Protein 2OQM (pdb70)

InterPro domains:
  IPR018531 Protein of unknown function DUF1993 [PF09351] (2-163)
  IPR018531 Protein of unknown function DUF1993 [PTHR36922] (2-170)
  IPR034660 DinB/YfiT-like putative metalloenzymes [G3DSA:1.20.120.450] (1-164)
  IPR034660 DinB/YfiT-like putative metalloenzymes [SSF109854] (2-169)

Structure (mmCIF, N/CA/C/O backbone):
data_2OQM
#
_entry.id   2OQM
#
_cell.length_a   62.437
_cell.length_b   71.722
_cell.length_c   93.489
_cell.angle_alpha   90.000
_cell.angle_beta   107.350
_cell.angle_gamma   90.000
#
_symmetry.space_group_name_H-M   'P 1 21 1'
#
loop_
_entity.id
_entity.type
_entity.pdbx_description
1 polymer 'Hypothetical protein'
2 non-polymer 1,2-ETHANEDIOL
3 non-polymer 'FORMIC ACID'
4 non-polymer 'CHLORIDE ION'
5 water water
#
loop_
_atom_site.group_PDB
_atom_site.id
_atom_site.type_symbol
_atom_site.label_atom_id
_atom_site.label_alt_id
_atom_site.label_comp_id
_atom_site.label_asym_id
_atom_site.label_entity_id
_atom_site.label_seq_id
_atom_site.pdbx_PDB_ins_code
_atom_site.Cartn_x
_atom_site.Cartn_y
_atom_site.Cartn_z
_atom_site.occupancy
_atom_site.B_iso_or_equiv
_atom_site.auth_seq_id
_atom_site.auth_comp_id
_atom_site.auth_asym_id
_atom_site.auth_atom_id
_atom_site.pdbx_PDB_model_num
ATOM 1 N N . HIS A 1 11 ? 9.275 -1.549 0.782 1.00 40.01 -8 HIS A N 1
ATOM 2 C CA . HIS A 1 11 ? 10.432 -2.439 0.460 1.00 39.29 -8 HIS A CA 1
ATOM 3 C C . HIS A 1 11 ? 10.390 -3.678 1.381 1.00 36.56 -8 HIS A C 1
ATOM 4 O O . HIS A 1 11 ? 11.443 -4.125 1.891 1.00 42.08 -8 HIS A O 1
ATOM 5 N N . HIS A 1 12 ? 9.177 -4.211 1.591 1.00 30.79 -7 HIS A N 1
ATOM 6 C CA . HIS A 1 12 ? 8.943 -5.398 2.443 1.00 29.43 -7 HIS A CA 1
ATOM 7 C C . HIS A 1 12 ? 9.368 -5.118 3.870 1.00 29.37 -7 HIS A C 1
ATOM 8 O O . HIS A 1 12 ? 9.721 -6.020 4.591 1.00 29.13 -7 HIS A O 1
ATOM 15 N N . GLU A 1 13 ? 9.324 -3.868 4.289 1.00 33.62 -6 GLU A N 1
ATOM 16 C CA . GLU A 1 13 ? 9.918 -3.542 5.603 1.00 38.50 -6 GLU A CA 1
ATOM 17 C C . GLU A 1 13 ? 9.276 -4.340 6.760 1.00 35.42 -6 GLU A C 1
ATOM 18 O O . GLU A 1 13 ? 9.988 -4.746 7.671 1.00 32.35 -6 GLU A O 1
ATOM 24 N N . ASN A 1 14 ? 7.961 -4.585 6.700 1.00 32.92 -5 ASN A N 1
ATOM 25 C CA . ASN A 1 14 ? 7.306 -5.403 7.730 1.00 34.19 -5 ASN A CA 1
ATOM 26 C C . ASN A 1 14 ? 7.967 -6.789 7.888 1.00 33.82 -5 ASN A C 1
ATOM 27 O O . ASN A 1 14 ? 8.149 -7.276 8.991 1.00 30.41 -5 ASN A O 1
ATOM 29 N N . LEU A 1 15 ? 8.336 -7.416 6.782 1.00 30.43 -4 LEU A N 1
ATOM 30 C CA . LEU A 1 15 ? 8.946 -8.740 6.803 1.00 32.81 -4 LEU A CA 1
ATOM 31 C C . LEU A 1 15 ? 10.303 -8.684 7.500 1.00 29.50 -4 LEU A C 1
ATOM 32 O O . LEU A 1 15 ? 10.658 -9.554 8.311 1.00 27.02 -4 LEU A O 1
ATOM 37 N N . TYR A 1 16 ? 11.066 -7.639 7.201 1.00 31.33 -3 TYR A N 1
ATOM 38 C CA . TYR A 1 16 ? 12.395 -7.504 7.819 1.00 30.53 -3 TYR A CA 1
ATOM 39 C C . TYR A 1 16 ? 12.314 -7.138 9.287 1.00 29.32 -3 TYR A C 1
ATOM 40 O O . TYR A 1 16 ? 13.025 -7.716 10.104 1.00 30.08 -3 TYR A O 1
ATOM 49 N N . PHE A 1 17 ? 11.448 -6.188 9.636 1.00 29.82 -2 PHE A N 1
ATOM 50 C CA . PHE A 1 17 ? 11.363 -5.762 10.990 1.00 30.40 -2 PHE A CA 1
ATOM 51 C C . PHE A 1 17 ? 10.885 -6.912 11.827 1.00 28.88 -2 PHE A C 1
ATOM 52 O O . PHE A 1 17 ? 11.413 -7.154 12.906 1.00 26.96 -2 PHE A O 1
ATOM 60 N N . GLN A 1 18 ? 9.899 -7.647 11.336 1.00 27.72 -1 GLN A N 1
ATOM 61 C CA . GLN A 1 18 ? 9.353 -8.717 12.162 1.00 29.91 -1 GLN A CA 1
ATOM 62 C C . GLN A 1 18 ? 10.326 -9.861 12.352 1.00 28.80 -1 GLN A C 1
ATOM 63 O O . GLN A 1 18 ? 10.435 -10.402 13.426 1.00 25.47 -1 GLN A O 1
ATOM 69 N N . GLY A 1 19 ? 11.049 -10.233 11.311 1.00 28.81 0 GLY A N 1
ATOM 70 C CA . GLY A 1 19 ? 12.037 -11.298 11.413 1.00 28.79 0 GLY A CA 1
ATOM 71 C C . GLY A 1 19 ? 13.176 -10.966 12.373 1.00 28.17 0 GLY A C 1
ATOM 72 O O . GLY A 1 19 ? 13.522 -11.770 13.221 1.00 26.00 0 GLY A O 1
ATOM 81 N N . LEU A 1 21 ? 13.184 -8.676 14.854 1.00 26.53 2 LEU A N 1
ATOM 82 C CA . LEU A 1 21 ? 12.690 -8.535 16.236 1.00 25.38 2 LEU A CA 1
ATOM 83 C C . LEU A 1 21 ? 12.407 -9.893 16.850 1.00 26.40 2 LEU A C 1
ATOM 84 O O . LEU A 1 21 ? 12.707 -10.116 18.005 1.00 25.66 2 LEU A O 1
ATOM 89 N N . TYR A 1 22 ? 11.842 -10.813 16.064 1.00 25.83 3 TYR A N 1
ATOM 90 C CA . TYR A 1 22 ? 11.677 -12.225 16.453 1.00 25.91 3 TYR A CA 1
ATOM 91 C C . TYR A 1 22 ? 13.036 -12.908 16.811 1.00 23.12 3 TYR A C 1
ATOM 92 O O . TYR A 1 22 ? 13.178 -13.548 17.846 1.00 26.07 3 TYR A O 1
ATOM 101 N N . ASP A 1 23 ? 14.014 -12.762 15.946 1.00 25.86 4 ASP A N 1
ATOM 102 C CA . ASP A 1 23 ? 15.336 -13.332 16.149 1.00 24.60 4 ASP A CA 1
ATOM 103 C C . ASP A 1 23 ? 16.063 -12.736 17.343 1.00 24.61 4 ASP A C 1
ATOM 104 O O . ASP A 1 23 ? 16.751 -13.441 18.057 1.00 26.20 4 ASP A O 1
ATOM 109 N N . LEU A 1 24 ? 15.898 -11.440 17.583 1.00 26.42 5 LEU A N 1
ATOM 110 C CA . LEU A 1 24 ? 16.595 -10.774 18.684 1.00 24.93 5 LEU A CA 1
ATOM 111 C C . LEU A 1 24 ? 16.010 -11.174 20.035 1.00 26.75 5 LEU A C 1
ATOM 112 O O . LEU A 1 24 ? 16.696 -11.118 21.048 1.00 26.91 5 LEU A O 1
ATOM 117 N N . THR A 1 25 ? 14.720 -11.508 20.048 1.00 25.76 6 THR A N 1
ATOM 118 C CA . THR A 1 25 ? 13.998 -11.676 21.298 1.00 25.50 6 THR A CA 1
ATOM 119 C C . THR A 1 25 ? 13.653 -13.125 21.477 1.00 25.86 6 THR A C 1
ATOM 120 O O . THR A 1 25 ? 14.386 -13.849 22.162 1.00 28.49 6 THR A O 1
ATOM 124 N N . VAL A 1 26 ? 12.653 -13.619 20.774 1.00 26.03 7 VAL A N 1
ATOM 125 C CA . VAL A 1 26 ? 12.271 -15.029 20.953 1.00 25.85 7 VAL A CA 1
ATOM 126 C C . VAL A 1 26 ? 13.454 -15.983 20.814 1.00 26.68 7 VAL A C 1
ATOM 127 O O . VAL A 1 26 ? 13.696 -16.859 21.656 1.00 27.79 7 VAL A O 1
ATOM 131 N N . VAL A 1 27 ? 14.187 -15.845 19.723 1.00 25.43 8 VAL A N 1
ATOM 132 C CA . VAL A 1 27 ? 15.199 -16.833 19.406 1.00 25.40 8 VAL A CA 1
ATOM 133 C C . VAL A 1 27 ? 16.451 -16.629 20.306 1.00 22.33 8 VAL A C 1
ATOM 134 O O . VAL A 1 27 ? 16.863 -17.537 21.032 1.00 23.58 8 VAL A O 1
ATOM 138 N N . GLN A 1 28 ? 17.027 -15.448 20.295 1.00 23.93 9 GLN A N 1
ATOM 139 C CA . GLN A 1 28 ? 18.254 -15.212 21.065 1.00 23.99 9 GLN A CA 1
ATOM 140 C C . GLN A 1 28 ? 18.039 -15.203 22.552 1.00 24.45 9 GLN A C 1
ATOM 141 O O . GLN A 1 28 ? 18.878 -15.711 23.297 1.00 21.72 9 GLN A O 1
ATOM 147 N N . PHE A 1 29 ? 16.889 -14.715 23.024 1.00 23.11 10 PHE A N 1
ATOM 148 C CA . PHE A 1 29 ? 16.614 -14.787 24.446 1.00 23.00 10 PHE A CA 1
ATOM 149 C C . PHE A 1 29 ? 16.413 -16.217 24.927 1.00 23.96 10 PHE A C 1
ATOM 150 O O . PHE A 1 29 ? 16.779 -16.538 26.077 1.00 22.07 10 PHE A O 1
ATOM 158 N N . SER A 1 30 ? 15.779 -17.061 24.104 1.00 26.09 11 SER A N 1
ATOM 159 C CA . SER A 1 30 ? 15.681 -18.498 24.423 1.00 23.38 11 SER A CA 1
ATOM 160 C C . SER A 1 30 ? 17.065 -19.169 24.519 1.00 23.45 11 SER A C 1
ATOM 161 O O . SER A 1 30 ? 17.313 -19.963 25.387 1.00 24.14 11 SER A O 1
ATOM 164 N N . LYS A 1 31 ? 17.936 -18.881 23.578 1.00 24.27 12 LYS A N 1
ATOM 165 C CA . LYS A 1 31 ? 19.309 -19.333 23.639 1.00 21.68 12 LYS A CA 1
ATOM 166 C C . LYS A 1 31 ? 20.007 -18.924 24.901 1.00 23.83 12 LYS A C 1
ATOM 167 O O . LYS A 1 31 ? 20.642 -19.726 25.549 1.00 24.06 12 LYS A O 1
ATOM 181 N N . LEU A 1 33 ? 18.701 -18.013 27.754 1.00 24.19 14 LEU A N 1
ATOM 182 C CA . LEU A 1 33 ? 18.092 -18.657 28.922 1.00 23.41 14 LEU A CA 1
ATOM 183 C C . LEU A 1 33 ? 18.551 -20.099 29.044 1.00 24.23 14 LEU A C 1
ATOM 184 O O . LEU A 1 33 ? 18.783 -20.576 30.169 1.00 25.37 14 LEU A O 1
ATOM 189 N N . LYS A 1 34 ? 18.651 -20.802 27.920 1.00 22.46 15 LYS A N 1
ATOM 190 C CA . LYS A 1 34 ? 19.252 -22.134 27.920 1.00 24.11 15 LYS A CA 1
ATOM 191 C C . LYS A 1 34 ? 20.698 -22.067 28.422 1.00 22.33 15 LYS A C 1
ATOM 192 O O . LYS A 1 34 ? 21.184 -22.928 29.166 1.00 22.62 15 LYS A O 1
ATOM 198 N N . ASN A 1 35 ? 21.403 -21.050 27.997 1.00 24.17 16 ASN A N 1
ATOM 199 C CA . ASN A 1 35 ? 22.773 -20.837 28.473 1.00 23.44 16 ASN A CA 1
ATOM 200 C C . ASN A 1 35 ? 22.816 -20.598 29.974 1.00 24.25 16 ASN A C 1
ATOM 201 O O . ASN A 1 35 ? 23.689 -21.129 30.688 1.00 25.08 16 ASN A O 1
ATOM 206 N N . LEU A 1 36 ? 21.835 -19.868 30.491 1.00 23.35 17 LEU A N 1
ATOM 207 C CA . LEU A 1 36 ? 21.747 -19.636 31.922 1.00 24.41 17 LEU A CA 1
ATOM 208 C C . LEU A 1 36 ? 21.550 -20.977 32.668 1.00 26.36 17 LEU A C 1
ATOM 209 O O . LEU A 1 36 ? 22.103 -21.212 33.765 1.00 23.94 17 LEU A O 1
ATOM 214 N N . ASN A 1 37 ? 20.773 -21.863 32.067 1.00 26.07 18 ASN A N 1
ATOM 215 C CA A ASN A 1 37 ? 20.615 -23.224 32.610 0.70 28.28 18 ASN A CA 1
ATOM 216 C CA B ASN A 1 37 ? 20.598 -23.189 32.638 0.30 28.26 18 ASN A CA 1
ATOM 217 C C . ASN A 1 37 ? 21.916 -23.973 32.695 1.00 29.50 18 ASN A C 1
ATOM 218 O O . ASN A 1 37 ? 22.194 -24.661 33.707 1.00 28.19 18 ASN A O 1
ATOM 227 N N . ALA A 1 38 ? 22.718 -23.865 31.628 1.00 29.98 19 ALA A N 1
ATOM 228 C CA . ALA A 1 38 ? 24.062 -24.492 31.543 1.00 32.82 19 ALA A CA 1
ATOM 229 C C . ALA A 1 38 ? 25.048 -23.939 32.575 1.00 32.21 19 ALA A C 1
ATOM 230 O O . ALA A 1 38 ? 25.899 -24.657 33.114 1.00 31.87 19 ALA A O 1
ATOM 232 N N . ILE A 1 39 ? 24.967 -22.634 32.789 1.00 29.62 20 ILE A N 1
ATOM 233 C CA . ILE A 1 39 ? 25.684 -21.959 33.872 1.00 29.23 20 ILE A CA 1
ATOM 234 C C . ILE A 1 39 ? 25.369 -22.587 35.250 1.00 29.67 20 ILE A C 1
ATOM 235 O O . ILE A 1 39 ? 26.272 -22.788 36.065 1.00 28.61 20 ILE A O 1
ATOM 240 N N . PHE A 1 40 ? 24.101 -22.943 35.485 1.00 27.93 21 PHE A N 1
ATOM 241 C CA . PHE A 1 40 ? 23.697 -23.531 36.750 1.00 26.05 21 PHE A CA 1
ATOM 242 C C . PHE A 1 40 ? 24.117 -24.956 36.894 1.00 27.98 21 PHE A C 1
ATOM 243 O O . PHE A 1 40 ? 24.299 -25.455 38.028 1.00 28.32 21 PHE A O 1
ATOM 251 N N . ASP A 1 41 ? 24.293 -25.644 35.769 1.00 27.00 22 ASP A N 1
ATOM 252 C CA . ASP A 1 41 ? 24.912 -26.956 35.822 1.00 27.43 22 ASP A CA 1
ATOM 253 C C . ASP A 1 41 ? 26.332 -26.858 36.380 1.00 25.63 22 ASP A C 1
ATOM 254 O O . ASP A 1 41 ? 26.748 -27.698 37.166 1.00 24.95 22 ASP A O 1
ATOM 259 N N . LYS A 1 42 ? 27.098 -25.852 35.978 1.00 28.29 23 LYS A N 1
ATOM 260 C CA . LYS A 1 42 ? 28.420 -25.650 36.581 1.00 26.77 23 LYS A CA 1
ATOM 261 C C . LYS A 1 42 ? 28.334 -25.293 38.052 1.00 27.35 23 LYS A C 1
ATOM 262 O O . LYS A 1 42 ? 29.157 -25.767 38.823 1.00 29.62 23 LYS A O 1
ATOM 268 N N . ALA A 1 43 ? 27.355 -24.466 38.439 1.00 26.65 24 ALA A N 1
ATOM 269 C CA . ALA A 1 43 ? 27.152 -24.125 39.866 1.00 25.33 24 ALA A CA 1
ATOM 270 C C . ALA A 1 43 ? 26.860 -25.381 40.711 1.00 25.28 24 ALA A C 1
ATOM 271 O O . ALA A 1 43 ? 27.407 -25.547 41.779 1.00 24.23 24 ALA A O 1
ATOM 273 N N . GLU A 1 44 ? 26.035 -26.293 40.209 1.00 27.39 25 GLU A N 1
ATOM 274 C CA . GLU A 1 44 ? 25.846 -27.575 40.906 1.00 26.50 25 GLU A CA 1
ATOM 275 C C . GLU A 1 44 ? 27.113 -28.395 41.006 1.00 27.28 25 GLU A C 1
ATOM 276 O O . GLU A 1 44 ? 27.388 -29.020 42.058 1.00 29.31 25 GLU A O 1
ATOM 282 N N . ALA A 1 45 ? 27.881 -28.456 39.918 1.00 28.92 26 ALA A N 1
ATOM 283 C CA . ALA A 1 45 ? 29.170 -29.178 39.965 1.00 29.52 26 ALA A CA 1
ATOM 284 C C . ALA A 1 45 ? 30.075 -28.578 41.033 1.00 27.44 26 ALA A C 1
ATOM 285 O O . ALA A 1 45 ? 30.580 -29.295 41.878 1.00 28.11 26 ALA A O 1
ATOM 287 N N . PHE A 1 46 ? 30.216 -27.262 41.051 1.00 26.49 27 PHE A N 1
ATOM 288 C CA . PHE A 1 46 ? 31.009 -26.570 42.060 1.00 24.88 27 PHE A CA 1
ATOM 289 C C . PHE A 1 46 ? 30.586 -26.875 43.499 1.00 27.60 27 PHE A C 1
ATOM 290 O O . PHE A 1 46 ? 31.404 -27.086 44.381 1.00 28.53 27 PHE A O 1
ATOM 298 N N . ALA A 1 47 ? 29.288 -26.819 43.716 1.00 27.14 28 ALA A N 1
ATOM 299 C CA . ALA A 1 47 ? 28.694 -26.992 45.031 1.00 25.87 28 ALA A CA 1
ATOM 300 C C . ALA A 1 47 ? 28.954 -28.401 45.515 1.00 27.78 28 ALA A C 1
ATOM 301 O O . ALA A 1 47 ? 29.250 -28.613 46.688 1.00 27.33 28 ALA A O 1
ATOM 303 N N . GLU A 1 48 ? 28.847 -29.367 44.612 1.00 27.95 29 GLU A N 1
ATOM 304 C CA . GLU A 1 48 ? 29.117 -30.742 44.978 1.00 32.06 29 GLU A CA 1
ATOM 305 C C . GLU A 1 48 ? 30.593 -30.931 45.291 1.00 31.00 29 GLU A C 1
ATOM 306 O O . GLU A 1 48 ? 30.964 -31.455 46.329 1.00 31.12 29 GLU A O 1
ATOM 312 N N . LEU A 1 49 ? 31.438 -30.471 44.387 1.00 31.36 30 LEU A N 1
ATOM 313 C CA . LEU A 1 49 ? 32.883 -30.602 44.515 1.00 34.59 30 LEU A CA 1
ATOM 314 C C . LEU A 1 49 ? 33.461 -29.891 45.721 1.00 33.99 30 LEU A C 1
ATOM 315 O O . LEU A 1 49 ? 34.328 -30.425 46.399 1.00 34.89 30 LEU A O 1
ATOM 320 N N . LYS A 1 50 ? 32.994 -28.682 45.981 1.00 31.27 31 LYS A N 1
ATOM 321 C CA . LYS A 1 50 ? 33.477 -27.890 47.110 1.00 32.95 31 LYS A CA 1
ATOM 322 C C . LYS A 1 50 ? 32.650 -28.087 48.386 1.00 30.97 31 LYS A C 1
ATOM 323 O O . LYS A 1 50 ? 32.929 -27.506 49.414 1.00 34.24 31 LYS A O 1
ATOM 329 N N . LYS A 1 51 ? 31.651 -28.950 48.317 1.00 31.12 32 LYS A N 1
ATOM 330 C CA A LYS A 1 51 ? 30.733 -29.182 49.414 0.50 30.88 32 LYS A CA 1
ATOM 331 C CA B LYS A 1 51 ? 30.727 -29.175 49.424 0.50 30.18 32 LYS A CA 1
ATOM 332 C C . LYS A 1 51 ? 30.215 -27.845 49.949 1.00 30.97 32 LYS A C 1
ATOM 333 O O . LYS A 1 51 ? 30.239 -27.590 51.156 1.00 33.58 32 LYS A O 1
ATOM 344 N N . VAL A 1 52 ? 29.775 -26.995 49.012 1.00 31.36 33 VAL A N 1
ATOM 345 C CA . VAL A 1 52 ? 29.138 -25.697 49.280 1.00 31.95 33 VAL A CA 1
ATOM 346 C C . VAL A 1 52 ? 27.637 -25.940 49.147 1.00 33.35 33 VAL A C 1
ATOM 347 O O . VAL A 1 52 ? 27.182 -26.674 48.277 1.00 30.18 33 VAL A O 1
ATOM 351 N N . ASP A 1 53 ? 26.872 -25.333 50.027 1.00 32.03 34 ASP A N 1
ATOM 352 C CA . ASP A 1 53 ? 25.437 -25.437 50.022 1.00 29.93 34 ASP A CA 1
ATOM 353 C C . ASP A 1 53 ? 24.896 -24.539 48.900 1.00 26.32 34 ASP A C 1
ATOM 354 O O . ASP A 1 53 ? 25.248 -23.367 48.816 1.00 24.38 34 ASP A O 1
ATOM 367 N N . ASP A 1 55 ? 22.081 -23.154 48.521 1.00 26.57 36 ASP A N 1
ATOM 368 C CA A ASP A 1 55 ? 21.355 -22.043 49.141 0.50 27.63 36 ASP A CA 1
ATOM 369 C CA B ASP A 1 55 ? 21.354 -22.019 49.077 0.50 27.48 36 ASP A CA 1
ATOM 370 C C . ASP A 1 55 ? 22.230 -20.798 49.309 1.00 26.73 36 ASP A C 1
ATOM 371 O O . ASP A 1 55 ? 21.759 -19.644 49.150 1.00 27.18 36 ASP A O 1
ATOM 380 N N . VAL A 1 56 ? 23.491 -21.030 49.654 1.00 24.55 37 VAL A N 1
ATOM 381 C CA . VAL A 1 56 ? 24.458 -19.963 49.890 1.00 24.43 37 VAL A CA 1
ATOM 382 C C . VAL A 1 56 ? 24.681 -19.201 48.580 1.00 25.22 37 VAL A C 1
ATOM 383 O O . VAL A 1 56 ? 24.569 -18.000 48.558 1.00 24.78 37 VAL A O 1
ATOM 387 N N . LEU A 1 57 ? 24.884 -19.938 47.477 1.00 20.77 38 LEU A N 1
ATOM 388 C CA . LEU A 1 57 ? 25.021 -19.352 46.145 1.00 24.28 38 LEU A CA 1
ATOM 389 C C . LEU A 1 57 ? 23.771 -18.604 45.699 1.00 24.82 38 LEU A C 1
ATOM 390 O O . LEU A 1 57 ? 23.859 -17.470 45.206 1.00 21.55 38 LEU A O 1
ATOM 395 N N . LEU A 1 58 ? 22.614 -19.234 45.848 1.00 23.60 39 LEU A N 1
ATOM 396 C CA . LEU A 1 58 ? 21.344 -18.619 45.446 1.00 21.69 39 LEU A CA 1
ATOM 397 C C . LEU A 1 58 ? 21.050 -17.334 46.187 1.00 23.87 39 LEU A C 1
ATOM 398 O O . LEU A 1 58 ? 20.388 -16.477 45.640 1.00 23.78 39 LEU A O 1
ATOM 403 N N . ASN A 1 59 ? 21.515 -17.194 47.425 1.00 21.36 40 ASN A N 1
ATOM 404 C CA . ASN A 1 59 ? 21.284 -15.959 48.168 1.00 23.29 40 ASN A CA 1
ATOM 405 C C . ASN A 1 59 ? 22.432 -14.967 48.119 1.00 23.47 40 ASN A C 1
ATOM 406 O O . ASN A 1 59 ? 22.379 -13.984 48.821 1.00 23.60 40 ASN A O 1
ATOM 411 N N . SER A 1 60 ? 23.453 -15.246 47.311 1.00 23.86 41 SER A N 1
ATOM 412 C CA A SER A 1 60 ? 24.617 -14.385 47.211 0.70 21.98 41 SER A CA 1
ATOM 413 C CA B SER A 1 60 ? 24.605 -14.374 47.216 0.30 22.51 41 SER A CA 1
ATOM 414 C C . SER A 1 60 ? 24.293 -13.240 46.264 1.00 22.70 41 SER A C 1
ATOM 415 O O . SER A 1 60 ? 23.310 -13.280 45.552 1.00 20.11 41 SER A O 1
ATOM 420 N N . ARG A 1 61 ? 25.109 -12.208 46.352 1.00 22.35 42 ARG A N 1
ATOM 421 C CA . ARG A 1 61 ? 24.942 -10.958 45.633 1.00 22.60 42 ARG A CA 1
ATOM 422 C C . ARG A 1 61 ? 26.276 -10.215 45.538 1.00 22.59 42 ARG A C 1
ATOM 423 O O . ARG A 1 61 ? 27.201 -10.515 46.285 1.00 22.51 42 ARG A O 1
ATOM 431 N N . LEU A 1 62 ? 26.347 -9.254 44.626 1.00 23.62 43 LEU A N 1
ATOM 432 C CA . LEU A 1 62 ? 27.591 -8.462 44.396 1.00 22.42 43 LEU A CA 1
ATOM 433 C C . LEU A 1 62 ? 27.680 -7.203 45.251 1.00 24.18 43 LEU A C 1
ATOM 434 O O . LEU A 1 62 ? 28.737 -6.641 45.395 1.00 21.66 43 LEU A O 1
ATOM 439 N N . ALA A 1 63 ? 26.563 -6.794 45.839 1.00 22.52 44 ALA A N 1
ATOM 440 C CA . ALA A 1 63 ? 26.513 -5.623 46.718 1.00 24.22 44 ALA A CA 1
ATOM 441 C C . ALA A 1 63 ? 25.342 -5.758 47.625 1.00 21.24 44 ALA A C 1
ATOM 442 O O . ALA A 1 63 ? 24.309 -6.351 47.244 1.00 21.40 44 ALA A O 1
ATOM 444 N N . ALA A 1 64 ? 25.457 -5.184 48.805 1.00 22.85 45 ALA A N 1
ATOM 445 C CA . ALA A 1 64 ? 24.440 -5.386 49.843 1.00 21.12 45 ALA A CA 1
ATOM 446 C C . ALA A 1 64 ? 23.027 -4.895 49.461 1.00 23.07 45 ALA A C 1
ATOM 447 O O . ALA A 1 64 ? 22.022 -5.462 49.891 1.00 24.26 45 ALA A O 1
ATOM 449 N N . ASP A 1 65 ? 22.970 -3.849 48.635 1.00 24.08 46 ASP A N 1
ATOM 450 C CA . ASP A 1 65 ? 21.703 -3.298 48.132 1.00 24.35 46 ASP A CA 1
ATOM 451 C C . ASP A 1 65 ? 21.405 -3.685 46.692 1.00 26.98 46 ASP A C 1
ATOM 452 O O . ASP A 1 65 ? 20.646 -2.981 46.030 1.00 26.63 46 ASP A O 1
ATOM 457 N N . GLN A 1 66 ? 22.041 -4.762 46.185 1.00 24.92 47 GLN A N 1
ATOM 458 C CA . GLN A 1 66 ? 21.728 -5.322 44.869 1.00 22.94 47 GLN A CA 1
ATOM 459 C C . GLN A 1 66 ? 21.014 -6.670 45.018 1.00 24.59 47 GLN A C 1
ATOM 460 O O . GLN A 1 66 ? 21.283 -7.426 45.948 1.00 24.53 47 GLN A O 1
ATOM 466 N N . PHE A 1 67 ? 20.048 -6.929 44.139 1.00 24.18 48 PHE A N 1
ATOM 467 C CA . PHE A 1 67 ? 19.271 -8.204 44.137 1.00 24.73 48 PHE A CA 1
ATOM 468 C C . PHE A 1 67 ? 20.181 -9.415 44.081 1.00 24.60 48 PHE A C 1
ATOM 469 O O . PHE A 1 67 ? 21.176 -9.398 43.408 1.00 23.34 48 PHE A O 1
ATOM 477 N N . ASN A 1 68 ? 19.817 -10.467 44.807 1.00 23.31 49 ASN A N 1
ATOM 478 C CA . ASN A 1 68 ? 20.609 -11.666 44.866 1.00 22.79 49 ASN A CA 1
ATOM 479 C C . ASN A 1 68 ? 20.411 -12.575 43.628 1.00 22.20 49 ASN A C 1
ATOM 480 O O . ASN A 1 68 ? 19.734 -12.196 42.670 1.00 24.42 49 ASN A O 1
ATOM 485 N N . LEU A 1 69 ? 21.072 -13.722 43.616 1.00 23.74 50 LEU A N 1
ATOM 486 C CA . LEU A 1 69 ? 21.125 -14.549 42.422 1.00 23.56 50 LEU A CA 1
ATOM 487 C C . LEU A 1 69 ? 19.733 -15.036 42.001 1.00 24.52 50 LEU A C 1
ATOM 488 O O . LEU A 1 69 ? 19.406 -15.014 40.838 1.00 23.03 50 LEU A O 1
ATOM 493 N N . ILE A 1 70 ? 18.924 -15.461 42.969 1.00 21.77 51 ILE A N 1
ATOM 494 C CA . ILE A 1 70 ? 17.553 -15.909 42.697 1.00 22.80 51 ILE A CA 1
ATOM 495 C C . ILE A 1 70 ? 16.817 -14.787 41.938 1.00 24.49 51 ILE A C 1
ATOM 496 O O . ILE A 1 70 ? 16.175 -15.004 40.907 1.00 23.69 51 ILE A O 1
ATOM 501 N N . ARG A 1 71 ? 16.981 -13.566 42.420 1.00 25.08 52 ARG A N 1
ATOM 502 C CA . ARG A 1 71 ? 16.298 -12.429 41.830 1.00 23.18 52 ARG A CA 1
ATOM 503 C C . ARG A 1 71 ? 16.783 -12.078 40.450 1.00 23.33 52 ARG A C 1
ATOM 504 O O . ARG A 1 71 ? 16.008 -11.776 39.560 1.00 23.56 52 ARG A O 1
ATOM 512 N N . GLN A 1 72 ? 18.085 -12.149 40.227 1.00 24.21 53 GLN A N 1
ATOM 513 C CA . GLN A 1 72 ? 18.622 -11.917 38.910 1.00 25.16 53 GLN A CA 1
ATOM 514 C C . GLN A 1 72 ? 17.996 -12.870 37.900 1.00 26.41 53 GLN A C 1
ATOM 515 O O . GLN A 1 72 ? 17.726 -12.446 36.770 1.00 26.54 53 GLN A O 1
ATOM 521 N N . VAL A 1 73 ? 17.850 -14.146 38.267 1.00 24.60 54 VAL A N 1
ATOM 522 C CA . VAL A 1 73 ? 17.303 -15.167 37.356 1.00 24.22 54 VAL A CA 1
ATOM 523 C C . VAL A 1 73 ? 15.848 -14.827 37.077 1.00 24.47 54 VAL A C 1
ATOM 524 O O . VAL A 1 73 ? 15.415 -14.844 35.917 1.00 26.07 54 VAL A O 1
ATOM 528 N N . GLN A 1 74 ? 15.114 -14.481 38.119 1.00 24.80 55 GLN A N 1
ATOM 529 C CA . GLN A 1 74 ? 13.719 -14.135 37.973 1.00 25.33 55 GLN A CA 1
ATOM 530 C C . GLN A 1 74 ? 13.543 -12.922 37.046 1.00 23.03 55 GLN A C 1
ATOM 531 O O . GLN A 1 74 ? 12.664 -12.917 36.165 1.00 25.13 55 GLN A O 1
ATOM 537 N N . ILE A 1 75 ? 14.398 -11.923 37.215 1.00 25.77 56 ILE A N 1
ATOM 538 C CA . ILE A 1 75 ? 14.321 -10.702 36.406 1.00 24.84 56 ILE A CA 1
ATOM 539 C C . ILE A 1 75 ? 14.748 -10.976 34.980 1.00 27.61 56 ILE A C 1
ATOM 540 O O . ILE A 1 75 ? 14.121 -10.482 34.071 1.00 26.83 56 ILE A O 1
ATOM 545 N N . ALA A 1 76 ? 15.775 -11.795 34.779 1.00 21.75 57 ALA A N 1
ATOM 546 C CA . ALA A 1 76 ? 16.123 -12.229 33.423 1.00 26.16 57 ALA A CA 1
ATOM 547 C C . ALA A 1 76 ? 14.966 -12.917 32.754 1.00 23.29 57 ALA A C 1
ATOM 548 O O . ALA A 1 76 ? 14.636 -12.599 31.635 1.00 22.61 57 ALA A O 1
ATOM 550 N N . CYS A 1 77 ? 14.298 -13.831 33.437 1.00 24.43 58 CYS A N 1
ATOM 551 C CA . CYS A 1 77 ? 13.195 -14.535 32.830 1.00 24.69 58 CYS A CA 1
ATOM 552 C C . CYS A 1 77 ? 12.044 -13.576 32.473 1.00 26.79 58 CYS A C 1
ATOM 553 O O . CYS A 1 77 ? 11.453 -13.668 31.396 1.00 26.97 58 CYS A O 1
ATOM 556 N N . ASP A 1 78 ? 11.736 -12.675 33.386 1.00 25.67 59 ASP A N 1
ATOM 557 C CA . ASP A 1 78 ? 10.661 -11.696 33.194 1.00 26.52 59 ASP A CA 1
ATOM 558 C C . ASP A 1 78 ? 10.992 -10.738 32.074 1.00 24.11 59 ASP A C 1
ATOM 559 O O . ASP A 1 78 ? 10.146 -10.403 31.267 1.00 25.27 59 ASP A O 1
ATOM 564 N N . THR A 1 79 ? 12.259 -10.365 31.959 1.00 26.09 60 THR A N 1
ATOM 565 C CA . THR A 1 79 ? 12.634 -9.478 30.884 1.00 24.05 60 THR A CA 1
ATOM 566 C C . THR A 1 79 ? 12.283 -10.081 29.516 1.00 25.21 60 THR A C 1
ATOM 567 O O . THR A 1 79 ? 11.748 -9.383 28.633 1.00 23.51 60 THR A O 1
ATOM 571 N N . ALA A 1 80 ? 12.666 -11.346 29.324 1.00 25.69 61 ALA A N 1
ATOM 572 C CA . ALA A 1 80 ? 12.367 -12.102 28.108 1.00 22.70 61 ALA A CA 1
ATOM 573 C C . ALA A 1 80 ? 10.868 -12.258 27.913 1.00 26.59 61 ALA A C 1
ATOM 574 O O . ALA A 1 80 ? 10.338 -11.929 26.845 1.00 27.55 61 ALA A O 1
ATOM 576 N N . LYS A 1 81 ? 10.191 -12.743 28.947 1.00 26.05 62 LYS A N 1
ATOM 577 C CA . LYS A 1 81 ? 8.757 -13.069 28.850 1.00 27.38 62 LYS A CA 1
ATOM 578 C C . LYS A 1 81 ? 7.920 -11.808 28.586 1.00 26.77 62 LYS A C 1
ATOM 579 O O . LYS A 1 81 ? 7.161 -11.746 27.621 1.00 27.01 62 LYS A O 1
ATOM 585 N N . VAL A 1 82 ? 8.072 -10.808 29.456 1.00 25.27 63 VAL A N 1
ATOM 586 C CA . VAL A 1 82 ? 7.291 -9.572 29.363 1.00 27.10 63 VAL A CA 1
ATOM 587 C C . VAL A 1 82 ? 7.710 -8.749 28.157 1.00 27.99 63 VAL A C 1
ATOM 588 O O . VAL A 1 82 ? 6.880 -8.064 27.529 1.00 30.50 63 VAL A O 1
ATOM 592 N N . GLY A 1 83 ? 8.991 -8.773 27.847 1.00 24.67 64 GLY A N 1
ATOM 593 C CA . GLY A 1 83 ? 9.517 -8.073 26.657 1.00 23.65 64 GLY A CA 1
ATOM 594 C C . GLY A 1 83 ? 8.792 -8.566 25.395 1.00 27.94 64 GLY A C 1
ATOM 595 O O . GLY A 1 83 ? 8.250 -7.782 24.617 1.00 29.95 64 GLY A O 1
ATOM 596 N N . VAL A 1 84 ? 8.746 -9.871 25.220 1.00 25.91 65 VAL A N 1
ATOM 597 C CA . VAL A 1 84 ? 8.056 -10.474 24.072 1.00 23.26 65 VAL A CA 1
ATOM 598 C C . VAL A 1 84 ? 6.546 -10.194 24.104 1.00 25.84 65 VAL A C 1
ATOM 599 O O . VAL A 1 84 ? 5.975 -9.795 23.099 1.00 25.11 65 VAL A O 1
ATOM 603 N N . ALA A 1 85 ? 5.922 -10.382 25.265 1.00 25.03 66 ALA A N 1
ATOM 604 C CA . ALA A 1 85 ? 4.499 -10.086 25.442 1.00 26.39 66 ALA A CA 1
ATOM 605 C C . ALA A 1 85 ? 4.177 -8.651 25.004 1.00 27.24 66 ALA A C 1
ATOM 606 O O . ALA A 1 85 ? 3.231 -8.418 24.280 1.00 27.89 66 ALA A O 1
ATOM 608 N N . ARG A 1 86 ? 4.990 -7.713 25.452 1.00 26.99 67 ARG A N 1
ATOM 609 C CA . ARG A 1 86 ? 4.835 -6.308 25.111 1.00 27.03 67 ARG A CA 1
ATOM 610 C C . ARG A 1 86 ? 5.004 -5.998 23.637 1.00 28.92 67 ARG A C 1
ATOM 611 O O . ARG A 1 86 ? 4.195 -5.257 23.050 1.00 28.74 67 ARG A O 1
ATOM 619 N N . LEU A 1 87 ? 6.040 -6.550 23.022 1.00 27.18 68 LEU A N 1
ATOM 620 C CA . LEU A 1 87 ? 6.290 -6.295 21.631 1.00 29.68 68 LEU A CA 1
ATOM 621 C C . LEU A 1 87 ? 5.186 -6.825 20.747 1.00 28.02 68 LEU A C 1
ATOM 622 O O . LEU A 1 87 ? 4.924 -6.263 19.674 1.00 28.94 68 LEU A O 1
ATOM 627 N N . THR A 1 88 ? 4.576 -7.929 21.180 1.00 28.45 69 THR A N 1
ATOM 628 C CA . THR A 1 88 ? 3.541 -8.606 20.393 1.00 28.22 69 THR A CA 1
ATOM 629 C C . THR A 1 88 ? 2.137 -8.191 20.782 1.00 28.56 69 THR A C 1
ATOM 630 O O . THR A 1 88 ? 1.180 -8.758 20.291 1.00 30.69 69 THR A O 1
ATOM 634 N N . GLY A 1 89 ? 2.017 -7.196 21.648 1.00 31.60 70 GLY A N 1
ATOM 635 C CA . GLY A 1 89 ? 0.710 -6.760 22.152 1.00 32.23 70 GLY A CA 1
ATOM 636 C C . GLY A 1 89 ? -0.078 -7.814 22.898 1.00 33.18 70 GLY A C 1
ATOM 637 O O . GLY A 1 89 ? -1.309 -7.778 22.920 1.00 33.85 70 GLY A O 1
ATOM 638 N N . GLN A 1 90 ? 0.607 -8.759 23.524 1.00 31.61 71 GLN A N 1
ATOM 639 C CA . GLN A 1 90 ? -0.058 -9.819 24.269 1.00 31.67 71 GLN A CA 1
ATOM 640 C C . GLN A 1 90 ? 0.200 -9.809 25.761 1.00 33.27 71 GLN A C 1
ATOM 641 O O . GLN A 1 90 ? 0.114 -10.856 26.399 1.00 36.31 71 GLN A O 1
ATOM 647 N N . LEU A 1 91 ? 0.463 -8.647 26.350 1.00 36.06 72 LEU A N 1
ATOM 648 C CA . LEU A 1 91 ? 0.793 -8.618 27.771 1.00 39.59 72 LEU A CA 1
ATOM 649 C C . LEU A 1 91 ? -0.351 -9.213 28.619 1.00 43.00 72 LEU A C 1
ATOM 650 O O . LEU A 1 91 ? -0.116 -9.928 29.603 1.00 42.31 72 LEU A O 1
ATOM 655 N N . GLU A 1 92 ? -1.595 -8.965 28.226 1.00 44.21 73 GLU A N 1
ATOM 656 C CA . GLU A 1 92 ? -2.727 -9.495 28.997 1.00 47.92 73 GLU A CA 1
ATOM 657 C C . GLU A 1 92 ? -2.847 -11.035 28.980 1.00 49.03 73 GLU A C 1
ATOM 658 O O . GLU A 1 92 ? -3.385 -11.623 29.934 1.00 50.73 73 GLU A O 1
ATOM 662 N N . THR A 1 93 ? -2.310 -11.676 27.941 1.00 48.17 74 THR A N 1
ATOM 663 C CA . THR A 1 93 ? -2.254 -13.145 27.859 1.00 46.85 74 THR A CA 1
ATOM 664 C C . THR A 1 93 ? -0.994 -13.787 28.511 1.00 48.37 74 THR A C 1
ATOM 665 O O . THR A 1 93 ? -0.891 -15.028 28.554 1.00 48.92 74 THR A O 1
ATOM 667 N N . ALA A 1 94 ? -0.027 -12.972 28.973 1.00 46.03 75 ALA A N 1
ATOM 668 C CA . ALA A 1 94 ? 1.241 -13.486 29.516 1.00 45.40 75 ALA A CA 1
ATOM 669 C C . ALA A 1 94 ? 1.067 -14.269 30.835 1.00 47.41 75 ALA A C 1
ATOM 670 O O . ALA A 1 94 ? 0.344 -13.799 31.738 1.00 46.57 75 ALA A O 1
ATOM 672 N N . PRO A 1 95 ? 1.757 -15.433 30.969 1.00 48.60 76 PRO A N 1
ATOM 673 C CA . PRO A 1 95 ? 1.781 -16.161 32.255 1.00 49.28 76 PRO A CA 1
ATOM 674 C C . PRO A 1 95 ? 2.350 -15.349 33.434 1.00 49.78 76 PRO A C 1
ATOM 675 O O . PRO A 1 95 ? 3.364 -14.642 33.292 1.00 50.16 76 PRO A O 1
ATOM 679 N N . LYS A 1 96 ? 1.704 -15.478 34.597 1.00 50.66 77 LYS A N 1
ATOM 680 C CA . LYS A 1 96 ? 2.090 -14.718 35.799 1.00 53.32 77 LYS A CA 1
ATOM 681 C C . LYS A 1 96 ? 2.917 -15.567 36.771 1.00 53.10 77 LYS A C 1
ATOM 682 O O . LYS A 1 96 ? 2.613 -16.740 36.991 1.00 53.82 77 LYS A O 1
ATOM 688 N N . HIS A 1 97 ? 3.947 -14.956 37.354 1.00 54.66 78 HIS A N 1
ATOM 689 C CA . HIS A 1 97 ? 4.815 -15.618 38.333 1.00 54.06 78 HIS A CA 1
ATOM 690 C C . HIS A 1 97 ? 4.861 -14.750 39.596 1.00 54.76 78 HIS A C 1
ATOM 691 O O . HIS A 1 97 ? 5.134 -13.552 39.514 1.00 56.49 78 HIS A O 1
ATOM 698 N N . ASP A 1 98 ? 4.584 -15.347 40.755 1.00 55.25 79 ASP A N 1
ATOM 699 C CA . ASP A 1 98 ? 4.649 -14.630 42.044 1.00 54.81 79 ASP A CA 1
ATOM 700 C C . ASP A 1 98 ? 6.068 -14.460 42.649 1.00 53.14 79 ASP A C 1
ATOM 701 O O . ASP A 1 98 ? 6.205 -13.881 43.732 1.00 55.15 79 ASP A O 1
ATOM 706 N N . ASP A 1 99 ? 7.100 -14.974 41.982 1.00 46.89 80 ASP A N 1
ATOM 707 C CA . ASP A 1 99 ? 8.483 -14.839 42.464 1.00 43.32 80 ASP A CA 1
ATOM 708 C C . ASP A 1 99 ? 8.748 -15.502 43.807 1.00 41.57 80 ASP A C 1
ATOM 709 O O . ASP A 1 99 ? 9.541 -15.027 44.610 1.00 39.88 80 ASP A O 1
ATOM 714 N N . SER A 1 100 ? 8.108 -16.637 44.018 1.00 41.74 81 SER A N 1
ATOM 715 C CA . SER A 1 100 ? 8.223 -17.362 45.279 1.00 41.86 81 SER A CA 1
ATOM 716 C C . SER A 1 100 ? 9.402 -18.340 45.340 1.00 39.37 81 SER A C 1
ATOM 717 O O . SER A 1 100 ? 9.586 -19.012 46.359 1.00 39.62 81 SER A O 1
ATOM 720 N N . GLU A 1 101 ? 10.168 -18.464 44.248 1.00 35.16 82 GLU A N 1
ATOM 721 C CA . GLU A 1 101 ? 11.188 -19.507 44.145 1.00 33.91 82 GLU A CA 1
ATOM 722 C C . GLU A 1 101 ? 12.288 -19.320 45.173 1.00 35.09 82 GLU A C 1
ATOM 723 O O . GLU A 1 101 ? 12.768 -18.202 45.390 1.00 36.16 82 GLU A O 1
ATOM 729 N N . THR A 1 102 ? 12.700 -20.411 45.795 1.00 33.97 83 THR A N 1
ATOM 730 C CA . THR A 1 102 ? 13.813 -20.376 46.734 1.00 35.96 83 THR A CA 1
ATOM 731 C C . THR A 1 102 ? 14.879 -21.415 46.426 1.00 35.61 83 THR A C 1
ATOM 732 O O . THR A 1 102 ? 15.955 -21.387 47.022 1.00 36.99 83 THR A O 1
ATOM 736 N N . THR A 1 103 ? 14.597 -22.328 45.497 1.00 32.47 84 THR A N 1
ATOM 737 C CA . THR A 1 103 ? 15.487 -23.430 45.228 1.00 28.68 84 THR A CA 1
ATOM 738 C C . THR A 1 103 ? 15.885 -23.473 43.774 1.00 28.52 84 THR A C 1
ATOM 739 O O . THR A 1 103 ? 15.243 -22.856 42.914 1.00 28.80 84 THR A O 1
ATOM 743 N N . LEU A 1 104 ? 16.986 -24.166 43.506 1.00 27.46 85 LEU A N 1
ATOM 744 C CA . LEU A 1 104 ? 17.465 -24.318 42.126 1.00 28.72 85 LEU A CA 1
ATOM 745 C C . LEU A 1 104 ? 16.387 -25.017 41.275 1.00 26.98 85 LEU A C 1
ATOM 746 O O . LEU A 1 104 ? 16.146 -24.617 40.152 1.00 24.85 85 LEU A O 1
ATOM 751 N N . ALA A 1 105 ? 15.684 -26.008 41.841 1.00 27.36 86 ALA A N 1
ATOM 752 C CA . ALA A 1 105 ? 14.683 -26.723 41.058 1.00 27.88 86 ALA A CA 1
ATOM 753 C C . ALA A 1 105 ? 13.613 -25.776 40.561 1.00 27.56 86 ALA A C 1
ATOM 754 O O . ALA A 1 105 ? 13.172 -25.817 39.401 1.00 27.32 86 ALA A O 1
ATOM 756 N N . GLU A 1 106 ? 13.203 -24.894 41.457 1.00 27.92 87 GLU A N 1
ATOM 757 C CA . GLU A 1 106 ? 12.147 -23.973 41.162 1.00 25.66 87 GLU A CA 1
ATOM 758 C C . GLU A 1 106 ? 12.564 -22.978 40.098 1.00 27.07 87 GLU A C 1
ATOM 759 O O . GLU A 1 106 ? 11.770 -22.559 39.290 1.00 30.12 87 GLU A O 1
ATOM 765 N N . LEU A 1 107 ? 13.812 -22.542 40.153 1.00 27.60 88 LEU A N 1
ATOM 766 C CA . LEU A 1 107 ? 14.359 -21.645 39.151 1.00 25.78 88 LEU A CA 1
ATOM 767 C C . LEU A 1 107 ? 14.465 -22.330 37.822 1.00 26.27 88 LEU A C 1
ATOM 768 O O . LEU A 1 107 ? 14.138 -21.734 36.815 1.00 23.87 88 LEU A O 1
ATOM 773 N N . ARG A 1 108 ? 14.887 -23.601 37.802 1.00 26.35 89 ARG A N 1
ATOM 774 C CA . ARG A 1 108 ? 14.913 -24.347 36.534 1.00 27.86 89 ARG A CA 1
ATOM 775 C C . ARG A 1 108 ? 13.514 -24.459 35.933 1.00 27.37 89 ARG A C 1
ATOM 776 O O . ARG A 1 108 ? 13.356 -24.366 34.715 1.00 24.36 89 ARG A O 1
ATOM 784 N N . GLN A 1 109 ? 12.506 -24.615 36.786 1.00 27.02 90 GLN A N 1
ATOM 785 C CA . GLN A 1 109 ? 11.109 -24.609 36.313 1.00 29.44 90 GLN A CA 1
ATOM 786 C C . GLN A 1 109 ? 10.712 -23.258 35.712 1.00 27.66 90 GLN A C 1
ATOM 787 O O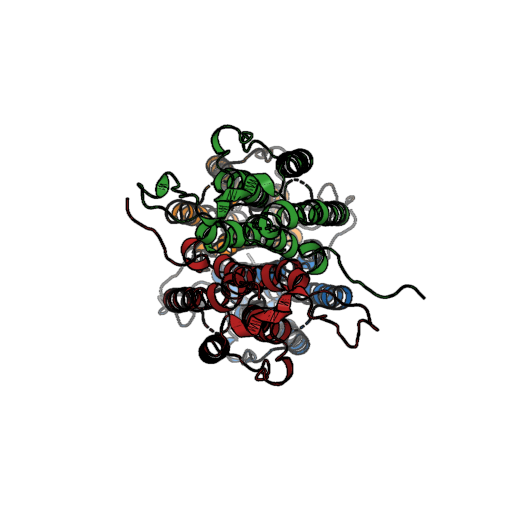 . GLN A 1 109 ? 10.072 -23.215 34.683 1.00 25.50 90 GLN A O 1
ATOM 793 N N . ARG A 1 110 ? 11.138 -22.173 36.341 1.00 28.07 91 ARG A N 1
ATOM 794 C CA . ARG A 1 110 ? 10.836 -20.808 35.861 1.00 27.14 91 ARG A CA 1
ATOM 795 C C . ARG A 1 110 ? 11.410 -20.596 34.464 1.00 27.05 91 ARG A C 1
ATOM 796 O O . ARG A 1 110 ? 10.704 -20.128 33.551 1.00 26.19 91 ARG A O 1
ATOM 804 N N . ILE A 1 111 ? 12.674 -20.991 34.286 1.00 27.12 92 ILE A N 1
ATOM 805 C CA . ILE A 1 111 ? 13.311 -20.916 32.961 1.00 25.32 92 ILE A CA 1
ATOM 806 C C . ILE A 1 111 ? 12.572 -21.747 31.955 1.00 24.07 92 ILE A C 1
ATOM 807 O O . ILE A 1 111 ? 12.283 -21.291 30.889 1.00 24.74 92 ILE A O 1
ATOM 812 N N . ALA A 1 112 ? 12.219 -22.982 32.330 1.00 23.17 93 ALA A N 1
ATOM 813 C CA . ALA A 1 112 ? 11.533 -23.881 31.427 1.00 24.33 93 ALA A CA 1
ATOM 814 C C . ALA A 1 112 ? 10.191 -23.295 30.948 1.00 25.38 93 ALA A C 1
ATOM 815 O O . ALA A 1 112 ? 9.818 -23.444 29.789 1.00 24.22 93 ALA A O 1
ATOM 817 N N . SER A 1 113 ? 9.466 -22.657 31.859 1.00 27.36 94 SER A N 1
ATOM 818 C CA A SER A 1 113 ? 8.162 -22.068 31.563 0.50 27.06 94 SER A CA 1
ATOM 819 C CA B SER A 1 113 ? 8.161 -22.105 31.533 0.50 26.78 94 SER A CA 1
ATOM 820 C C . SER A 1 113 ? 8.320 -20.921 30.564 1.00 26.59 94 SER A C 1
ATOM 821 O O . SER A 1 113 ? 7.560 -20.780 29.593 1.00 25.85 94 SER A O 1
ATOM 826 N N . VAL A 1 114 ? 9.297 -20.070 30.806 1.00 25.33 95 VAL A N 1
ATOM 827 C CA . VAL A 1 114 ? 9.521 -18.973 29.876 1.00 24.47 95 VAL A CA 1
ATOM 828 C C . VAL A 1 114 ? 9.923 -19.509 28.527 1.00 24.30 95 VAL A C 1
ATOM 829 O O . VAL A 1 114 ? 9.480 -19.009 27.513 1.00 23.64 95 VAL A O 1
ATOM 833 N N . LEU A 1 115 ? 10.747 -20.547 28.499 1.00 25.96 96 LEU A N 1
ATOM 834 C CA . LEU A 1 115 ? 11.143 -21.153 27.232 1.00 26.63 96 LEU A CA 1
ATOM 835 C C . LEU A 1 115 ? 9.961 -21.712 26.486 1.00 26.06 96 LEU A C 1
ATOM 836 O O . LEU A 1 115 ? 9.874 -21.532 25.289 1.00 24.54 96 LEU A O 1
ATOM 841 N N . THR A 1 116 ? 9.038 -22.389 27.181 1.00 25.87 97 THR A N 1
ATOM 842 C CA . THR A 1 116 ? 7.828 -22.900 26.563 1.00 26.54 97 THR A CA 1
ATOM 843 C C . THR A 1 116 ? 6.943 -21.779 26.034 1.00 27.67 97 THR A C 1
ATOM 844 O O . THR A 1 116 ? 6.416 -21.876 24.925 1.00 28.15 97 THR A O 1
ATOM 848 N N . TYR A 1 117 ? 6.791 -20.715 26.817 1.00 27.44 98 TYR A N 1
ATOM 849 C CA . TYR A 1 117 ? 6.043 -19.553 26.380 1.00 27.16 98 TYR A CA 1
ATOM 850 C C . TYR A 1 117 ? 6.621 -18.990 25.088 1.00 27.26 98 TYR A C 1
ATOM 851 O O . TYR A 1 117 ? 5.909 -18.796 24.114 1.00 24.38 98 TYR A O 1
ATOM 860 N N . LEU A 1 118 ? 7.931 -18.816 25.038 1.00 27.45 99 LEU A N 1
ATOM 861 C CA . LEU A 1 118 ? 8.553 -18.228 23.878 1.00 25.25 99 LEU A CA 1
ATOM 862 C C . LEU A 1 118 ? 8.405 -19.105 22.635 1.00 26.02 99 LEU A C 1
ATOM 863 O O . LEU A 1 118 ? 8.283 -18.598 21.533 1.00 25.82 99 LEU A O 1
ATOM 868 N N . GLU A 1 119 ? 8.425 -20.418 22.810 1.00 27.90 100 GLU A N 1
ATOM 869 C CA . GLU A 1 119 ? 8.188 -21.363 21.699 1.00 30.37 100 GLU A CA 1
ATOM 870 C C . GLU A 1 119 ? 6.872 -21.176 20.976 1.00 30.22 100 GLU A C 1
ATOM 871 O O . GLU A 1 119 ? 6.686 -21.636 19.824 1.00 32.00 100 GLU A O 1
ATOM 877 N N . GLY A 1 120 ? 5.920 -20.571 21.662 1.00 30.23 101 GLY A N 1
ATOM 878 C CA . GLY A 1 120 ? 4.583 -20.425 21.113 1.00 32.36 101 GLY A CA 1
ATOM 879 C C . GLY A 1 120 ? 4.449 -19.324 20.072 1.00 32.97 101 GLY A C 1
ATOM 880 O O . GLY A 1 120 ? 3.433 -19.243 19.414 1.00 31.12 101 GLY A O 1
ATOM 881 N N . PHE A 1 121 ? 5.470 -18.482 19.932 1.00 29.64 102 PHE A N 1
ATOM 882 C CA . PHE A 1 121 ? 5.430 -17.336 19.029 1.00 31.34 102 PHE A CA 1
ATOM 883 C C . PHE A 1 121 ? 6.038 -17.663 17.680 1.00 32.34 102 PHE A C 1
ATOM 884 O O . PHE A 1 121 ? 6.818 -18.614 17.588 1.00 33.07 102 PHE A O 1
ATOM 892 N N . SER A 1 122 ? 5.654 -16.885 16.656 1.00 32.79 103 SER A N 1
ATOM 893 C CA . SER A 1 122 ? 6.245 -16.904 15.312 1.00 32.58 103 SER A CA 1
ATOM 894 C C . SER A 1 122 ? 6.584 -15.502 14.811 1.00 31.01 103 SER A C 1
ATOM 895 O O . SER A 1 122 ? 6.165 -14.515 15.411 1.00 32.00 103 SER A O 1
ATOM 898 N N . GLU A 1 123 ? 7.282 -15.411 13.674 1.00 32.16 104 GLU A N 1
ATOM 899 C CA . GLU A 1 123 ? 7.641 -14.090 13.047 1.00 32.84 104 GLU A CA 1
ATOM 900 C C . GLU A 1 123 ? 6.414 -13.224 12.911 1.00 31.21 104 GLU A C 1
ATOM 901 O O . GLU A 1 123 ? 6.473 -12.030 13.155 1.00 30.55 104 GLU A O 1
ATOM 907 N N . ALA A 1 124 ? 5.309 -13.845 12.490 1.00 31.94 105 ALA A N 1
ATOM 908 C CA . ALA A 1 124 ? 4.048 -13.130 12.229 1.00 31.00 105 ALA A CA 1
ATOM 909 C C . ALA A 1 124 ? 3.503 -12.431 13.457 1.00 32.09 105 ALA A C 1
ATOM 910 O O . ALA A 1 124 ? 2.873 -11.387 13.331 1.00 27.18 105 ALA A O 1
ATOM 912 N N . ASP A 1 125 ? 3.762 -12.974 14.648 1.00 31.69 106 ASP A N 1
ATOM 913 C CA . ASP A 1 125 ? 3.378 -12.279 15.872 1.00 30.28 106 ASP A CA 1
ATOM 914 C C . ASP A 1 125 ? 4.035 -10.928 16.039 1.00 31.12 106 ASP A C 1
ATOM 915 O O . ASP A 1 125 ? 3.563 -10.127 16.833 1.00 29.20 106 ASP A O 1
ATOM 920 N N . PHE A 1 126 ? 5.139 -10.687 15.326 1.00 27.71 107 PHE A N 1
ATOM 921 C CA . PHE A 1 126 ? 5.866 -9.434 15.400 1.00 28.70 107 PHE A CA 1
ATOM 922 C C . PHE A 1 126 ? 5.573 -8.447 14.265 1.00 29.79 107 PHE A C 1
ATOM 923 O O . PHE A 1 126 ? 6.280 -7.454 14.088 1.00 27.84 107 PHE A O 1
ATOM 931 N N . ALA A 1 127 ? 4.492 -8.683 13.540 1.00 30.79 108 ALA A N 1
ATOM 932 C CA . ALA A 1 127 ? 4.190 -7.890 12.336 1.00 31.52 108 ALA A CA 1
ATOM 933 C C . ALA A 1 127 ? 4.191 -6.404 12.570 1.00 31.58 108 ALA A C 1
ATOM 934 O O . ALA A 1 127 ? 4.666 -5.650 11.723 1.00 33.10 108 ALA A O 1
ATOM 936 N N . ASN A 1 128 ? 3.647 -5.990 13.704 1.00 30.92 109 ASN A N 1
ATOM 937 C CA . ASN A 1 128 ? 3.606 -4.594 14.067 1.00 34.09 109 ASN A CA 1
ATOM 938 C C . ASN A 1 128 ? 4.439 -4.216 15.311 1.00 31.26 109 ASN A C 1
ATOM 939 O O . ASN A 1 128 ? 4.306 -3.117 15.836 1.00 31.00 109 ASN A O 1
ATOM 944 N N . ALA A 1 129 ? 5.315 -5.115 15.733 1.00 31.21 110 ALA A N 1
ATOM 945 C CA . ALA A 1 129 ? 6.190 -4.893 16.872 1.00 29.02 110 ALA A CA 1
ATOM 946 C C . ALA A 1 129 ? 7.048 -3.648 16.741 1.00 30.17 110 ALA A C 1
ATOM 947 O O . ALA A 1 129 ? 7.295 -2.982 17.734 1.00 31.19 110 ALA A O 1
ATOM 949 N N . ALA A 1 130 ? 7.540 -3.331 15.541 1.00 31.71 111 ALA A N 1
ATOM 950 C CA . ALA A 1 130 ? 8.495 -2.231 15.405 1.00 29.96 111 ALA A CA 1
ATOM 951 C C . ALA A 1 130 ? 7.838 -0.924 15.819 1.00 27.40 111 ALA A C 1
ATOM 952 O O . ALA A 1 130 ? 8.480 -0.058 16.388 1.00 27.19 111 ALA A O 1
ATOM 954 N N . THR A 1 131 ? 6.549 -0.795 15.526 1.00 29.91 112 THR A N 1
ATOM 955 C CA . THR A 1 131 ? 5.875 0.481 15.727 1.00 29.71 112 THR A CA 1
ATOM 956 C C . THR A 1 131 ? 4.911 0.515 16.914 1.00 31.73 112 THR A C 1
ATOM 957 O O . THR A 1 131 ? 4.405 1.575 17.261 1.00 33.49 112 THR A O 1
ATOM 961 N N . ILE A 1 132 ? 4.691 -0.611 17.557 1.00 31.13 113 ILE A N 1
ATOM 962 C CA . ILE A 1 132 ? 3.813 -0.648 18.709 1.00 26.98 113 ILE A CA 1
ATOM 963 C C . ILE A 1 132 ? 4.317 0.362 19.758 1.00 29.91 113 ILE A C 1
ATOM 964 O O . ILE A 1 132 ? 5.511 0.584 19.905 1.00 28.01 113 ILE A O 1
ATOM 969 N N . GLN A 1 133 ? 3.391 1.011 20.475 1.00 27.75 114 GLN A N 1
ATOM 970 C CA . GLN A 1 133 ? 3.751 1.974 21.525 1.00 29.01 114 GLN A CA 1
ATOM 971 C C . GLN A 1 133 ? 3.795 1.284 22.869 1.00 29.50 114 GLN A C 1
ATOM 972 O O . GLN A 1 133 ? 2.790 0.766 23.328 1.00 33.28 114 GLN A O 1
ATOM 978 N N . ILE A 1 134 ? 4.980 1.253 23.464 1.00 29.51 115 ILE A N 1
ATOM 979 C CA . ILE A 1 134 ? 5.192 0.599 24.755 1.00 29.74 115 ILE A CA 1
ATOM 980 C C . ILE A 1 134 ? 5.302 1.693 25.819 1.00 30.79 115 ILE A C 1
ATOM 981 O O . ILE A 1 134 ? 6.181 2.571 25.740 1.00 28.90 115 ILE A O 1
ATOM 986 N N . SER A 1 135 ? 4.452 1.612 26.824 1.00 33.47 116 SER A N 1
ATOM 987 C CA . SER A 1 135 ? 4.497 2.547 27.939 1.00 37.66 116 SER A CA 1
ATOM 988 C C . SER A 1 135 ? 4.333 1.767 29.226 1.00 39.54 116 SER A C 1
ATOM 989 O O . SER A 1 135 ? 3.275 1.230 29.482 1.00 40.64 116 SER A O 1
ATOM 992 N N . GLN A 1 136 ? 5.380 1.705 30.033 1.00 41.09 117 GLN A N 1
ATOM 993 C CA . GLN A 1 136 ? 5.306 1.016 31.328 1.00 44.71 117 GLN A CA 1
ATOM 994 C C . GLN A 1 136 ? 4.590 1.872 32.370 1.00 44.96 117 GLN A C 1
ATOM 995 O O . GLN A 1 136 ? 4.469 3.081 32.231 1.00 39.54 117 GLN A O 1
ATOM 1001 N N . PRO A 1 137 ? 4.096 1.237 33.435 1.00 49.93 118 PRO A N 1
ATOM 1002 C CA . PRO A 1 137 ? 3.276 1.979 34.428 1.00 49.79 118 PRO A CA 1
ATOM 1003 C C . PRO A 1 137 ? 3.949 3.190 35.069 1.00 48.23 118 PRO A C 1
ATOM 1004 O O . PRO A 1 137 ? 3.262 4.108 35.466 1.00 47.61 118 PRO A O 1
ATOM 1008 N N . ARG A 1 138 ? 5.271 3.197 35.158 1.00 46.52 119 ARG A N 1
ATOM 1009 C CA . ARG A 1 138 ? 5.977 4.310 35.785 1.00 45.99 119 ARG A CA 1
ATOM 1010 C C . ARG A 1 138 ? 6.480 5.391 34.818 1.00 43.06 119 ARG A C 1
ATOM 1011 O O . ARG A 1 138 ? 7.255 6.232 35.211 1.00 37.91 119 ARG A O 1
ATOM 1019 N N . TRP A 1 139 ? 6.053 5.357 33.563 1.00 39.89 120 TRP A N 1
ATOM 1020 C CA . TRP A 1 139 ? 6.523 6.306 32.555 1.00 38.99 120 TRP A CA 1
ATOM 1021 C C . TRP A 1 139 ? 5.582 7.463 32.291 1.00 38.81 120 TRP A C 1
ATOM 1022 O O . TRP A 1 139 ? 5.812 8.225 31.353 1.00 35.84 120 TRP A O 1
ATOM 1033 N N . GLN A 1 140 ? 4.526 7.589 33.106 1.00 37.21 121 GLN A N 1
ATOM 1034 C CA . GLN A 1 140 ? 3.579 8.677 33.012 1.00 37.89 121 GLN A CA 1
ATOM 1035 C C . GLN A 1 140 ? 3.018 8.879 31.601 1.00 36.35 121 GLN A C 1
ATOM 1036 O O . GLN A 1 140 ? 2.786 9.992 31.156 1.00 29.79 121 GLN A O 1
ATOM 1042 N N . GLY A 1 141 ? 2.744 7.776 30.916 1.00 37.91 122 GLY A N 1
ATOM 1043 C CA . GLY A 1 141 ? 2.109 7.809 29.603 1.00 35.58 122 GLY A CA 1
ATOM 1044 C C . GLY A 1 141 ? 3.097 7.966 28.471 1.00 34.64 122 GLY A C 1
ATOM 1045 O O . GLY A 1 141 ? 2.740 7.878 27.321 1.00 35.91 122 GLY A O 1
ATOM 1046 N N . LYS A 1 142 ? 4.355 8.173 28.779 1.00 31.84 123 LYS A N 1
ATOM 1047 C CA . LYS A 1 142 ? 5.330 8.323 27.720 1.00 32.64 123 LYS A CA 1
ATOM 1048 C C . LYS A 1 142 ? 5.615 6.938 27.126 1.00 31.87 123 LYS A C 1
ATOM 1049 O O . LYS A 1 142 ? 5.442 5.927 27.807 1.00 31.26 123 LYS A O 1
ATOM 1055 N N . TYR A 1 143 ? 6.016 6.895 25.863 1.00 30.97 124 TYR A N 1
ATOM 1056 C CA . TYR A 1 143 ? 6.223 5.612 25.183 1.00 28.02 124 TYR A CA 1
ATOM 1057 C C . TYR A 1 143 ? 7.525 5.556 24.428 1.00 27.49 124 TYR A C 1
ATOM 1058 O O . TYR A 1 143 ? 8.140 6.587 24.091 1.00 27.39 124 TYR A O 1
ATOM 1067 N N . LEU A 1 144 ? 7.930 4.313 24.145 1.00 26.00 125 LEU A N 1
ATOM 1068 C CA . LEU A 1 144 ? 8.978 3.999 23.163 1.00 26.80 125 LEU A CA 1
ATOM 1069 C C . LEU A 1 144 ? 8.312 3.142 22.101 1.00 26.00 125 LEU A C 1
ATOM 1070 O O . LEU A 1 144 ? 7.383 2.435 22.386 1.00 26.27 125 LEU A O 1
ATOM 1075 N N . THR A 1 145 ? 8.804 3.164 20.879 1.00 26.72 126 THR A N 1
ATOM 1076 C CA . THR A 1 145 ? 8.305 2.224 19.915 1.00 24.63 126 THR A CA 1
ATOM 1077 C C . THR A 1 145 ? 8.868 0.834 20.303 1.00 26.59 126 THR A C 1
ATOM 1078 O O . THR A 1 145 ? 9.837 0.730 21.069 1.00 24.78 126 THR A O 1
ATOM 1082 N N . GLY A 1 146 ? 8.278 -0.218 19.760 1.00 26.34 127 GLY A N 1
ATOM 1083 C CA . GLY A 1 146 ? 8.719 -1.538 20.092 1.00 25.40 127 GLY A CA 1
ATOM 1084 C C . GLY A 1 146 ? 10.163 -1.757 19.676 1.00 24.59 127 GLY A C 1
ATOM 1085 O O . GLY A 1 146 ? 10.911 -2.427 20.353 1.00 25.84 127 GLY A O 1
ATOM 1086 N N . TYR A 1 147 ? 10.550 -1.139 18.590 1.00 26.75 128 TYR A N 1
ATOM 1087 C CA . TYR A 1 147 ? 11.887 -1.264 18.035 1.00 26.72 128 TYR A CA 1
ATOM 1088 C C . TYR A 1 147 ? 12.897 -0.622 18.989 1.00 28.05 128 TYR A C 1
ATOM 1089 O O . TYR A 1 147 ? 13.896 -1.235 19.367 1.00 26.79 128 TYR A O 1
ATOM 1098 N N . GLU A 1 148 ? 12.600 0.597 19.407 1.00 27.03 129 GLU A N 1
ATOM 1099 C CA . GLU A 1 148 ? 13.380 1.285 20.455 1.00 27.19 129 GLU A CA 1
ATOM 1100 C C . GLU A 1 148 ? 13.433 0.507 21.773 1.00 25.07 129 GLU A C 1
ATOM 1101 O O . GLU A 1 148 ? 14.464 0.441 22.411 1.00 24.45 129 GLU A O 1
ATOM 1107 N N . PHE A 1 149 ? 12.292 -0.012 22.206 1.00 23.47 130 PHE A N 1
ATOM 1108 C CA . PHE A 1 149 ? 12.214 -0.760 23.439 1.00 23.13 130 PHE A CA 1
ATOM 1109 C C . PHE A 1 149 ? 13.101 -1.993 23.403 1.00 26.22 130 PHE A C 1
ATOM 1110 O O . PHE A 1 149 ? 13.850 -2.250 24.333 1.00 27.57 130 PHE A O 1
ATOM 1118 N N . ALA A 1 150 ? 13.059 -2.731 22.294 1.00 23.33 131 ALA A N 1
ATOM 1119 C CA . ALA A 1 150 ? 13.904 -3.912 22.117 1.00 22.32 131 ALA A CA 1
ATOM 1120 C C . ALA A 1 150 ? 15.370 -3.525 22.276 1.00 24.76 131 ALA A C 1
ATOM 1121 O O . ALA A 1 150 ? 16.110 -4.097 23.080 1.00 25.51 131 ALA A O 1
ATOM 1123 N N . ILE A 1 151 ? 15.766 -2.517 21.513 1.00 24.02 132 ILE A N 1
ATOM 1124 C CA . ILE A 1 151 ? 17.177 -2.188 21.357 1.00 25.57 132 ILE A CA 1
ATOM 1125 C C . ILE A 1 151 ? 17.768 -1.541 22.599 1.00 24.83 132 ILE A C 1
ATOM 1126 O O . ILE A 1 151 ? 18.899 -1.883 23.004 1.00 25.55 132 ILE A O 1
ATOM 1131 N N . GLU A 1 152 ? 16.998 -0.624 23.193 1.00 25.65 133 GLU A N 1
ATOM 1132 C CA . GLU A 1 152 ? 17.505 0.251 24.239 1.00 25.28 133 GLU A CA 1
ATOM 1133 C C . GLU A 1 152 ? 17.123 -0.193 25.629 1.00 24.62 133 GLU A C 1
ATOM 1134 O O . GLU A 1 152 ? 17.741 0.268 26.583 1.00 25.49 133 GLU A O 1
ATOM 1140 N N . HIS A 1 153 ? 16.116 -1.053 25.746 1.00 23.85 134 HIS A N 1
ATOM 1141 C CA . HIS A 1 153 ? 15.585 -1.420 27.046 1.00 25.24 134 HIS A CA 1
ATOM 1142 C C . HIS A 1 153 ? 15.663 -2.948 27.321 1.00 25.64 134 HIS A C 1
ATOM 1143 O O . HIS A 1 153 ? 16.513 -3.395 28.132 1.00 24.60 134 HIS A O 1
ATOM 1150 N N . ALA A 1 154 ? 14.849 -3.724 26.595 1.00 24.82 135 ALA A N 1
ATOM 1151 C CA . ALA A 1 154 ? 14.750 -5.158 26.784 1.00 26.38 135 ALA A CA 1
ATOM 1152 C C . ALA A 1 154 ? 16.071 -5.876 26.543 1.00 21.11 135 ALA A C 1
ATOM 1153 O O . ALA A 1 154 ? 16.495 -6.692 27.367 1.00 22.93 135 ALA A O 1
ATOM 1155 N N . ILE A 1 155 ? 16.749 -5.614 25.432 1.00 26.68 136 ILE A N 1
ATOM 1156 C CA . ILE A 1 155 ? 17.989 -6.330 25.183 1.00 24.09 136 ILE A CA 1
ATOM 1157 C C . ILE A 1 155 ? 19.075 -6.027 26.239 1.00 23.65 136 ILE A C 1
ATOM 1158 O O . ILE A 1 155 ? 19.661 -6.922 26.833 1.00 24.15 136 ILE A O 1
ATOM 1163 N N . PRO A 1 156 ? 19.377 -4.745 26.481 1.00 26.68 137 PRO A N 1
ATOM 1164 C CA . PRO A 1 156 ? 20.379 -4.468 27.550 1.00 23.73 137 PRO A CA 1
ATOM 1165 C C . PRO A 1 156 ? 20.051 -5.065 28.870 1.00 25.35 137 PRO A C 1
ATOM 1166 O O . PRO A 1 156 ? 20.944 -5.521 29.552 1.00 24.40 137 PRO A O 1
ATOM 1170 N N . ASN A 1 157 ? 18.773 -5.064 29.250 1.00 21.82 138 ASN A N 1
ATOM 1171 C CA . ASN A 1 157 ? 18.377 -5.585 30.527 1.00 23.85 138 ASN A CA 1
ATOM 1172 C C . ASN A 1 157 ? 18.544 -7.110 30.640 1.00 24.75 138 ASN A C 1
ATOM 1173 O O . ASN A 1 157 ? 18.963 -7.648 31.686 1.00 24.70 138 ASN A O 1
ATOM 1178 N N . LEU A 1 158 ? 18.189 -7.816 29.597 1.00 24.49 139 LEU A N 1
ATOM 1179 C CA . LEU A 1 158 ? 18.332 -9.267 29.596 1.00 24.91 139 LEU A CA 1
ATOM 1180 C C . LEU A 1 158 ? 19.796 -9.624 29.817 1.00 22.76 139 LEU A C 1
ATOM 1181 O O . LEU A 1 158 ? 20.117 -10.442 30.674 1.00 24.25 139 LEU A O 1
ATOM 1186 N N . TYR A 1 159 ? 20.696 -8.988 29.073 1.00 23.35 140 TYR A N 1
ATOM 1187 C CA . TYR A 1 159 ? 22.134 -9.289 29.223 1.00 23.00 140 TYR A CA 1
ATOM 1188 C C . TYR A 1 159 ? 22.714 -8.817 30.579 1.00 24.50 140 TYR A C 1
ATOM 1189 O O . TYR A 1 159 ? 23.617 -9.450 31.118 1.00 25.12 140 TYR A O 1
ATOM 1198 N N . PHE A 1 160 ? 22.242 -7.671 31.081 1.00 21.23 141 PHE A N 1
ATOM 1199 C CA . PHE A 1 160 ? 22.589 -7.198 32.409 1.00 24.21 141 PHE A CA 1
ATOM 1200 C C . PHE A 1 160 ? 22.315 -8.258 33.483 1.00 21.01 141 PHE A C 1
ATOM 1201 O O . PHE A 1 160 ? 23.189 -8.566 34.305 1.00 23.68 141 PHE A O 1
ATOM 1209 N N . HIS A 1 161 ? 21.098 -8.792 33.510 1.00 24.38 142 HIS A N 1
ATOM 1210 C CA . HIS A 1 161 ? 20.769 -9.688 34.578 1.00 23.48 142 HIS A CA 1
ATOM 1211 C C . HIS A 1 161 ? 21.378 -11.093 34.448 1.00 22.22 142 HIS A C 1
ATOM 1212 O O . HIS A 1 161 ? 21.777 -11.676 35.470 1.00 23.93 142 HIS A O 1
ATOM 1219 N N . ILE A 1 162 ? 21.511 -11.602 33.229 1.00 22.65 143 ILE A N 1
ATOM 1220 C CA . ILE A 1 162 ? 22.253 -12.832 33.005 1.00 23.13 143 ILE A CA 1
ATOM 1221 C C . ILE A 1 162 ? 23.758 -12.673 33.343 1.00 22.74 143 ILE A C 1
ATOM 1222 O O . ILE A 1 162 ? 24.357 -13.509 34.031 1.00 22.84 143 ILE A O 1
ATOM 1227 N N . THR A 1 163 ? 24.372 -11.583 32.918 1.00 21.11 144 THR A N 1
ATOM 1228 C CA . THR A 1 163 ? 25.755 -11.310 33.294 1.00 22.27 144 THR A CA 1
ATOM 1229 C C . THR A 1 163 ? 25.961 -11.152 34.802 1.00 23.89 144 THR A C 1
ATOM 1230 O O . THR A 1 163 ? 26.975 -11.570 35.316 1.00 23.34 144 THR A O 1
ATOM 1234 N N . THR A 1 164 ? 25.030 -10.519 35.491 1.00 22.32 145 THR A N 1
ATOM 1235 C CA . THR A 1 164 ? 25.152 -10.310 36.911 1.00 22.74 145 THR A CA 1
ATOM 1236 C C . THR A 1 164 ? 24.984 -11.644 37.611 1.00 22.86 145 THR A C 1
ATOM 1237 O O . THR A 1 164 ? 25.701 -11.908 38.545 1.00 22.76 145 THR A O 1
ATOM 1241 N N . ALA A 1 165 ? 24.078 -12.514 37.132 1.00 24.48 146 ALA A N 1
ATOM 1242 C CA . ALA A 1 165 ? 23.936 -13.874 37.678 1.00 22.19 146 ALA A CA 1
ATOM 1243 C C . ALA A 1 165 ? 25.258 -14.623 37.512 1.00 22.58 146 ALA A C 1
ATOM 1244 O O . ALA A 1 165 ? 25.743 -15.259 38.438 1.00 22.03 146 ALA A O 1
ATOM 1246 N N . TYR A 1 166 ? 25.826 -14.542 36.312 1.00 21.82 147 TYR A N 1
ATOM 1247 C CA . TYR A 1 166 ? 27.101 -15.133 36.042 1.00 20.46 147 TYR A CA 1
ATOM 1248 C C . TYR A 1 166 ? 28.183 -14.624 36.988 1.00 23.00 147 TYR A C 1
ATOM 1249 O O . TYR A 1 166 ? 28.942 -15.396 37.542 1.00 21.20 147 TYR A O 1
ATOM 1258 N N . GLY A 1 167 ? 28.256 -13.302 37.165 1.00 22.52 148 GLY A N 1
ATOM 1259 C CA . GLY A 1 167 ? 29.221 -12.673 38.055 1.00 19.50 148 GLY A CA 1
ATOM 1260 C C . GLY A 1 167 ? 29.133 -13.116 39.510 1.00 19.66 148 GLY A C 1
ATOM 1261 O O . GLY A 1 167 ? 30.130 -13.335 40.182 1.00 20.44 148 GLY A O 1
ATOM 1262 N N . ILE A 1 168 ? 27.905 -13.249 40.006 1.00 22.51 149 ILE A N 1
ATOM 1263 C CA . ILE A 1 168 ? 27.715 -13.752 41.352 1.00 19.34 149 ILE A CA 1
ATOM 1264 C C . ILE A 1 168 ? 28.363 -15.133 41.479 1.00 22.73 149 ILE A C 1
ATOM 1265 O O . ILE A 1 168 ? 29.068 -15.396 42.456 1.00 21.82 149 ILE A O 1
ATOM 1270 N N . LEU A 1 169 ? 28.109 -16.020 40.515 1.00 21.44 150 LEU A N 1
ATOM 1271 C CA . LEU A 1 169 ? 28.614 -17.387 40.597 1.00 20.93 150 LEU A CA 1
ATOM 1272 C C . LEU A 1 169 ? 30.116 -17.397 40.483 1.00 21.35 150 LEU A C 1
ATOM 1273 O O . LEU A 1 169 ? 30.817 -18.038 41.247 1.00 23.06 150 LEU A O 1
ATOM 1278 N N . ARG A 1 170 ? 30.607 -16.645 39.533 1.00 22.26 151 ARG A N 1
ATOM 1279 C CA A ARG A 1 170 ? 32.043 -16.537 39.301 0.50 21.21 151 ARG A CA 1
ATOM 1280 C CA B ARG A 1 170 ? 32.044 -16.522 39.288 0.50 20.63 151 ARG A CA 1
ATOM 1281 C C . ARG A 1 170 ? 32.785 -16.014 40.538 1.00 21.87 151 ARG A C 1
ATOM 1282 O O . ARG A 1 170 ? 33.817 -16.552 40.958 1.00 21.49 151 ARG A O 1
ATOM 1297 N N . HIS A 1 171 ? 32.227 -14.994 41.160 1.00 23.67 152 HIS A N 1
ATOM 1298 C CA . HIS A 1 171 ? 32.764 -14.391 42.373 1.00 21.86 152 HIS A CA 1
ATOM 1299 C C . HIS A 1 171 ? 32.869 -15.396 43.506 1.00 21.44 152 HIS A C 1
ATOM 1300 O O . HIS A 1 171 ? 33.782 -15.328 44.317 1.00 22.36 152 HIS A O 1
ATOM 1307 N N . ASN A 1 172 ? 31.909 -16.314 43.580 1.00 23.98 153 ASN A N 1
ATOM 1308 C CA . ASN A 1 172 ? 31.862 -17.343 44.608 1.00 24.79 153 ASN A CA 1
ATOM 1309 C C . ASN A 1 172 ? 32.768 -18.536 44.333 1.00 26.04 153 ASN A C 1
ATOM 1310 O O . ASN A 1 172 ? 32.952 -19.364 45.215 1.00 25.06 153 ASN A O 1
ATOM 1315 N N . GLY A 1 173 ? 33.330 -18.598 43.126 1.00 23.69 154 GLY A N 1
ATOM 1316 C CA . GLY A 1 173 ? 34.332 -19.596 42.740 1.00 24.56 154 GLY A CA 1
ATOM 1317 C C . GLY A 1 173 ? 33.932 -20.559 41.622 1.00 23.17 154 GLY A C 1
ATOM 1318 O O . GLY A 1 173 ? 34.735 -21.407 41.230 1.00 22.92 154 GLY A O 1
ATOM 1319 N N . VAL A 1 174 ? 32.695 -20.442 41.122 1.00 21.81 155 VAL A N 1
ATOM 1320 C CA . VAL A 1 174 ? 32.223 -21.304 40.069 1.00 21.15 155 VAL A CA 1
ATOM 1321 C C . VAL A 1 174 ? 33.009 -21.053 38.799 1.00 23.14 155 VAL A C 1
ATOM 1322 O O . VAL A 1 174 ? 33.095 -19.944 38.357 1.00 22.80 155 VAL A O 1
ATOM 1326 N N . GLU A 1 175 ? 33.544 -22.118 38.206 1.00 23.89 156 GLU A N 1
ATOM 1327 C CA . GLU A 1 175 ? 34.384 -22.011 37.007 1.00 29.80 156 GLU A CA 1
ATOM 1328 C C . GLU A 1 175 ? 33.503 -21.946 35.757 1.00 28.30 156 GLU A C 1
ATOM 1329 O O . GLU A 1 175 ? 33.456 -22.837 34.964 1.00 30.18 156 GLU A O 1
ATOM 1335 N N . VAL A 1 176 ? 32.751 -20.874 35.632 1.00 24.31 157 VAL A N 1
ATOM 1336 C CA . VAL A 1 176 ? 31.975 -20.651 34.430 1.00 25.11 157 VAL A CA 1
ATOM 1337 C C . VAL A 1 176 ? 32.867 -19.770 33.615 1.00 26.95 157 VAL A C 1
ATOM 1338 O O . VAL A 1 176 ? 33.653 -18.993 34.179 1.00 28.11 157 VAL A O 1
ATOM 1342 N N . GLY A 1 177 ? 32.750 -19.879 32.291 1.00 25.70 158 GLY A N 1
ATOM 1343 C CA . GLY A 1 177 ? 33.557 -19.086 31.374 1.00 23.45 158 GLY A CA 1
ATOM 1344 C C . GLY A 1 177 ? 32.697 -18.453 30.323 1.00 24.06 158 GLY A C 1
ATOM 1345 O O . GLY A 1 177 ? 31.492 -18.692 30.232 1.00 24.82 158 GLY A O 1
ATOM 1346 N N . LYS A 1 178 ? 33.311 -17.629 29.502 1.00 26.33 159 LYS A N 1
ATOM 1347 C CA . LYS A 1 178 ? 32.573 -16.940 28.430 1.00 25.19 159 LYS A CA 1
ATOM 1348 C C . LYS A 1 178 ? 31.820 -17.894 27.482 1.00 24.59 159 LYS A C 1
ATOM 1349 O O . LYS A 1 178 ? 30.730 -17.584 27.043 1.00 26.38 159 LYS A O 1
ATOM 1355 N N . LYS A 1 179 ? 32.385 -19.060 27.188 1.00 25.04 160 LYS A N 1
ATOM 1356 C CA . LYS A 1 179 ? 31.679 -20.033 26.335 1.00 27.44 160 LYS A CA 1
ATOM 1357 C C . LYS A 1 179 ? 30.345 -20.472 26.929 1.00 25.96 160 LYS A C 1
ATOM 1358 O O . LYS A 1 179 ? 29.427 -20.811 26.192 1.00 26.73 160 LYS A O 1
ATOM 1361 N N . ASP A 1 180 ? 30.253 -20.483 28.258 1.00 26.17 161 ASP A N 1
ATOM 1362 C CA . ASP A 1 180 ? 29.047 -20.907 28.957 1.00 23.60 161 ASP A CA 1
ATOM 1363 C C . ASP A 1 180 ? 27.975 -19.871 28.812 1.00 22.89 161 ASP A C 1
ATOM 1364 O O . ASP A 1 180 ? 26.797 -20.205 28.679 1.00 24.70 161 ASP A O 1
ATOM 1369 N N . TYR A 1 181 ? 28.388 -18.596 28.840 1.00 24.79 162 TYR A N 1
ATOM 1370 C CA . TYR A 1 181 ? 27.470 -17.459 28.626 1.00 23.21 162 TYR A CA 1
ATOM 1371 C C . TYR A 1 181 ? 26.984 -17.315 27.187 1.00 24.44 162 TYR A C 1
ATOM 1372 O O . TYR A 1 181 ? 25.831 -17.044 26.955 1.00 22.58 162 TYR A O 1
ATOM 1381 N N . LEU A 1 182 ? 27.874 -17.453 26.229 1.00 23.15 163 LEU A N 1
ATOM 1382 C CA . LEU A 1 182 ? 27.525 -17.273 24.798 1.00 23.44 163 LEU A CA 1
ATOM 1383 C C . LEU A 1 182 ? 26.798 -18.496 24.220 1.00 26.62 163 LE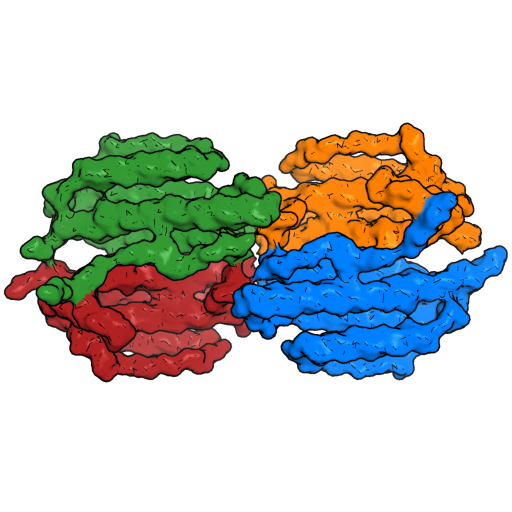U A C 1
ATOM 1384 O O . LEU A 1 182 ? 25.851 -18.379 23.474 1.00 22.34 163 LEU A O 1
ATOM 1389 N N . GLY A 1 183 ? 27.268 -19.677 24.595 1.00 25.83 164 GLY A N 1
ATOM 1390 C CA . GLY A 1 183 ? 26.728 -20.916 24.046 1.00 28.42 164 GLY A CA 1
ATOM 1391 C C . GLY A 1 183 ? 27.332 -21.241 22.716 1.00 27.21 164 GLY A C 1
ATOM 1392 O O . GLY A 1 183 ? 28.245 -20.556 22.250 1.00 30.82 164 GLY A O 1
ATOM 1393 N N . ALA A 1 184 ? 26.848 -22.310 22.099 1.00 31.25 165 ALA A N 1
ATOM 1394 C CA . ALA A 1 184 ? 27.368 -22.733 20.793 1.00 31.23 165 ALA A CA 1
ATOM 1395 C C . ALA A 1 184 ? 27.011 -21.711 19.704 1.00 29.61 165 ALA A C 1
ATOM 1396 O O . ALA A 1 184 ? 25.964 -21.035 19.760 1.00 30.90 165 ALA A O 1
ATOM 1406 N N . PRO A 1 186 ? 26.548 -21.028 15.480 1.00 30.47 167 PRO A N 1
ATOM 1407 C CA . PRO A 1 186 ? 26.149 -21.744 14.278 1.00 31.87 167 PRO A CA 1
ATOM 1408 C C . PRO A 1 186 ? 27.228 -21.699 13.158 1.00 31.80 167 PRO A C 1
ATOM 1409 O O . PRO A 1 186 ? 26.949 -21.290 12.019 1.00 32.36 167 PRO A O 1
ATOM 1413 N N . TYR A 1 187 ? 28.435 -22.138 13.496 1.00 30.16 168 TYR A N 1
ATOM 1414 C CA . TYR A 1 187 ? 29.561 -22.030 12.577 1.00 33.29 168 TYR A CA 1
ATOM 1415 C C . TYR A 1 187 ? 29.283 -22.867 11.330 1.00 36.33 168 TYR A C 1
ATOM 1416 O O . TYR A 1 187 ? 28.657 -23.950 11.409 1.00 36.35 168 TYR A O 1
ATOM 1425 N N . LYS A 1 188 ? 29.737 -22.355 10.186 1.00 38.72 169 LYS A N 1
ATOM 1426 C CA . LYS A 1 188 ? 29.642 -23.080 8.921 1.00 41.32 169 LYS A CA 1
ATOM 1427 C C . LYS A 1 188 ? 31.031 -23.292 8.370 1.00 44.85 169 LYS A C 1
ATOM 1428 O O . LYS A 1 188 ? 31.908 -22.429 8.493 1.00 43.06 169 LYS A O 1
ATOM 1434 N N . ALA A 1 189 ? 31.232 -24.474 7.791 1.00 50.90 170 ALA A N 1
ATOM 1435 C CA . ALA A 1 189 ? 32.448 -24.776 7.060 1.00 54.93 170 ALA A CA 1
ATOM 1436 C C . ALA A 1 189 ? 32.489 -23.914 5.800 1.00 58.02 170 ALA A C 1
ATOM 1437 O O . ALA A 1 189 ? 31.454 -23.689 5.157 1.00 59.27 170 ALA A O 1
ATOM 1439 N N . PRO A 1 190 ? 33.680 -23.422 5.447 1.00 61.72 171 PRO A N 1
ATOM 1440 C CA . PRO A 1 190 ? 33.858 -22.603 4.224 1.00 64.01 171 PRO A CA 1
ATOM 1441 C C . PRO A 1 190 ? 33.698 -23.398 2.917 1.00 64.03 171 PRO A C 1
ATOM 1442 O O . PRO A 1 190 ? 33.898 -24.619 2.915 1.00 63.54 171 PRO A O 1
ATOM 1446 N N . LEU B 1 15 ? 16.527 0.384 5.013 1.00 50.94 -4 LEU B N 1
ATOM 1447 C CA . LEU B 1 15 ? 16.502 -0.579 3.846 1.00 49.22 -4 LEU B CA 1
ATOM 1448 C C . LEU B 1 15 ? 17.022 -2.005 4.164 1.00 44.69 -4 LEU B C 1
ATOM 1449 O O . LEU B 1 15 ? 18.196 -2.181 4.496 1.00 41.05 -4 LEU B O 1
ATOM 1454 N N . TYR B 1 16 ? 16.139 -3.000 4.028 1.00 39.95 -3 TYR B N 1
ATOM 1455 C CA . TYR B 1 16 ? 16.427 -4.396 4.389 1.00 38.37 -3 TYR B CA 1
ATOM 1456 C C . TYR B 1 16 ? 16.975 -4.429 5.838 1.00 36.64 -3 TYR B C 1
ATOM 1457 O O . TYR B 1 16 ? 16.296 -3.950 6.728 1.00 30.73 -3 TYR B O 1
ATOM 1466 N N . PHE B 1 17 ? 18.163 -4.990 6.071 1.00 36.64 -2 PHE B N 1
ATOM 1467 C CA . PHE B 1 17 ? 18.735 -5.045 7.441 1.00 33.91 -2 PHE B CA 1
ATOM 1468 C C . PHE B 1 17 ? 19.837 -4.031 7.691 1.00 35.60 -2 PHE B C 1
ATOM 1469 O O . PHE B 1 17 ? 20.383 -3.999 8.782 1.00 35.70 -2 PHE B O 1
ATOM 1477 N N . GLN B 1 18 ? 20.244 -3.310 6.651 1.00 31.77 -1 GLN B N 1
ATOM 1478 C CA . GLN B 1 18 ? 21.245 -2.222 6.709 1.00 31.88 -1 GLN B CA 1
ATOM 1479 C C . GLN B 1 18 ? 21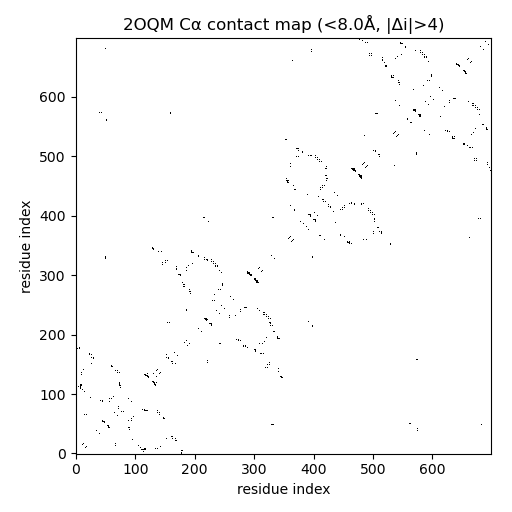.069 -1.267 7.905 1.00 29.00 -1 GLN B C 1
ATOM 1480 O O . GLN B 1 18 ? 21.994 -1.060 8.702 1.00 28.61 -1 GLN B O 1
ATOM 1486 N N . GLY B 1 19 ? 19.866 -0.687 8.031 1.00 27.32 0 GLY B N 1
ATOM 1487 C CA . GLY B 1 19 ? 19.630 0.294 9.052 1.00 28.95 0 GLY B CA 1
ATOM 1488 C C . GLY B 1 19 ? 19.577 -0.352 10.416 1.00 28.27 0 GLY B C 1
ATOM 1489 O O . GLY B 1 19 ? 20.093 0.187 11.389 1.00 29.90 0 GLY B O 1
ATOM 1498 N N . LEU B 1 21 ? 21.039 -3.198 11.399 1.00 26.37 2 LEU B N 1
ATOM 1499 C CA . LEU B 1 21 ? 22.353 -3.628 11.886 1.00 26.21 2 LEU B CA 1
ATOM 1500 C C . LEU B 1 21 ? 23.190 -2.443 12.367 1.00 27.46 2 LEU B C 1
ATOM 1501 O O . LEU B 1 21 ? 23.912 -2.522 13.362 1.00 27.98 2 LEU B O 1
ATOM 1506 N N . TYR B 1 22 ? 23.094 -1.336 11.651 1.00 28.32 3 TYR B N 1
ATOM 1507 C CA . TYR B 1 22 ? 23.698 -0.064 12.053 1.00 24.90 3 TYR B CA 1
ATOM 1508 C C . TYR B 1 22 ? 23.169 0.442 13.392 1.00 25.60 3 TYR B C 1
ATOM 1509 O O . TYR B 1 22 ? 23.928 0.811 14.267 1.00 26.81 3 TYR B O 1
ATOM 1518 N N . ASP B 1 23 ? 21.859 0.410 13.580 1.00 24.66 4 ASP B N 1
ATOM 1519 C CA . ASP B 1 23 ? 21.277 0.872 14.856 1.00 24.60 4 ASP B CA 1
ATOM 1520 C C . ASP B 1 23 ? 21.701 -0.027 16.035 1.00 25.29 4 ASP B C 1
ATOM 1521 O O . ASP B 1 23 ? 21.930 0.449 17.167 1.00 25.38 4 ASP B O 1
ATOM 1526 N N . LEU B 1 24 ? 21.765 -1.328 15.781 1.00 23.44 5 LEU B N 1
ATOM 1527 C CA . LEU B 1 24 ? 22.103 -2.305 16.817 1.00 25.97 5 LEU B CA 1
ATOM 1528 C C . LEU B 1 24 ? 23.547 -2.212 17.291 1.00 26.73 5 LEU B C 1
ATOM 1529 O O . LEU B 1 24 ? 23.865 -2.539 18.426 1.00 25.28 5 LEU B O 1
ATOM 1534 N N . THR B 1 25 ? 24.404 -1.747 16.408 1.00 25.21 6 THR B N 1
ATOM 1535 C CA . THR B 1 25 ? 25.859 -1.745 16.609 1.00 26.13 6 THR B CA 1
ATOM 1536 C C . THR B 1 25 ? 26.364 -0.327 16.742 1.00 27.41 6 THR B C 1
ATOM 1537 O O . THR B 1 25 ? 26.454 0.163 17.857 1.00 30.65 6 THR B O 1
ATOM 1541 N N . VAL B 1 26 ? 26.605 0.373 15.635 1.00 24.69 7 VAL B N 1
ATOM 1542 C CA . VAL B 1 26 ? 27.048 1.749 15.698 1.00 24.25 7 VAL B CA 1
ATOM 1543 C C . VAL B 1 26 ? 26.298 2.623 16.679 1.00 24.72 7 VAL B C 1
ATOM 1544 O O . VAL B 1 26 ? 26.937 3.247 17.560 1.00 26.54 7 VAL B O 1
ATOM 1548 N N . VAL B 1 27 ? 24.969 2.614 16.650 1.00 25.93 8 VAL B N 1
ATOM 1549 C CA . VAL B 1 27 ? 24.268 3.571 17.423 1.00 24.87 8 VAL B CA 1
ATOM 1550 C C . VAL B 1 27 ? 24.166 3.101 18.872 1.00 26.47 8 VAL B C 1
ATOM 1551 O O . VAL B 1 27 ? 24.555 3.816 19.795 1.00 24.74 8 VAL B O 1
ATOM 1555 N N . GLN B 1 28 ? 23.652 1.885 19.084 1.00 24.10 9 GLN B N 1
ATOM 1556 C CA . GLN B 1 28 ? 23.404 1.458 20.484 1.00 25.03 9 GLN B CA 1
ATOM 1557 C C . GLN B 1 28 ? 24.714 1.176 21.224 1.00 25.54 9 GLN B C 1
ATOM 1558 O O . GLN B 1 28 ? 24.804 1.434 22.410 1.00 24.15 9 GLN B O 1
ATOM 1564 N N . PHE B 1 29 ? 25.735 0.650 20.546 1.00 25.10 10 PHE B N 1
ATOM 1565 C CA . PHE B 1 29 ? 27.034 0.478 21.210 1.00 24.73 10 PHE B CA 1
ATOM 1566 C C . PHE B 1 29 ? 27.647 1.833 21.561 1.00 23.95 10 PHE B C 1
ATOM 1567 O O . PHE B 1 29 ? 28.272 1.963 22.579 1.00 24.54 10 PHE B O 1
ATOM 1575 N N . SER B 1 30 ? 27.504 2.828 20.683 1.00 23.24 11 SER B N 1
ATOM 1576 C CA . SER B 1 30 ? 27.918 4.182 21.028 1.00 23.91 11 SER B CA 1
ATOM 1577 C C . SER B 1 30 ? 27.246 4.696 22.274 1.00 24.73 11 SER B C 1
ATOM 1578 O O . SER B 1 30 ? 27.900 5.301 23.142 1.00 22.26 11 SER B O 1
ATOM 1581 N N . LYS B 1 31 ? 25.931 4.478 22.356 1.00 23.95 12 LYS B N 1
ATOM 1582 C CA . LYS B 1 31 ? 25.175 4.871 23.531 1.00 24.03 12 LYS B CA 1
ATOM 1583 C C . LYS B 1 31 ? 25.712 4.204 24.793 1.00 25.38 12 LYS B C 1
ATOM 1584 O O . LYS B 1 31 ? 25.950 4.868 25.834 1.00 26.96 12 LYS B O 1
ATOM 1598 N N . LEU B 1 33 ? 28.752 2.857 25.320 1.00 22.62 14 LEU B N 1
ATOM 1599 C CA . LEU B 1 33 ? 30.056 3.332 25.697 1.00 22.66 14 LEU B CA 1
ATOM 1600 C C . LEU B 1 33 ? 30.011 4.704 26.329 1.00 24.84 14 LEU B C 1
ATOM 1601 O O . LEU B 1 33 ? 30.828 5.011 27.225 1.00 23.18 14 LEU B O 1
ATOM 1606 N N . LYS B 1 34 ? 29.102 5.549 25.846 1.00 24.54 15 LYS B N 1
ATOM 1607 C CA . LYS B 1 34 ? 28.872 6.854 26.465 1.00 23.62 15 LYS B CA 1
ATOM 1608 C C . LYS B 1 34 ? 28.365 6.656 27.886 1.00 22.27 15 LYS B C 1
ATOM 1609 O O . LYS B 1 34 ? 28.779 7.374 28.834 1.00 23.29 15 LYS B O 1
ATOM 1615 N N . ASN B 1 35 ? 27.500 5.676 28.063 1.00 23.04 16 ASN B N 1
ATOM 1616 C CA . ASN B 1 35 ? 27.007 5.325 29.366 1.00 24.20 16 ASN B CA 1
ATOM 1617 C C . ASN B 1 35 ? 28.136 4.842 30.315 1.00 23.70 16 ASN B C 1
ATOM 1618 O O . ASN B 1 35 ? 28.139 5.196 31.508 1.00 26.00 16 ASN B O 1
ATOM 1623 N N . LEU B 1 36 ? 29.061 4.056 29.765 1.00 26.25 17 LEU B N 1
ATOM 1624 C CA . LEU B 1 36 ? 30.225 3.551 30.484 1.00 26.26 17 LEU B CA 1
ATOM 1625 C C . LEU B 1 36 ? 31.099 4.722 30.917 1.00 25.26 17 LEU B C 1
ATOM 1626 O O . LEU B 1 36 ? 31.603 4.756 32.039 1.00 25.07 17 LEU B O 1
ATOM 1631 N N . ASN B 1 37 ? 31.245 5.703 30.043 1.00 24.63 18 ASN B N 1
ATOM 1632 C CA A ASN B 1 37 ? 32.013 6.890 30.394 0.70 24.84 18 ASN B CA 1
ATOM 1633 C CA B ASN B 1 37 ? 32.009 6.910 30.387 0.30 25.06 18 ASN B CA 1
ATOM 1634 C C . ASN B 1 37 ? 31.346 7.637 31.557 1.00 25.37 18 ASN B C 1
ATOM 1635 O O . ASN B 1 37 ? 32.014 8.078 32.538 1.00 25.09 18 ASN B O 1
ATOM 1644 N N . ALA B 1 38 ? 30.029 7.763 31.497 1.00 26.71 19 ALA B N 1
ATOM 1645 C CA . ALA B 1 38 ? 29.296 8.434 32.550 1.00 27.03 19 ALA B CA 1
ATOM 1646 C C . ALA B 1 38 ? 29.416 7.690 33.875 1.00 29.73 19 ALA B C 1
ATOM 1647 O O . ALA B 1 38 ? 29.544 8.294 34.918 1.00 32.68 19 ALA B O 1
ATOM 1649 N N . ILE B 1 39 ? 29.349 6.376 33.834 1.00 28.18 20 ILE B N 1
ATOM 1650 C CA . ILE B 1 39 ? 29.560 5.544 35.011 1.00 26.84 20 ILE B CA 1
ATOM 1651 C C . ILE B 1 39 ? 30.900 5.888 35.693 1.00 26.79 20 ILE B C 1
ATOM 1652 O O . ILE B 1 39 ? 30.999 5.947 36.929 1.00 27.60 20 ILE B O 1
ATOM 1657 N N . PHE B 1 40 ? 31.949 6.081 34.898 1.00 26.85 21 PHE B N 1
ATOM 1658 C CA . PHE B 1 40 ? 33.218 6.494 35.498 1.00 28.07 21 PHE B CA 1
ATOM 1659 C C . PHE B 1 40 ? 33.200 7.864 36.164 1.00 26.80 21 PHE B C 1
ATOM 1660 O O . PHE B 1 40 ? 33.996 8.107 37.058 1.00 26.92 21 PHE B O 1
ATOM 1668 N N . ASP B 1 41 ? 32.296 8.747 35.743 1.00 25.11 22 ASP B N 1
ATOM 1669 C CA . ASP B 1 41 ? 32.140 10.030 36.442 1.00 25.97 22 ASP B CA 1
ATOM 1670 C C . ASP B 1 41 ? 31.727 9.733 37.876 1.00 27.11 22 ASP B C 1
ATOM 1671 O O . ASP B 1 41 ? 32.201 10.384 38.831 1.00 24.97 22 ASP B O 1
ATOM 1676 N N . LYS B 1 42 ? 30.829 8.765 38.040 1.00 25.08 23 LYS B N 1
ATOM 1677 C CA . LYS B 1 42 ? 30.416 8.335 39.383 1.00 28.00 23 LYS B CA 1
ATOM 1678 C C . LYS B 1 42 ? 31.530 7.661 40.166 1.00 27.09 23 LYS B C 1
ATOM 1679 O O . LYS B 1 42 ? 31.686 7.902 41.346 1.00 24.41 23 LYS B O 1
ATOM 1685 N N . ALA B 1 43 ? 32.333 6.832 39.503 1.00 24.82 24 ALA B N 1
ATOM 1686 C CA . ALA B 1 43 ? 33.500 6.268 40.138 1.00 25.81 24 ALA B CA 1
ATOM 1687 C C . ALA B 1 43 ? 34.446 7.377 40.646 1.00 24.80 24 ALA B C 1
ATOM 1688 O O . ALA B 1 43 ? 35.008 7.275 41.754 1.00 24.14 24 ALA B O 1
ATOM 1690 N N . GLU B 1 44 ? 34.639 8.428 39.855 1.00 26.00 25 GLU B N 1
ATOM 1691 C CA . GLU B 1 44 ? 35.443 9.574 40.311 1.00 27.24 25 GLU B CA 1
ATOM 1692 C C . GLU B 1 44 ? 34.850 10.258 41.535 1.00 26.17 25 GLU B C 1
ATOM 1693 O O . GLU B 1 44 ? 35.573 10.639 42.460 1.00 27.57 25 GLU B O 1
ATOM 1699 N N . ALA B 1 45 ? 33.535 10.419 41.560 1.00 27.09 26 ALA B N 1
ATOM 1700 C CA . ALA B 1 45 ? 32.877 11.050 42.717 1.00 28.24 26 ALA B CA 1
ATOM 1701 C C . ALA B 1 45 ? 33.157 10.226 43.946 1.00 28.36 26 ALA B C 1
ATOM 1702 O O . ALA B 1 45 ? 33.538 10.751 45.004 1.00 27.99 26 ALA B O 1
ATOM 1704 N N . PHE B 1 46 ? 32.994 8.922 43.780 1.00 26.30 27 PHE B N 1
ATOM 1705 C CA . PHE B 1 46 ? 33.173 7.986 44.861 1.00 27.02 27 PHE B CA 1
ATOM 1706 C C . PHE B 1 46 ? 34.588 8.065 45.402 1.00 27.45 27 PHE B C 1
ATOM 1707 O O . PHE B 1 46 ? 34.808 8.151 46.609 1.00 27.11 27 PHE B O 1
ATOM 1715 N N . ALA B 1 47 ? 35.550 8.048 44.492 1.00 26.44 28 ALA B N 1
ATOM 1716 C CA . ALA B 1 47 ? 36.961 8.064 44.851 1.00 26.66 28 ALA B CA 1
ATOM 1717 C C . ALA B 1 47 ? 37.304 9.283 45.696 1.00 27.93 28 ALA B C 1
ATOM 1718 O O . ALA B 1 47 ? 37.990 9.204 46.724 1.00 28.18 28 ALA B O 1
ATOM 1720 N N . GLU B 1 48 ? 36.783 10.427 45.292 1.00 31.91 29 GLU B N 1
ATOM 1721 C CA . GLU B 1 48 ? 37.028 11.650 46.053 1.00 32.73 29 GLU B CA 1
ATOM 1722 C C . GLU B 1 48 ? 36.313 11.618 47.407 1.00 31.71 29 GLU B C 1
ATOM 1723 O O . GLU B 1 48 ? 36.931 11.900 48.434 1.00 32.12 29 GLU B O 1
ATOM 1729 N N . LEU B 1 49 ? 35.020 11.309 47.417 1.00 30.81 30 LEU B N 1
ATOM 1730 C CA A LEU B 1 49 ? 34.232 11.280 48.657 0.70 32.52 30 LEU B CA 1
ATOM 1731 C CA B LEU B 1 49 ? 34.245 11.310 48.654 0.30 31.75 30 LEU B CA 1
ATOM 1732 C C . LEU B 1 49 ? 34.767 10.288 49.665 1.00 33.73 30 LEU B C 1
ATOM 1733 O O . LEU B 1 49 ? 34.894 10.598 50.852 1.00 32.79 30 LEU B O 1
ATOM 1738 N N . LYS B 1 50 ? 35.083 9.082 49.204 1.00 32.54 31 LYS B N 1
ATOM 1739 C CA . LYS B 1 50 ? 35.512 8.013 50.102 1.00 32.92 31 LYS B CA 1
ATOM 1740 C C . LYS B 1 50 ? 37.025 7.972 50.280 1.00 32.45 31 LYS B C 1
ATOM 1741 O O . LYS B 1 50 ? 37.554 7.134 51.021 1.00 32.84 31 LYS B O 1
ATOM 1747 N N . LYS B 1 51 ? 37.722 8.900 49.633 1.00 29.08 32 LYS B N 1
ATOM 1748 C CA . LYS B 1 51 ? 39.176 8.942 49.672 1.00 30.20 32 LYS B CA 1
ATOM 1749 C C . LYS B 1 51 ? 39.763 7.588 49.294 1.00 34.18 32 LYS B C 1
ATOM 1750 O O . LYS B 1 51 ? 40.566 7.013 50.026 1.00 34.88 32 LYS B O 1
ATOM 1753 N N . VAL B 1 52 ? 39.334 7.097 48.130 1.00 31.47 33 VAL B N 1
ATOM 1754 C CA . VAL B 1 52 ? 39.821 5.871 47.535 1.00 31.60 33 VAL B CA 1
ATOM 1755 C C . VAL B 1 52 ? 40.585 6.293 46.288 1.00 31.98 33 VAL B C 1
ATOM 1756 O O . VAL B 1 52 ? 40.165 7.170 45.519 1.00 29.99 33 VAL B O 1
ATOM 1760 N N . ASP B 1 53 ? 41.745 5.709 46.113 1.00 30.56 34 ASP B N 1
ATOM 1761 C CA . ASP B 1 53 ? 42.541 5.956 44.938 1.00 30.94 34 ASP B CA 1
ATOM 1762 C C . ASP B 1 53 ? 41.897 5.266 43.730 1.00 29.89 34 ASP B C 1
ATOM 1763 O O . ASP B 1 53 ? 41.573 4.077 43.800 1.00 30.17 34 ASP B O 1
ATOM 1776 N N . ASP B 1 55 ? 43.143 4.084 41.053 1.00 28.10 36 ASP B N 1
ATOM 1777 C CA . ASP B 1 55 ? 43.915 2.899 40.661 1.00 28.53 36 ASP B CA 1
ATOM 1778 C C . ASP B 1 55 ? 43.432 1.603 41.371 1.00 27.23 36 ASP B C 1
ATOM 1779 O O . ASP B 1 55 ? 43.489 0.506 40.811 1.00 26.18 36 ASP B O 1
ATOM 1784 N N . VAL B 1 56 ? 42.990 1.756 42.604 1.00 24.37 37 VAL B N 1
ATOM 1785 C CA . VAL B 1 56 ? 42.413 0.645 43.344 1.00 25.45 37 VAL B CA 1
ATOM 1786 C C . VAL B 1 56 ? 41.235 0.101 42.588 1.00 24.61 37 VAL B C 1
ATOM 1787 O O . VAL B 1 56 ? 41.144 -1.105 42.408 1.00 29.53 37 VAL B O 1
ATOM 1791 N N . LEU B 1 57 ? 40.317 0.969 42.166 1.00 24.51 38 LEU B N 1
ATOM 1792 C CA . LEU B 1 57 ? 39.103 0.547 41.440 1.00 22.03 38 LEU B CA 1
ATOM 1793 C C . LEU B 1 57 ? 39.434 -0.052 40.062 1.00 25.93 38 LEU B C 1
ATOM 1794 O O . LEU B 1 57 ? 38.933 -1.107 39.668 1.00 25.95 38 LEU B O 1
ATOM 1799 N N . LEU B 1 58 ? 40.326 0.598 39.344 1.00 24.02 39 LEU B N 1
ATOM 1800 C CA . LEU B 1 58 ? 40.729 0.123 38.013 1.00 24.00 39 LEU B CA 1
ATOM 1801 C C . LEU B 1 58 ? 41.331 -1.278 38.055 1.00 24.17 39 LEU B C 1
ATOM 1802 O O . LEU B 1 58 ? 41.198 -2.071 37.103 1.00 25.08 39 LEU B O 1
ATOM 1807 N N . ASN B 1 59 ? 42.024 -1.599 39.136 1.00 23.29 40 ASN B N 1
ATOM 1808 C CA . ASN B 1 59 ? 42.620 -2.932 39.284 1.00 21.22 40 ASN B CA 1
ATOM 1809 C C . ASN B 1 59 ? 41.736 -3.918 40.004 1.00 22.39 40 ASN B C 1
ATOM 1810 O O . ASN B 1 59 ? 42.166 -5.026 40.257 1.00 24.50 40 ASN B O 1
ATOM 1815 N N . SER B 1 60 ? 40.517 -3.509 40.342 1.00 23.25 41 SER B N 1
ATOM 1816 C CA . SER B 1 60 ? 39.573 -4.429 41.017 1.00 22.26 41 SER B CA 1
ATOM 1817 C C . SER B 1 60 ? 38.948 -5.418 40.031 1.00 21.74 41 SER B C 1
ATOM 1818 O O . SER B 1 60 ? 38.882 -5.185 38.807 1.00 22.64 41 SER B O 1
ATOM 1821 N N . ARG B 1 61 ? 38.455 -6.528 40.601 1.00 23.69 42 ARG B N 1
ATOM 1822 C CA . ARG B 1 61 ? 37.880 -7.590 39.833 1.00 22.10 42 ARG B CA 1
ATOM 1823 C C . ARG B 1 61 ? 36.839 -8.345 40.663 1.00 23.76 42 ARG B C 1
ATOM 1824 O O . ARG B 1 61 ? 36.729 -8.152 41.913 1.00 23.30 42 ARG B O 1
ATOM 1832 N N . LEU B 1 62 ? 36.079 -9.196 39.971 1.00 22.87 43 LEU B N 1
ATOM 1833 C CA . LEU B 1 62 ? 35.086 -10.029 40.665 1.00 22.18 43 LEU B CA 1
ATOM 1834 C C . LEU B 1 62 ? 35.571 -11.419 41.097 1.00 21.70 43 LEU B C 1
ATOM 1835 O O . LEU B 1 62 ? 34.895 -12.062 41.887 1.00 24.35 43 LEU B O 1
ATOM 1840 N N . ALA B 1 63 ? 36.714 -11.866 40.583 1.00 25.20 44 ALA B N 1
ATOM 1841 C CA . ALA B 1 63 ? 37.315 -13.156 40.918 1.00 24.30 44 ALA B CA 1
ATOM 1842 C C . ALA B 1 63 ? 38.802 -13.038 40.604 1.00 20.83 44 ALA B C 1
ATOM 1843 O O . ALA B 1 63 ? 39.194 -12.271 39.703 1.00 22.57 44 ALA B O 1
ATOM 1845 N N . ALA B 1 64 ? 39.644 -13.785 41.332 1.00 21.44 45 ALA B N 1
ATOM 1846 C CA . ALA B 1 64 ? 41.108 -13.701 41.183 1.00 23.96 45 ALA B CA 1
ATOM 1847 C C . ALA B 1 64 ? 41.507 -13.981 39.754 1.00 24.82 45 ALA B C 1
ATOM 1848 O O . ALA B 1 64 ? 42.446 -13.434 39.263 1.00 25.31 45 ALA B O 1
ATOM 1850 N N . ASP B 1 65 ? 40.792 -14.896 39.128 1.00 26.33 46 ASP B N 1
ATOM 1851 C CA . ASP B 1 65 ? 41.088 -15.311 37.779 1.00 22.78 46 ASP B CA 1
ATOM 1852 C C . ASP B 1 65 ? 40.164 -14.746 36.696 1.00 25.84 46 ASP B C 1
ATOM 1853 O O . ASP B 1 65 ? 40.107 -15.288 35.568 1.00 25.35 46 ASP B O 1
ATOM 1858 N N . GLN B 1 66 ? 39.435 -13.668 37.003 1.00 23.52 47 GLN B N 1
ATOM 1859 C CA . GLN B 1 66 ? 38.747 -12.906 35.969 1.00 21.65 47 GLN B CA 1
ATOM 1860 C C . GLN B 1 66 ? 39.450 -11.571 35.714 1.00 25.31 47 GLN B C 1
ATOM 1861 O O . GLN B 1 66 ? 40.009 -10.976 36.622 1.00 26.75 47 GLN B O 1
ATOM 1867 N N . PHE B 1 67 ? 39.405 -11.095 34.472 1.00 25.54 48 PHE B N 1
ATOM 1868 C CA . PHE B 1 67 ? 40.002 -9.792 34.091 1.00 25.24 48 PHE B CA 1
ATOM 1869 C C . PHE B 1 67 ? 39.426 -8.646 34.936 1.00 23.01 48 PHE B C 1
ATOM 1870 O O . PHE B 1 67 ? 38.227 -8.664 35.320 1.00 24.91 48 PHE B O 1
ATOM 1878 N N . ASN B 1 68 ? 40.315 -7.730 35.288 1.00 24.66 49 ASN B N 1
ATOM 1879 C CA . ASN B 1 68 ? 39.998 -6.545 36.078 1.00 24.97 49 ASN B CA 1
ATOM 1880 C C . ASN B 1 68 ? 39.285 -5.437 35.303 1.00 23.72 49 ASN B C 1
ATOM 1881 O O . ASN B 1 68 ? 38.901 -5.609 34.150 1.00 23.87 49 ASN B O 1
ATOM 1886 N N . LEU B 1 69 ? 38.999 -4.316 35.972 1.00 26.29 50 LEU B N 1
ATOM 1887 C CA . LEU B 1 69 ? 38.110 -3.295 35.398 1.00 25.03 50 LEU B CA 1
ATOM 1888 C C . LEU B 1 69 ? 38.693 -2.680 34.134 1.00 25.77 50 LEU B C 1
ATOM 1889 O O . LEU B 1 69 ? 38.036 -2.530 33.129 1.00 24.72 50 LEU B O 1
ATOM 1894 N N . ILE B 1 70 ? 39.972 -2.354 34.181 1.00 22.56 51 ILE B N 1
ATOM 1895 C CA . ILE B 1 70 ? 40.689 -1.832 33.024 1.00 25.09 51 ILE B CA 1
ATOM 1896 C C . ILE B 1 70 ? 40.429 -2.748 31.859 1.00 20.51 51 ILE B C 1
ATOM 1897 O O . ILE B 1 70 ? 39.975 -2.276 30.819 1.00 22.66 51 ILE B O 1
ATOM 1902 N N . ARG B 1 71 ? 40.639 -4.052 32.048 1.00 22.90 52 ARG B N 1
ATOM 1903 C CA . ARG B 1 71 ? 40.487 -4.998 30.955 1.00 24.12 52 ARG B CA 1
ATOM 1904 C C . ARG B 1 71 ? 39.043 -5.072 30.482 1.00 25.89 52 ARG B C 1
ATOM 1905 O O . ARG B 1 71 ? 38.763 -5.160 29.293 1.00 23.10 52 ARG B O 1
ATOM 1913 N N . GLN B 1 72 ? 38.090 -5.065 31.412 1.00 23.20 53 GLN B N 1
ATOM 1914 C CA . GLN B 1 72 ? 36.691 -5.095 30.966 1.00 23.29 53 GLN B CA 1
ATOM 1915 C C . GLN B 1 72 ? 36.378 -3.936 30.049 1.00 21.70 53 GLN B C 1
ATOM 1916 O O . GLN B 1 72 ? 35.707 -4.109 29.029 1.00 21.04 53 GLN B O 1
ATOM 1922 N N . VAL B 1 73 ? 36.855 -2.756 30.406 1.00 25.61 54 VAL B N 1
ATOM 1923 C CA . VAL B 1 73 ? 36.682 -1.580 29.553 1.00 24.88 54 VAL B CA 1
ATOM 1924 C C . VAL B 1 73 ? 37.379 -1.753 28.208 1.00 23.08 54 VAL B C 1
ATOM 1925 O O . VAL B 1 73 ? 36.772 -1.480 27.126 1.00 23.51 54 VAL B O 1
ATOM 1929 N N . GLN B 1 74 ? 38.650 -2.169 28.205 1.00 26.29 55 GLN B N 1
ATOM 1930 C CA . GLN B 1 74 ? 39.344 -2.433 26.959 1.00 24.50 55 GLN B CA 1
ATOM 1931 C C . GLN B 1 74 ? 38.598 -3.421 26.076 1.00 25.22 55 GLN B C 1
ATOM 1932 O O . GLN B 1 74 ? 38.405 -3.185 24.908 1.00 24.86 55 GLN B O 1
ATOM 1938 N N . ILE B 1 75 ? 38.103 -4.507 26.666 1.00 22.87 56 ILE B N 1
ATOM 1939 C CA . ILE B 1 75 ? 37.399 -5.512 25.883 1.00 24.62 56 ILE B CA 1
ATOM 1940 C C . ILE B 1 75 ? 36.047 -5.006 25.354 1.00 23.43 56 ILE B C 1
ATOM 1941 O O . ILE B 1 75 ? 35.682 -5.300 24.220 1.00 26.95 56 ILE B O 1
ATOM 1946 N N . ALA B 1 76 ? 35.332 -4.216 26.118 1.00 25.68 57 ALA B N 1
ATOM 1947 C CA . ALA B 1 76 ? 34.073 -3.662 25.645 1.00 26.76 57 ALA B CA 1
ATOM 1948 C C . ALA B 1 76 ? 34.301 -2.744 24.439 1.00 23.73 57 ALA B C 1
ATOM 1949 O O . ALA B 1 76 ? 33.577 -2.817 23.418 1.00 23.87 57 ALA B O 1
ATOM 1951 N N . CYS B 1 77 ? 35.342 -1.922 24.509 1.00 25.73 58 CYS B N 1
ATOM 1952 C CA . CYS B 1 77 ? 35.711 -1.085 23.369 1.00 25.18 58 CYS B CA 1
ATOM 1953 C C . CYS B 1 77 ? 36.097 -1.855 22.099 1.00 27.22 58 CYS B C 1
ATOM 1954 O O . CYS B 1 77 ? 35.697 -1.524 20.956 1.00 26.07 58 CYS B O 1
ATOM 1957 N N . ASP B 1 78 ? 36.974 -2.819 22.272 1.00 27.28 59 ASP B N 1
ATOM 1958 C CA . ASP B 1 78 ? 37.386 -3.658 21.162 1.00 25.01 59 ASP B CA 1
ATOM 1959 C C . ASP B 1 78 ? 36.184 -4.444 20.613 1.00 26.00 59 ASP B C 1
ATOM 1960 O O . ASP B 1 78 ? 36.104 -4.660 19.436 1.00 26.80 59 ASP B O 1
ATOM 1965 N N . THR B 1 79 ? 35.244 -4.855 21.463 1.00 24.79 60 THR B N 1
ATOM 1966 C CA . THR B 1 79 ? 34.095 -5.595 20.981 1.00 23.19 60 THR B CA 1
ATOM 1967 C C . THR B 1 79 ? 33.280 -4.698 20.004 1.00 22.62 60 THR B C 1
ATOM 1968 O O . THR B 1 79 ? 32.860 -5.137 18.930 1.00 23.32 60 THR B O 1
ATOM 1972 N N . ALA B 1 80 ? 33.115 -3.438 20.362 1.00 23.95 61 ALA B N 1
ATOM 1973 C CA . ALA B 1 80 ? 32.332 -2.531 19.555 1.00 24.08 61 ALA B CA 1
ATOM 1974 C C . ALA B 1 80 ? 33.092 -2.239 18.287 1.00 26.35 61 ALA B C 1
ATOM 1975 O O . ALA B 1 80 ? 32.564 -2.312 17.195 1.00 27.79 61 ALA B O 1
ATOM 1977 N N . LYS B 1 81 ? 34.350 -1.902 18.442 1.00 27.36 62 LYS B N 1
ATOM 1978 C CA . LYS B 1 81 ? 35.193 -1.515 17.325 1.00 25.95 62 LYS B CA 1
ATOM 1979 C C . LYS B 1 81 ? 35.353 -2.631 16.296 1.00 24.73 62 LYS B C 1
ATOM 1980 O O . LYS B 1 81 ? 35.109 -2.431 15.109 1.00 25.44 62 LYS B O 1
ATOM 1986 N N . VAL B 1 82 ? 35.798 -3.794 16.754 1.00 24.22 63 VAL B N 1
ATOM 1987 C CA . VAL B 1 82 ? 36.061 -4.891 15.861 1.00 24.86 63 VAL B CA 1
ATOM 1988 C C . VAL B 1 82 ? 34.748 -5.453 15.286 1.00 25.36 63 VAL B C 1
ATOM 1989 O O . VAL B 1 82 ? 34.702 -5.857 14.142 1.00 30.42 63 VAL B O 1
ATOM 1993 N N . GLY B 1 83 ? 33.695 -5.472 16.098 1.00 28.64 64 GLY B N 1
ATOM 1994 C CA . GLY B 1 83 ? 32.368 -5.895 15.640 1.00 27.78 64 GLY B CA 1
ATOM 1995 C C . GLY B 1 83 ? 31.921 -5.105 14.410 1.00 27.71 64 GLY B C 1
ATOM 1996 O O . GLY B 1 83 ? 31.492 -5.675 13.420 1.00 28.34 64 GLY B O 1
ATOM 1997 N N . VAL B 1 84 ? 32.076 -3.784 14.449 1.00 25.60 65 VAL B N 1
ATOM 1998 C CA . VAL B 1 84 ? 31.621 -2.975 13.345 1.00 24.46 65 VAL B CA 1
ATOM 1999 C C . VAL B 1 84 ? 32.572 -3.123 12.140 1.00 25.16 65 VAL B C 1
ATOM 2000 O O . VAL B 1 84 ? 32.145 -3.179 10.986 1.00 26.40 65 VAL B O 1
ATOM 2004 N N . ALA B 1 85 ? 33.853 -3.206 12.425 1.00 26.99 66 ALA B N 1
ATOM 2005 C CA . ALA B 1 85 ? 34.822 -3.429 11.370 1.00 25.38 66 ALA B CA 1
ATOM 2006 C C . ALA B 1 85 ? 34.501 -4.725 10.607 1.00 28.54 66 ALA B C 1
ATOM 2007 O O . ALA B 1 85 ? 34.512 -4.740 9.390 1.00 28.11 66 ALA B O 1
ATOM 2009 N N . ARG B 1 86 ? 34.262 -5.811 11.330 1.00 26.53 67 ARG B N 1
ATOM 2010 C CA . ARG B 1 86 ? 33.950 -7.074 10.672 1.00 29.13 67 ARG B CA 1
ATOM 2011 C C . ARG B 1 86 ? 32.641 -7.055 9.878 1.00 30.16 67 ARG B C 1
ATOM 2012 O O . ARG B 1 86 ? 32.622 -7.523 8.749 1.00 26.86 67 ARG B O 1
ATOM 2020 N N . LEU B 1 87 ? 31.573 -6.492 10.447 1.00 26.56 68 LEU B N 1
ATOM 2021 C CA . LEU B 1 87 ? 30.268 -6.436 9.800 1.00 29.24 68 LEU B CA 1
ATOM 2022 C C . LEU B 1 87 ? 30.274 -5.625 8.511 1.00 29.90 68 LEU B C 1
ATOM 2023 O O . LEU B 1 87 ? 29.558 -5.950 7.549 1.00 30.83 68 LEU B O 1
ATOM 2028 N N . THR B 1 88 ? 31.076 -4.571 8.486 1.00 26.46 69 THR B N 1
ATOM 2029 C CA . THR B 1 88 ? 31.166 -3.695 7.340 1.00 27.03 69 THR B CA 1
ATOM 2030 C C . THR B 1 88 ? 32.251 -4.127 6.349 1.00 27.72 69 THR B C 1
ATOM 2031 O O . THR B 1 88 ? 32.337 -3.555 5.280 1.00 30.50 69 THR B O 1
ATOM 2035 N N . GLY B 1 89 ? 33.071 -5.121 6.697 1.00 29.13 70 GLY B N 1
ATOM 2036 C CA . GLY B 1 89 ? 34.152 -5.561 5.823 1.00 31.74 70 GLY B CA 1
ATOM 2037 C C . GLY B 1 89 ? 35.284 -4.563 5.707 1.00 32.81 70 GLY B C 1
ATOM 2038 O O . GLY B 1 89 ? 36.055 -4.604 4.740 1.00 36.71 70 GLY B O 1
ATOM 2039 N N . GLN B 1 90 ? 35.425 -3.665 6.678 1.00 33.45 71 GLN B N 1
ATOM 2040 C CA . GLN B 1 90 ? 36.473 -2.654 6.606 1.00 32.32 71 GLN B CA 1
ATOM 2041 C C . GLN B 1 90 ? 37.547 -3.005 7.579 1.00 33.32 71 GLN B C 1
ATOM 2042 O O . GLN B 1 90 ? 37.605 -2.496 8.708 1.00 35.89 71 GLN B O 1
ATOM 2048 N N . LEU B 1 91 ? 38.381 -3.933 7.150 1.00 35.22 72 LEU B N 1
ATOM 2049 C CA . LEU B 1 91 ? 39.421 -4.507 8.012 1.00 37.45 72 LEU B CA 1
ATOM 2050 C C . LEU B 1 91 ? 40.819 -3.925 7.754 1.00 37.50 72 LEU B C 1
ATOM 2051 O O . LEU B 1 91 ? 41.767 -4.170 8.525 1.00 34.84 72 LEU B O 1
ATOM 2056 N N . GLU B 1 92 ? 40.951 -3.162 6.677 1.00 39.98 73 GLU B N 1
ATOM 2057 C CA . GLU B 1 92 ? 42.253 -2.639 6.287 1.00 42.76 73 GLU B CA 1
ATOM 2058 C C . GLU B 1 92 ? 42.788 -1.626 7.306 1.00 43.45 73 GLU B C 1
ATOM 2059 O O . GLU B 1 92 ? 43.978 -1.607 7.576 1.00 41.19 73 GLU B O 1
ATOM 2061 N N . THR B 1 93 ? 41.918 -0.798 7.882 1.00 41.84 74 THR B N 1
ATOM 2062 C CA . THR B 1 93 ? 42.368 0.226 8.818 1.00 42.27 74 THR B CA 1
ATOM 2063 C C . THR B 1 93 ? 41.349 0.432 9.898 1.00 41.45 74 THR B C 1
ATOM 2064 O O . THR B 1 93 ? 40.194 0.695 9.626 1.00 38.73 74 THR B O 1
ATOM 2068 N N . ALA B 1 94 ? 41.800 0.331 11.128 1.00 40.06 75 ALA B N 1
ATOM 2069 C CA . ALA B 1 94 ? 41.000 0.675 12.268 1.00 38.80 75 ALA B CA 1
ATOM 2070 C C . ALA B 1 94 ? 41.988 1.120 13.345 1.00 38.94 75 ALA B C 1
ATOM 2071 O O . ALA B 1 94 ? 43.181 0.816 13.277 1.00 31.91 75 ALA B O 1
ATOM 2073 N N . PRO B 1 95 ? 41.498 1.872 14.325 1.00 40.84 76 PRO B N 1
ATOM 2074 C CA . PRO B 1 95 ? 42.384 2.277 15.391 1.00 42.63 76 PRO B CA 1
ATOM 2075 C C . PRO B 1 95 ? 43.058 1.081 16.038 1.00 42.24 76 PRO B C 1
ATOM 2076 O O . PRO B 1 95 ? 42.420 0.056 16.241 1.00 37.89 76 PRO B O 1
ATOM 2080 N N . LYS B 1 96 ? 44.326 1.234 16.373 1.00 41.88 77 LYS B N 1
ATOM 2081 C CA . LYS B 1 96 ? 45.089 0.194 17.026 1.00 44.87 77 LYS B CA 1
ATOM 2082 C C . LYS B 1 96 ? 45.370 0.601 18.467 1.00 45.69 77 LYS B C 1
ATOM 2083 O O . LYS B 1 96 ? 46.003 1.623 18.719 1.00 39.70 77 LYS B O 1
ATOM 2089 N N . HIS B 1 97 ? 44.873 -0.203 19.397 1.00 48.99 78 HIS B N 1
ATOM 2090 C CA . HIS B 1 97 ? 45.116 0.012 20.820 1.00 50.68 78 HIS B CA 1
ATOM 2091 C C . HIS B 1 97 ? 45.996 -1.115 21.347 1.00 51.28 78 HIS B C 1
ATOM 2092 O O . HIS B 1 97 ? 45.911 -2.251 20.903 1.00 52.64 78 HIS B O 1
ATOM 2099 N N . ASP B 1 98 ? 46.860 -0.807 22.291 1.00 50.78 79 ASP B N 1
ATOM 2100 C CA . ASP B 1 98 ? 47.801 -1.823 22.756 1.00 50.46 79 ASP B CA 1
ATOM 2101 C C . ASP B 1 98 ? 47.579 -2.235 24.201 1.00 48.66 79 ASP B C 1
ATOM 2102 O O . ASP B 1 98 ? 48.393 -2.972 24.741 1.00 52.89 79 ASP B O 1
ATOM 2107 N N . ASP B 1 99 ? 46.523 -1.743 24.835 1.00 43.76 80 ASP B N 1
ATOM 2108 C CA . ASP B 1 99 ? 46.158 -2.172 26.185 1.00 42.75 80 ASP B CA 1
ATOM 2109 C C . ASP B 1 99 ? 47.173 -1.724 27.217 1.00 42.26 80 ASP B C 1
ATOM 2110 O O . ASP B 1 99 ? 47.309 -2.335 28.280 1.00 40.07 80 ASP B O 1
ATOM 2115 N N . SER B 1 100 ? 47.837 -0.615 26.904 1.00 41.56 81 SER B N 1
ATOM 2116 C CA . SER B 1 100 ? 48.849 -0.033 27.765 1.00 40.47 81 SER B CA 1
ATOM 2117 C C . SER B 1 100 ? 48.245 0.886 28.806 1.00 37.21 81 SER B C 1
ATOM 2118 O O . SER B 1 100 ? 48.911 1.263 29.734 1.00 42.10 81 SER B O 1
ATOM 2121 N N . GLU B 1 101 ? 46.984 1.247 28.650 1.00 35.51 82 GLU B N 1
ATOM 2122 C CA . GLU B 1 101 ? 46.279 2.114 29.603 1.00 35.44 82 GLU B CA 1
ATOM 2123 C C . GLU B 1 101 ? 46.348 1.625 31.045 1.00 35.59 82 GLU B C 1
ATOM 2124 O O . GLU B 1 101 ? 46.081 0.463 31.361 1.00 40.23 82 GLU B O 1
ATOM 2130 N N . THR B 1 102 ? 46.670 2.528 31.942 1.00 35.98 83 THR B N 1
ATOM 2131 C CA . THR B 1 102 ? 46.711 2.165 33.362 1.00 37.13 83 THR B CA 1
ATOM 2132 C C . THR B 1 102 ? 45.927 3.147 34.198 1.00 37.50 83 THR B C 1
ATOM 2133 O O . THR B 1 102 ? 45.743 2.905 35.417 1.00 39.90 83 THR B O 1
ATOM 2137 N N . THR B 1 103 ? 45.499 4.247 33.558 1.00 33.58 84 THR B N 1
ATOM 2138 C CA . THR B 1 103 ? 44.830 5.351 34.231 1.00 30.75 84 THR B CA 1
ATOM 2139 C C . THR B 1 103 ? 43.447 5.572 33.623 1.00 29.67 84 THR B C 1
ATOM 2140 O O . THR B 1 103 ? 43.152 5.164 32.482 1.00 29.32 84 THR B O 1
ATOM 2144 N N . LEU B 1 104 ? 42.617 6.262 34.388 1.00 28.96 85 LEU B N 1
ATOM 2145 C CA . LEU B 1 104 ? 41.286 6.609 33.944 1.00 29.71 85 LEU B CA 1
ATOM 2146 C C . LEU B 1 104 ? 41.355 7.549 32.724 1.00 28.50 85 LEU B C 1
ATOM 2147 O O . LEU B 1 104 ? 40.676 7.316 31.734 1.00 28.02 85 LEU B O 1
ATOM 2152 N N . ALA B 1 105 ? 42.234 8.552 32.757 1.00 26.69 86 ALA B N 1
ATOM 2153 C CA . ALA B 1 105 ? 42.458 9.399 31.584 1.00 28.53 86 ALA B CA 1
ATOM 2154 C C . ALA B 1 105 ? 42.684 8.594 30.315 1.00 29.22 86 ALA B C 1
ATOM 2155 O O . ALA B 1 105 ? 42.053 8.820 29.289 1.00 28.82 86 ALA B O 1
ATOM 2157 N N . GLU B 1 106 ? 43.573 7.617 30.390 1.00 29.91 87 GLU B N 1
ATOM 2158 C CA . GLU B 1 106 ? 43.838 6.754 29.251 1.00 28.65 87 GLU B CA 1
ATOM 2159 C C . GLU B 1 106 ? 42.616 5.948 28.764 1.00 27.40 87 GLU B C 1
ATOM 2160 O O . GLU B 1 106 ? 42.352 5.833 27.550 1.00 28.02 87 GLU B O 1
ATOM 2166 N N . LEU B 1 107 ? 41.875 5.391 29.701 1.00 29.81 88 LEU B N 1
ATOM 2167 C CA . LEU B 1 107 ? 40.709 4.599 29.353 1.00 28.06 88 LEU B CA 1
ATOM 2168 C C . LEU B 1 107 ? 39.618 5.461 28.734 1.00 26.50 88 LEU B C 1
ATOM 2169 O O . LEU B 1 107 ? 38.941 5.037 27.810 1.00 27.30 88 LEU B O 1
ATOM 2174 N N . ARG B 1 108 ? 39.450 6.672 29.234 1.00 25.85 89 ARG B N 1
ATOM 2175 C CA . ARG B 1 108 ? 38.577 7.614 28.575 1.00 26.88 89 ARG B CA 1
ATOM 2176 C C . ARG B 1 108 ? 39.048 7.940 27.173 1.00 25.37 89 ARG B C 1
ATOM 2177 O O . ARG B 1 108 ? 38.203 8.100 26.307 1.00 25.23 89 ARG B O 1
ATOM 2185 N N . GLN B 1 109 ? 40.361 8.013 26.923 1.00 27.76 90 GLN B N 1
ATOM 2186 C CA . GLN B 1 109 ? 40.840 8.268 25.553 1.00 28.48 90 GLN B CA 1
ATOM 2187 C C . GLN B 1 109 ? 40.463 7.089 24.665 1.00 28.55 90 GLN B C 1
ATOM 2188 O O . GLN B 1 109 ? 40.115 7.250 23.498 1.00 27.79 90 GLN B O 1
ATOM 2194 N N . ARG B 1 110 ? 40.628 5.894 25.200 1.00 27.85 91 ARG B N 1
ATOM 2195 C CA . ARG B 1 110 ? 40.216 4.711 24.485 1.00 28.43 91 ARG B CA 1
ATOM 2196 C C . ARG B 1 110 ? 38.708 4.675 24.167 1.00 24.25 91 ARG B C 1
ATOM 2197 O O . ARG B 1 110 ? 38.324 4.335 23.014 1.00 28.25 91 ARG B O 1
ATOM 2205 N N . ILE B 1 111 ? 37.864 5.015 25.127 1.00 26.96 92 ILE B N 1
ATOM 2206 C CA . ILE B 1 111 ? 36.414 5.085 24.838 1.00 24.92 92 ILE B CA 1
ATOM 2207 C C . ILE B 1 111 ? 36.169 6.127 23.735 1.00 26.17 92 ILE B C 1
ATOM 2208 O O . ILE B 1 111 ? 35.474 5.861 22.767 1.00 25.87 92 ILE B O 1
ATOM 2213 N N . ALA B 1 112 ? 36.770 7.305 23.885 1.00 24.98 93 ALA B N 1
ATOM 2214 C CA . ALA B 1 112 ? 36.599 8.391 22.909 1.00 24.15 93 ALA B CA 1
ATOM 2215 C C . ALA B 1 112 ? 37.003 7.946 21.507 1.00 25.13 93 ALA B C 1
ATOM 2216 O O . ALA B 1 112 ? 36.357 8.249 20.516 1.00 26.14 93 ALA B O 1
ATOM 2218 N N . SER B 1 113 ? 38.129 7.250 21.428 1.00 26.80 94 SER B N 1
ATOM 2219 C CA . SER B 1 113 ? 38.672 6.770 20.152 1.00 28.54 94 SER B CA 1
ATOM 2220 C C . SER B 1 113 ? 37.672 5.867 19.414 1.00 26.15 94 SER B C 1
ATOM 2221 O O . SER B 1 113 ? 37.472 6.005 18.207 1.00 26.37 94 SER B O 1
ATOM 2224 N N . VAL B 1 114 ? 37.077 4.935 20.136 1.00 24.91 95 VAL B N 1
ATOM 2225 C CA . VAL B 1 114 ? 36.099 4.058 19.531 1.00 25.84 95 VAL B CA 1
ATOM 2226 C C . VAL B 1 114 ? 34.803 4.831 19.149 1.00 25.62 95 VAL B C 1
ATOM 2227 O O . VAL B 1 114 ? 34.211 4.578 18.118 1.00 27.17 95 VAL B O 1
ATOM 2231 N N . LEU B 1 115 ? 34.369 5.751 19.996 1.00 25.13 96 LEU B N 1
ATOM 2232 C CA . LEU B 1 115 ? 33.211 6.600 19.684 1.00 27.03 96 LEU B CA 1
ATOM 2233 C C . LEU B 1 115 ? 33.448 7.394 18.414 1.00 25.80 96 LEU B C 1
ATOM 2234 O O . LEU B 1 115 ? 32.571 7.495 17.544 1.00 27.93 96 LEU B O 1
ATOM 2239 N N . THR B 1 116 ? 34.632 7.977 18.295 1.00 28.76 97 THR B N 1
ATOM 2240 C CA . THR B 1 116 ? 34.987 8.686 17.084 1.00 27.09 97 THR B CA 1
ATOM 2241 C C . THR B 1 116 ? 34.980 7.761 15.859 1.00 26.79 97 THR B C 1
ATOM 2242 O O . THR B 1 116 ? 34.446 8.108 14.820 1.00 25.14 97 THR B O 1
ATOM 2246 N N . TYR B 1 117 ? 35.564 6.576 16.000 1.00 27.05 98 TYR B N 1
ATOM 2247 C CA . TYR B 1 117 ? 35.599 5.604 14.909 1.00 26.77 98 TYR B CA 1
ATOM 2248 C C . TYR B 1 117 ? 34.178 5.236 14.460 1.00 27.11 98 TYR B C 1
ATOM 2249 O O . TYR B 1 117 ? 33.850 5.212 13.267 1.00 25.68 98 TYR B O 1
ATOM 2258 N N . LEU B 1 118 ? 33.324 4.937 15.432 1.00 24.88 99 LEU B N 1
ATOM 2259 C CA . LEU B 1 118 ? 31.965 4.538 15.115 1.00 27.23 99 LEU B CA 1
ATOM 2260 C C . LEU B 1 118 ? 31.162 5.658 14.473 1.00 28.55 99 LEU B C 1
ATOM 2261 O O . LEU B 1 118 ? 30.263 5.386 13.694 1.00 27.12 99 LEU B O 1
ATOM 2266 N N . GLU B 1 119 ? 31.501 6.904 14.790 1.00 30.15 100 GLU B N 1
ATOM 2267 C CA . GLU B 1 119 ? 30.839 8.075 14.187 1.00 32.64 100 GLU B CA 1
ATOM 2268 C C . GLU B 1 119 ? 31.086 8.168 12.685 1.00 29.00 100 GLU B C 1
ATOM 2269 O O . GLU B 1 119 ? 30.316 8.788 11.970 1.00 31.36 100 GLU B O 1
ATOM 2275 N N . GLY B 1 120 ? 32.167 7.567 12.210 1.00 29.21 101 GLY B N 1
ATOM 2276 C CA . GLY B 1 120 ? 32.525 7.653 10.813 1.00 30.73 101 GLY B CA 1
ATOM 2277 C C . GLY B 1 120 ? 31.715 6.759 9.904 1.00 33.04 101 GLY B C 1
ATOM 2278 O O . GLY B 1 120 ? 31.789 6.901 8.690 1.00 33.79 101 GLY B O 1
ATOM 2279 N N . PHE B 1 121 ? 30.932 5.854 10.468 1.00 31.83 102 PHE B N 1
ATOM 2280 C CA . PHE B 1 121 ? 30.104 4.943 9.668 1.00 32.15 102 PHE B CA 1
ATOM 2281 C C . PHE B 1 121 ? 28.714 5.497 9.388 1.00 33.17 102 PHE B C 1
ATOM 2282 O O . PHE B 1 121 ? 28.209 6.313 10.155 1.00 32.63 102 PHE B O 1
ATOM 2290 N N . SER B 1 122 ? 28.114 5.033 8.291 1.00 34.29 103 SER B N 1
ATOM 2291 C CA . SER B 1 122 ? 26.699 5.275 8.004 1.00 34.35 103 SER B CA 1
ATOM 2292 C C . SER B 1 122 ? 25.997 3.972 7.713 1.00 33.15 103 SER B C 1
ATOM 2293 O O . SER B 1 122 ? 26.631 2.937 7.499 1.00 33.23 103 SER B O 1
ATOM 2296 N N . GLU B 1 123 ? 24.675 4.059 7.689 1.00 32.39 104 GLU B N 1
ATOM 2297 C CA A GLU B 1 123 ? 23.829 2.941 7.305 0.50 34.01 104 GLU B CA 1
ATOM 2298 C CA B GLU B 1 123 ? 23.800 2.968 7.286 0.50 35.69 104 GLU B CA 1
ATOM 2299 C C . GLU B 1 123 ? 24.307 2.290 6.013 1.00 32.94 104 GLU B C 1
ATOM 2300 O O . GLU B 1 123 ? 24.220 1.095 5.879 1.00 32.10 104 GLU B O 1
ATOM 2311 N N . ALA B 1 124 ? 24.845 3.068 5.073 1.00 33.89 105 ALA B N 1
ATOM 2312 C CA . ALA B 1 124 ? 25.249 2.509 3.782 1.00 32.97 105 ALA B CA 1
ATOM 2313 C C . ALA B 1 124 ? 26.428 1.552 3.922 1.00 33.37 105 ALA B C 1
ATOM 2314 O O . ALA B 1 124 ? 26.585 0.623 3.115 1.00 31.81 105 ALA B O 1
ATOM 2316 N N . ASP B 1 125 ? 27.227 1.726 4.974 1.00 31.92 106 ASP B N 1
ATOM 2317 C CA . ASP B 1 125 ? 28.378 0.849 5.236 1.00 30.89 106 ASP B CA 1
ATOM 2318 C C . ASP B 1 125 ? 27.952 -0.552 5.622 1.00 29.01 106 ASP B C 1
ATOM 2319 O O . ASP B 1 125 ? 28.759 -1.463 5.582 1.00 30.84 106 ASP B O 1
ATOM 2324 N N . PHE B 1 126 ? 26.683 -0.705 5.986 1.00 29.64 107 PHE B N 1
ATOM 2325 C CA . PHE B 1 126 ? 26.101 -1.994 6.387 1.00 30.79 107 PHE B CA 1
ATOM 2326 C C . PHE B 1 126 ? 25.291 -2.672 5.257 1.00 29.31 107 PHE B C 1
ATOM 2327 O O . PHE B 1 126 ? 24.545 -3.614 5.508 1.00 27.73 107 PHE B O 1
ATOM 2335 N N . ALA B 1 127 ? 25.478 -2.221 4.018 1.00 29.80 108 ALA B N 1
ATOM 2336 C CA . ALA B 1 127 ? 24.702 -2.713 2.896 1.00 31.71 108 ALA B CA 1
ATOM 2337 C C . ALA B 1 127 ? 24.640 -4.245 2.849 1.00 33.76 108 ALA B C 1
ATOM 2338 O O . ALA B 1 127 ? 23.562 -4.838 2.662 1.00 37.03 108 ALA B O 1
ATOM 2340 N N . ASN B 1 128 ? 25.768 -4.895 3.060 1.00 32.32 109 ASN B N 1
ATOM 2341 C CA . ASN B 1 128 ? 25.800 -6.342 3.009 1.00 34.22 109 ASN B CA 1
ATOM 2342 C C . ASN B 1 128 ? 26.175 -7.027 4.328 1.00 32.89 109 ASN B C 1
ATOM 2343 O O . ASN B 1 128 ? 26.621 -8.185 4.332 1.00 32.30 109 ASN B O 1
ATOM 2348 N N . ALA B 1 129 ? 25.965 -6.327 5.444 1.00 32.01 110 ALA B N 1
ATOM 2349 C CA . ALA B 1 129 ? 26.363 -6.840 6.751 1.00 29.81 110 ALA B CA 1
ATOM 2350 C C . ALA B 1 129 ? 25.597 -8.065 7.150 1.00 30.89 110 ALA B C 1
ATOM 2351 O O . ALA B 1 129 ? 26.154 -8.913 7.826 1.00 30.39 110 ALA B O 1
ATOM 2353 N N . ALA B 1 130 ? 24.323 -8.162 6.768 1.00 29.63 111 ALA B N 1
ATOM 2354 C CA . ALA B 1 130 ? 23.535 -9.344 7.133 1.00 31.89 111 ALA B CA 1
ATOM 2355 C C . ALA B 1 130 ? 24.159 -10.645 6.590 1.00 30.89 111 ALA B C 1
ATOM 2356 O O . ALA B 1 130 ? 24.107 -11.684 7.254 1.00 28.80 111 ALA B O 1
ATOM 2358 N N . THR B 1 131 ? 24.736 -10.559 5.387 1.00 31.91 112 THR B N 1
ATOM 2359 C CA . THR B 1 131 ? 25.166 -11.724 4.641 1.00 29.41 112 THR B CA 1
ATOM 2360 C C . THR B 1 131 ? 26.684 -11.896 4.516 1.00 30.53 112 THR B C 1
ATOM 2361 O O . THR B 1 131 ? 27.138 -12.936 4.026 1.00 30.30 112 THR B O 1
ATOM 2365 N N . ILE B 1 132 ? 27.464 -10.917 4.975 1.00 28.78 113 ILE B N 1
ATOM 2366 C CA . ILE B 1 132 ? 28.926 -11.038 4.962 1.00 26.83 113 ILE B CA 1
ATOM 2367 C C . ILE B 1 132 ? 29.347 -12.282 5.751 1.00 28.23 113 ILE B C 1
ATOM 2368 O O . ILE B 1 132 ? 28.696 -12.640 6.718 1.00 25.86 113 ILE B O 1
ATOM 2373 N N . GLN B 1 133 ? 30.391 -12.983 5.314 1.00 27.56 114 GLN B N 1
ATOM 2374 C CA . GLN B 1 133 ? 30.881 -14.128 6.107 1.00 29.94 114 GLN B CA 1
ATOM 2375 C C . GLN B 1 133 ? 31.969 -13.612 7.008 1.00 32.78 114 GLN B C 1
ATOM 2376 O O . GLN B 1 133 ? 32.826 -12.842 6.577 1.00 36.62 114 GLN B O 1
ATOM 2382 N N . ILE B 1 134 ? 31.892 -13.980 8.282 1.00 32.28 115 ILE B N 1
ATOM 2383 C CA . ILE B 1 134 ? 32.834 -13.518 9.285 1.00 32.88 115 ILE B CA 1
ATOM 2384 C C . ILE B 1 134 ? 33.540 -14.717 9.857 1.00 34.98 115 ILE B C 1
ATOM 2385 O O . ILE B 1 134 ? 32.884 -15.657 10.283 1.00 34.08 115 ILE B O 1
ATOM 2390 N N . SER B 1 135 ? 34.876 -14.673 9.867 1.00 37.40 116 SER B N 1
ATOM 2391 C CA . SER B 1 135 ? 35.689 -15.707 10.476 1.00 41.41 116 SER B CA 1
ATOM 2392 C C . SER B 1 135 ? 36.807 -15.050 11.294 1.00 44.66 116 SER B C 1
ATOM 2393 O O . SER B 1 135 ? 37.609 -14.314 10.743 1.00 46.63 116 SER B O 1
ATOM 2396 N N . GLN B 1 136 ? 36.857 -15.301 12.603 1.00 46.88 117 GLN B N 1
ATOM 2397 C CA . GLN B 1 136 ? 37.966 -14.809 13.438 1.00 48.18 117 GLN B CA 1
ATOM 2398 C C . GLN B 1 136 ? 39.209 -15.687 13.270 1.00 49.06 117 GLN B C 1
ATOM 2399 O O . GLN B 1 136 ? 39.132 -16.793 12.721 1.00 46.30 117 GLN B O 1
ATOM 2405 N N . PRO B 1 137 ? 40.383 -15.177 13.679 1.00 52.67 118 PRO B N 1
ATOM 2406 C CA . PRO B 1 137 ? 41.596 -16.002 13.462 1.00 52.44 118 PRO B CA 1
ATOM 2407 C C . PRO B 1 137 ? 41.576 -17.377 14.161 1.00 51.67 118 PRO B C 1
ATOM 2408 O O . PRO B 1 137 ? 42.081 -18.351 13.595 1.00 53.18 118 PRO B O 1
ATOM 2412 N N . ARG B 1 138 ? 40.950 -17.473 15.334 1.00 51.38 119 ARG B N 1
ATOM 2413 C CA . ARG B 1 138 ? 40.956 -18.730 16.096 1.00 50.86 119 ARG B CA 1
ATOM 2414 C C . ARG B 1 138 ? 39.849 -19.729 15.667 1.00 49.69 119 ARG B C 1
ATOM 2415 O O . ARG B 1 138 ? 39.641 -20.761 16.338 1.00 49.38 119 ARG B O 1
ATOM 2417 N N . TRP B 1 139 ? 39.152 -19.432 14.563 1.00 47.40 120 TRP B N 1
ATOM 2418 C CA . TRP B 1 139 ? 37.918 -20.154 14.195 1.00 46.09 120 TRP B CA 1
ATOM 2419 C C . TRP B 1 139 ? 38.172 -21.273 13.189 1.00 45.51 120 TRP B C 1
ATOM 2420 O O . TRP B 1 139 ? 37.255 -22.030 12.864 1.00 46.60 120 TRP B O 1
ATOM 2431 N N . GLN B 1 140 ? 39.415 -21.396 12.724 1.00 48.24 121 GLN B N 1
ATOM 2432 C CA . GLN B 1 140 ? 39.840 -22.480 11.801 1.00 48.24 121 GLN B CA 1
ATOM 2433 C C . GLN B 1 140 ? 39.095 -22.449 10.456 1.00 45.54 121 GLN B C 1
ATOM 2434 O O . GLN B 1 140 ? 38.772 -23.504 9.875 1.00 44.25 121 GLN B O 1
ATOM 2440 N N . GLY B 1 141 ? 38.828 -21.242 9.957 1.00 43.93 122 GLY B N 1
ATOM 2441 C CA . GLY B 1 141 ? 38.150 -21.087 8.662 1.00 43.07 122 GLY B CA 1
ATOM 2442 C C . GLY B 1 141 ? 36.633 -21.151 8.767 1.00 41.72 122 GLY B C 1
ATOM 2443 O O . GLY B 1 141 ? 35.926 -20.859 7.790 1.00 43.50 122 GLY B O 1
ATOM 2444 N N . LYS B 1 142 ? 36.114 -21.538 9.932 1.00 38.87 123 LYS B N 1
ATOM 2445 C CA . LYS B 1 142 ? 34.666 -21.606 10.100 1.00 39.90 123 LYS B CA 1
ATOM 2446 C C . LYS B 1 142 ? 34.130 -20.170 10.180 1.00 36.87 123 LYS B C 1
ATOM 2447 O O . LYS B 1 142 ? 34.803 -19.283 10.711 1.00 40.68 123 LYS B O 1
ATOM 2451 N N . TYR B 1 143 ? 32.935 -19.942 9.649 1.00 35.07 124 TYR B N 1
ATOM 2452 C CA . TYR B 1 143 ? 32.381 -18.584 9.603 1.00 31.60 124 TYR B CA 1
ATOM 2453 C C . TYR B 1 143 ? 30.935 -18.488 10.113 1.00 30.07 124 TYR B C 1
ATOM 2454 O O . TYR B 1 143 ? 30.234 -19.475 10.202 1.00 30.33 124 TYR B O 1
ATOM 2463 N N . LEU B 1 144 ? 30.529 -17.272 10.480 1.00 30.28 125 LEU B N 1
ATOM 2464 C CA . LEU B 1 144 ? 29.154 -16.933 10.777 1.00 26.93 125 LEU B CA 1
ATOM 2465 C C . LEU B 1 144 ? 28.777 -15.886 9.756 1.00 27.40 125 LEU B C 1
ATOM 2466 O O . LEU B 1 144 ? 29.639 -15.178 9.249 1.00 27.32 125 LEU B O 1
ATOM 2471 N N . THR B 1 145 ? 27.484 -15.756 9.484 1.00 28.29 126 THR B N 1
ATOM 2472 C CA . THR B 1 145 ? 26.987 -14.632 8.702 1.00 26.35 126 THR B CA 1
ATOM 2473 C C . THR B 1 145 ? 27.092 -13.416 9.613 1.00 27.28 126 THR B C 1
ATOM 2474 O O . THR B 1 145 ? 27.091 -13.565 10.833 1.00 27.10 126 THR B O 1
ATOM 2478 N N . GLY B 1 146 ? 27.177 -12.220 9.037 1.00 24.55 127 GLY B N 1
ATOM 2479 C CA . GLY B 1 146 ? 27.173 -11.013 9.858 1.00 26.86 127 GLY B CA 1
ATOM 2480 C C . GLY B 1 146 ? 25.931 -10.869 10.733 1.00 26.06 127 GLY B C 1
ATOM 2481 O O . GLY B 1 146 ? 26.010 -10.378 11.854 1.00 25.82 127 GLY B O 1
ATOM 2482 N N . TYR B 1 147 ? 24.780 -11.295 10.223 1.00 25.83 128 TYR B N 1
ATOM 2483 C CA . TYR B 1 147 ? 23.539 -11.295 11.011 1.00 25.52 128 TYR B CA 1
ATOM 2484 C C . TYR B 1 147 ? 23.666 -12.161 12.308 1.00 26.57 128 TYR B C 1
ATOM 2485 O O . TYR B 1 147 ? 23.359 -11.722 13.435 1.00 25.74 128 TYR B O 1
ATOM 2494 N N . GLU B 1 148 ? 24.102 -13.393 12.146 1.00 25.53 129 GLU B N 1
ATOM 2495 C CA . GLU B 1 148 ? 24.372 -14.286 13.267 1.00 27.42 129 GLU B CA 1
ATOM 2496 C C . GLU B 1 148 ? 25.464 -13.730 14.185 1.00 25.25 129 GLU B C 1
ATOM 2497 O O . GLU B 1 148 ? 25.366 -13.788 15.394 1.00 26.36 129 GLU B O 1
ATOM 2503 N N . PHE B 1 149 ? 26.533 -13.236 13.601 1.00 26.37 130 PHE B N 1
ATOM 2504 C CA . PHE B 1 149 ? 27.619 -12.667 14.369 1.00 25.77 130 PHE B CA 1
ATOM 2505 C C . PHE B 1 149 ? 27.153 -11.502 15.266 1.00 26.20 130 PHE B C 1
ATOM 2506 O O . PHE B 1 149 ? 27.551 -11.400 16.428 1.00 25.81 130 PHE B O 1
ATOM 2514 N N . ALA B 1 150 ? 26.290 -10.639 14.735 1.00 22.89 131 ALA B N 1
ATOM 2515 C CA . ALA B 1 150 ? 25.857 -9.476 15.468 1.00 23.06 131 ALA B CA 1
ATOM 2516 C C . ALA B 1 150 ? 24.963 -9.933 16.628 1.00 24.53 131 ALA B C 1
ATOM 2517 O O . ALA B 1 150 ? 25.131 -9.516 17.778 1.00 27.41 131 ALA B O 1
ATOM 2519 N N . ILE B 1 151 ? 24.046 -10.847 16.327 1.00 25.74 132 ILE B N 1
ATOM 2520 C CA . ILE B 1 151 ? 23.036 -11.228 17.300 1.00 25.80 132 ILE B CA 1
ATOM 2521 C C . ILE B 1 151 ? 23.588 -12.164 18.414 1.00 25.99 132 ILE B C 1
ATOM 2522 O O . ILE B 1 151 ? 23.233 -12.022 19.608 1.00 26.63 132 ILE B O 1
ATOM 2527 N N . GLU B 1 152 ? 24.424 -13.096 18.010 1.00 26.43 133 GLU B N 1
ATOM 2528 C CA . GLU B 1 152 ? 24.867 -14.188 18.865 1.00 26.86 133 GLU B CA 1
ATOM 2529 C C . GLU B 1 152 ? 26.245 -13.993 19.500 1.00 25.16 133 GLU B C 1
ATOM 2530 O O . GLU B 1 152 ? 26.598 -14.699 20.463 1.00 24.27 133 GLU B O 1
ATOM 2536 N N . HIS B 1 153 ? 27.024 -13.067 18.968 1.00 25.18 134 HIS B N 1
ATOM 2537 C CA . HIS B 1 153 ? 28.417 -12.896 19.401 1.00 23.94 134 HIS B CA 1
ATOM 2538 C C . HIS B 1 153 ? 28.737 -11.459 19.861 1.00 24.50 134 HIS B C 1
ATOM 2539 O O . HIS B 1 153 ? 28.974 -11.236 21.052 1.00 22.34 134 HIS B O 1
ATOM 2546 N N . ALA B 1 154 ? 28.712 -10.486 18.942 1.00 24.62 135 ALA B N 1
ATOM 2547 C CA . ALA B 1 154 ? 29.035 -9.100 19.259 1.00 22.79 135 ALA B CA 1
ATOM 2548 C C . ALA B 1 154 ? 28.172 -8.491 20.337 1.00 23.20 135 ALA B C 1
ATOM 2549 O O . ALA B 1 154 ? 28.686 -7.904 21.266 1.00 24.12 135 ALA B O 1
ATOM 2551 N N . ILE B 1 155 ? 26.862 -8.548 20.148 1.00 24.90 136 ILE B N 1
ATOM 2552 C CA . ILE B 1 155 ? 25.939 -7.934 21.103 1.00 23.32 136 ILE B CA 1
ATOM 2553 C C . ILE B 1 155 ? 26.072 -8.542 22.511 1.00 24.22 136 ILE B C 1
ATOM 2554 O O . ILE B 1 155 ? 26.192 -7.823 23.521 1.00 24.14 136 ILE B O 1
ATOM 2559 N N . PRO B 1 156 ? 25.939 -9.852 22.631 1.00 25.19 137 PRO B N 1
ATOM 2560 C CA . PRO B 1 156 ? 26.109 -10.397 23.993 1.00 22.36 137 PRO B CA 1
ATOM 2561 C C . PRO B 1 156 ? 27.448 -10.056 24.619 1.00 24.12 137 PRO B C 1
ATOM 2562 O O . PRO B 1 156 ? 27.542 -9.863 25.795 1.00 24.50 137 PRO B O 1
ATOM 2566 N N . ASN B 1 157 ? 28.526 -10.126 23.826 1.00 23.07 138 ASN B N 1
ATOM 2567 C CA . ASN B 1 157 ? 29.867 -9.790 24.337 1.00 24.59 138 ASN B CA 1
ATOM 2568 C C . ASN B 1 157 ? 29.978 -8.338 24.833 1.00 25.21 138 ASN B C 1
ATOM 2569 O O . ASN B 1 157 ? 30.674 -8.062 25.812 1.00 23.64 138 ASN B O 1
ATOM 2574 N N . LEU B 1 158 ? 29.332 -7.403 24.152 1.00 24.59 139 LEU B N 1
ATOM 2575 C CA . LEU B 1 158 ? 29.417 -5.999 24.546 1.00 23.65 139 LEU B CA 1
ATOM 2576 C C . LEU B 1 158 ? 28.730 -5.802 25.889 1.00 22.44 139 LEU B C 1
ATOM 2577 O O . LEU B 1 158 ? 29.307 -5.216 26.806 1.00 23.88 139 LEU B O 1
ATOM 2582 N N . TYR B 1 159 ? 27.532 -6.336 26.018 1.00 27.44 140 TYR B N 1
ATOM 2583 C CA . TYR B 1 159 ? 26.804 -6.207 27.297 1.00 24.15 140 TYR B CA 1
ATOM 2584 C C . TYR B 1 159 ? 27.472 -6.963 28.451 1.00 23.60 140 TYR B C 1
ATOM 2585 O O . TYR B 1 159 ? 27.307 -6.574 29.638 1.00 24.47 140 TYR B O 1
ATOM 2594 N N . PHE B 1 160 ? 28.059 -8.119 28.136 1.00 21.00 141 PHE B N 1
ATOM 2595 C CA . PHE B 1 160 ? 28.799 -8.863 29.131 1.00 22.70 141 PHE B CA 1
ATOM 2596 C C . PHE B 1 160 ? 29.879 -7.973 29.800 1.00 22.99 141 PHE B C 1
ATOM 2597 O O . PHE B 1 160 ? 29.969 -7.852 31.000 1.00 22.98 141 PHE B O 1
ATOM 2605 N N . HIS B 1 161 ? 30.790 -7.437 29.001 1.00 21.96 142 HIS B N 1
ATOM 2606 C CA . HIS B 1 161 ? 31.892 -6.692 29.553 1.00 23.66 142 HIS B CA 1
ATOM 2607 C C . HIS B 1 161 ? 31.493 -5.367 30.176 1.00 25.16 142 HIS B C 1
ATOM 2608 O O . HIS B 1 161 ? 32.024 -5.002 31.232 1.00 25.15 142 HIS B O 1
ATOM 2615 N N . ILE B 1 162 ? 30.528 -4.666 29.593 1.00 25.60 143 ILE B N 1
ATOM 2616 C CA . ILE B 1 162 ? 30.038 -3.458 30.243 1.00 23.77 143 ILE B CA 1
ATOM 2617 C C . ILE B 1 162 ? 29.349 -3.795 31.606 1.00 26.64 143 ILE B C 1
ATOM 2618 O O . ILE B 1 162 ? 29.549 -3.103 32.581 1.00 22.68 143 ILE B O 1
ATOM 2623 N N . THR B 1 163 ? 28.554 -4.852 31.665 1.00 26.12 144 THR B N 1
ATOM 2624 C CA . THR B 1 163 ? 27.868 -5.208 32.917 1.00 24.37 144 THR B CA 1
ATOM 2625 C C . THR B 1 163 ? 28.939 -5.618 33.954 1.00 24.12 144 THR B C 1
ATOM 2626 O O . THR B 1 163 ? 28.789 -5.380 35.125 1.00 24.69 144 THR B O 1
ATOM 2630 N N . THR B 1 164 ? 29.966 -6.335 33.519 1.00 22.52 145 THR B N 1
ATOM 2631 C CA . THR B 1 164 ? 31.002 -6.792 34.443 1.00 21.02 145 THR B CA 1
ATOM 2632 C C . THR B 1 164 ? 31.739 -5.552 35.004 1.00 23.09 145 THR B C 1
ATOM 2633 O O . THR B 1 164 ? 31.989 -5.501 36.196 1.00 23.19 145 THR B O 1
ATOM 2637 N N . ALA B 1 165 ? 32.049 -4.577 34.154 1.00 23.09 146 ALA B N 1
ATOM 2638 C CA . ALA B 1 165 ? 32.698 -3.310 34.587 1.00 22.25 146 ALA B CA 1
ATOM 2639 C C . ALA B 1 165 ? 31.806 -2.634 35.640 1.00 22.59 146 ALA B C 1
ATOM 2640 O O . ALA B 1 165 ? 32.246 -2.279 36.760 1.00 22.41 146 ALA B O 1
ATOM 2642 N N . TYR B 1 166 ? 30.534 -2.475 35.286 1.00 23.44 147 TYR B N 1
ATOM 2643 C CA . TYR B 1 166 ? 29.485 -1.987 36.261 1.00 22.39 147 TYR B CA 1
ATOM 2644 C C . TYR B 1 166 ? 29.484 -2.713 37.593 1.00 23.86 147 TYR B C 1
ATOM 2645 O O . TYR B 1 166 ? 29.417 -2.113 38.662 1.00 23.54 147 TYR B O 1
ATOM 2654 N N . GLY B 1 167 ? 29.488 -4.033 37.532 1.00 24.07 148 GLY B N 1
ATOM 2655 C CA . GLY B 1 167 ? 29.501 -4.862 38.713 1.00 22.28 148 GLY B CA 1
ATOM 2656 C C . GLY B 1 167 ? 30.697 -4.708 39.587 1.00 21.12 148 GLY B C 1
ATOM 2657 O O . GLY B 1 167 ? 30.600 -4.723 40.785 1.00 21.20 148 GLY B O 1
ATOM 2658 N N . ILE B 1 168 ? 31.886 -4.572 38.985 1.00 19.40 149 ILE B N 1
ATOM 2659 C CA . ILE B 1 168 ? 33.078 -4.328 39.767 1.00 21.60 149 ILE B CA 1
ATOM 2660 C C . ILE B 1 168 ? 32.969 -3.008 40.549 1.00 23.20 149 ILE B C 1
ATOM 2661 O O . ILE B 1 168 ? 33.265 -2.945 41.744 1.00 21.92 149 ILE B O 1
ATOM 2666 N N . LEU B 1 169 ? 32.521 -1.956 39.886 1.00 22.32 150 LEU B N 1
ATOM 2667 C CA . LEU B 1 169 ? 32.351 -0.693 40.523 1.00 22.64 150 LEU B CA 1
ATOM 2668 C C . LEU B 1 169 ? 31.281 -0.786 41.579 1.00 22.61 150 LEU B C 1
ATOM 2669 O O . LEU B 1 169 ? 31.454 -0.337 42.726 1.00 24.43 150 LEU B O 1
ATOM 2674 N N . ARG B 1 170 ? 30.167 -1.384 41.202 1.00 21.84 151 ARG B N 1
ATOM 2675 C CA . ARG B 1 170 ? 29.072 -1.527 42.146 1.00 20.48 151 ARG B CA 1
ATOM 2676 C C . ARG B 1 170 ? 29.468 -2.322 43.413 1.00 21.45 151 ARG B C 1
ATOM 2677 O O . ARG B 1 170 ? 29.159 -1.940 44.543 1.00 21.63 151 ARG B O 1
ATOM 2685 N N . HIS B 1 171 ? 30.157 -3.434 43.210 1.00 22.00 152 HIS B N 1
ATOM 2686 C CA . HIS B 1 171 ? 30.670 -4.256 44.309 1.00 21.63 152 HIS B CA 1
ATOM 2687 C C . HIS B 1 171 ? 31.557 -3.478 45.285 1.00 24.90 152 HIS B C 1
ATOM 2688 O O . HIS B 1 171 ? 31.568 -3.763 46.477 1.00 23.01 152 HIS B O 1
ATOM 2695 N N . ASN B 1 172 ? 32.349 -2.549 44.758 1.00 22.96 153 ASN B N 1
ATOM 2696 C CA . ASN B 1 172 ? 33.256 -1.744 45.571 1.00 23.78 153 ASN B CA 1
ATOM 2697 C C . ASN B 1 172 ? 32.666 -0.525 46.237 1.00 23.62 153 ASN B C 1
ATOM 2698 O O . ASN B 1 172 ? 33.342 0.136 47.041 1.00 23.26 153 ASN B O 1
ATOM 2703 N N . GLY B 1 173 ? 31.413 -0.260 45.928 1.00 23.85 154 GLY B N 1
ATOM 2704 C CA . GLY B 1 173 ? 30.590 0.715 46.654 1.00 23.77 154 GLY B CA 1
ATOM 2705 C C . GLY B 1 173 ? 30.219 1.907 45.800 1.00 23.83 154 GLY B C 1
ATOM 2706 O O . GLY B 1 173 ? 29.547 2.825 46.297 1.00 23.35 154 GLY B O 1
ATOM 2707 N N . VAL B 1 174 ? 30.632 1.921 44.537 1.00 22.42 155 VAL B N 1
ATOM 2708 C CA . VAL B 1 174 ? 30.254 3.036 43.607 1.00 21.45 155 VAL B CA 1
ATOM 2709 C C . VAL B 1 174 ? 28.698 3.030 43.432 1.00 24.84 155 VAL B C 1
ATOM 2710 O O . VAL B 1 174 ? 28.101 2.023 43.106 1.00 24.32 155 VAL B O 1
ATOM 2714 N N . GLU B 1 175 ? 28.050 4.150 43.693 1.00 27.74 156 GLU B N 1
ATOM 2715 C CA . GLU B 1 175 ? 26.592 4.207 43.638 1.00 29.32 156 GLU B CA 1
ATOM 2716 C C . GLU B 1 175 ? 26.077 4.363 42.199 1.00 27.77 156 GLU B C 1
ATOM 2717 O O . GLU B 1 175 ? 25.439 5.323 41.835 1.00 32.25 156 GLU B O 1
ATOM 2723 N N . VAL B 1 176 ? 26.334 3.364 41.385 1.00 27.03 157 VAL B N 1
ATOM 2724 C CA . VAL B 1 176 ? 25.715 3.279 40.061 1.00 27.74 157 VAL B CA 1
ATOM 2725 C C . VAL B 1 176 ? 24.429 2.461 40.177 1.00 26.97 157 VAL B C 1
ATOM 2726 O O . VAL B 1 176 ? 24.307 1.549 41.022 1.00 25.49 157 VAL B O 1
ATOM 2730 N N . GLY B 1 177 ? 23.478 2.809 39.334 1.00 27.38 158 GLY B N 1
ATOM 2731 C CA . GLY B 1 177 ? 22.241 2.081 39.225 1.00 25.95 158 GLY B CA 1
ATOM 2732 C C . GLY B 1 177 ? 21.871 1.784 37.794 1.00 23.47 158 GLY B C 1
ATOM 2733 O O . GLY B 1 177 ? 22.586 2.126 36.844 1.00 24.52 158 GLY B O 1
ATOM 2734 N N . LYS B 1 178 ? 20.728 1.144 37.635 1.00 25.82 159 LYS B N 1
ATOM 2735 C CA . LYS B 1 178 ? 20.301 0.670 36.331 1.00 26.06 159 LYS B CA 1
ATOM 2736 C C . LYS B 1 178 ? 20.208 1.811 35.362 1.00 25.36 159 LYS B C 1
ATOM 2737 O O . LYS B 1 178 ? 20.524 1.657 34.195 1.00 27.49 159 LYS B O 1
ATOM 2743 N N . LYS B 1 179 ? 19.806 2.990 35.834 1.00 25.01 160 LYS B N 1
ATOM 2744 C CA . LYS B 1 179 ? 19.686 4.121 34.931 1.00 25.26 160 LYS B CA 1
ATOM 2745 C C . LYS B 1 179 ? 21.020 4.547 34.313 1.00 26.98 160 LYS B C 1
ATOM 2746 O O . LYS B 1 179 ? 21.036 5.001 33.188 1.00 26.91 160 LYS B O 1
ATOM 2749 N N . ASP B 1 180 ? 22.127 4.346 35.030 1.00 23.58 161 ASP B N 1
ATOM 2750 C CA . ASP B 1 180 ? 23.465 4.673 34.549 1.00 23.97 161 ASP B CA 1
ATOM 2751 C C . ASP B 1 180 ? 23.886 3.720 33.454 1.00 24.44 161 ASP B C 1
ATOM 2752 O O . ASP B 1 180 ? 24.586 4.097 32.521 1.00 26.16 161 ASP B O 1
ATOM 2757 N N . TYR B 1 181 ? 23.477 2.460 33.590 1.00 23.04 162 TYR B N 1
ATOM 2758 C CA . TYR B 1 181 ? 23.736 1.426 32.615 1.00 24.23 162 TYR B CA 1
ATOM 2759 C C . TYR B 1 181 ? 22.903 1.561 31.344 1.00 24.77 162 TYR B C 1
ATOM 2760 O O . TYR B 1 181 ? 23.444 1.488 30.270 1.00 25.58 162 TYR B O 1
ATOM 2769 N N . LEU B 1 182 ? 21.615 1.836 31.491 1.00 24.35 163 LEU B N 1
ATOM 2770 C CA . LEU B 1 182 ? 20.777 1.979 30.311 1.00 24.35 163 LEU B CA 1
ATOM 2771 C C . LEU B 1 182 ? 20.919 3.321 29.601 1.00 26.06 163 LEU B C 1
ATOM 2772 O O . LEU B 1 182 ? 20.810 3.395 28.365 1.00 24.70 163 LEU B O 1
ATOM 2777 N N . GLY B 1 183 ? 21.148 4.395 30.350 1.00 24.29 164 GLY B N 1
ATOM 2778 C CA . GLY B 1 183 ? 21.219 5.734 29.754 1.00 25.90 164 GLY B CA 1
ATOM 2779 C C . GLY B 1 183 ? 19.799 6.286 29.568 1.00 29.10 164 GLY B C 1
ATOM 2780 O O . GLY B 1 183 ? 18.812 5.689 29.944 1.00 27.77 164 GLY B O 1
ATOM 2781 N N . ALA B 1 184 ? 19.725 7.434 28.944 1.00 30.42 165 ALA B N 1
ATOM 2782 C CA . ALA B 1 184 ? 18.434 8.097 28.665 1.00 32.15 165 ALA B CA 1
ATOM 2783 C C . ALA B 1 184 ? 17.651 7.345 27.581 1.00 30.00 165 ALA B C 1
ATOM 2784 O O . ALA B 1 184 ? 18.242 6.797 26.637 1.00 31.97 165 ALA B O 1
ATOM 2794 N N . PRO B 1 186 ? 14.540 7.454 24.647 1.00 27.54 167 PRO B N 1
ATOM 2795 C CA . PRO B 1 186 ? 13.898 8.388 23.737 1.00 28.24 167 PRO B CA 1
ATOM 2796 C C . PRO B 1 186 ? 12.378 8.465 23.914 1.00 28.78 167 PRO B C 1
ATOM 2797 O O . PRO B 1 186 ? 11.623 8.240 22.976 1.00 26.54 167 PRO B O 1
ATOM 2801 N N . TYR B 1 187 ? 11.939 8.818 25.125 1.00 27.92 168 TYR B N 1
ATOM 2802 C CA . TYR B 1 187 ? 10.511 8.839 25.448 1.00 29.01 168 TYR B CA 1
ATOM 2803 C C . TYR B 1 187 ? 9.757 9.903 24.640 1.00 29.20 168 TYR B C 1
ATOM 2804 O O . TYR B 1 187 ? 10.242 11.041 24.479 1.00 26.87 168 TYR B O 1
ATOM 2813 N N . LYS B 1 188 ? 8.560 9.515 24.179 1.00 24.21 169 LYS B N 1
ATOM 2814 C CA . LYS B 1 188 ? 7.686 10.388 23.377 1.00 22.19 169 LYS B CA 1
ATOM 2815 C C . LYS B 1 188 ? 6.320 10.439 24.036 1.00 21.95 169 LYS B C 1
ATOM 2816 O O . LYS B 1 188 ? 5.967 9.562 24.842 1.00 21.24 169 LYS B O 1
ATOM 2822 N N . ALA B 1 189 ? 5.601 11.504 23.770 1.00 22.27 170 ALA B N 1
ATOM 2823 C CA . ALA B 1 189 ? 4.255 11.662 24.333 1.00 22.59 170 ALA B CA 1
ATOM 2824 C C . ALA B 1 189 ? 3.313 11.196 23.266 1.00 25.29 170 ALA B C 1
ATOM 2825 O O . ALA B 1 189 ? 3.538 11.494 22.098 1.00 25.37 170 ALA B O 1
ATOM 2827 N N . PRO B 1 190 ? 2.242 10.472 23.645 1.00 29.15 171 PRO B N 1
ATOM 2828 C CA . PRO B 1 190 ? 1.278 10.018 22.639 1.00 29.83 171 PRO B CA 1
ATOM 2829 C C . PRO B 1 190 ? 0.557 11.165 21.957 1.00 30.71 171 PRO B C 1
ATOM 2830 O O . PRO B 1 190 ? 0.140 12.119 22.631 1.00 30.59 171 PRO B O 1
ATOM 2834 N N . ILE B 1 191 ? 0.393 11.097 20.642 1.00 32.60 172 ILE B N 1
ATOM 2835 C CA . ILE B 1 191 ? -0.371 12.175 19.941 1.00 36.51 172 ILE B CA 1
ATOM 2836 C C . ILE B 1 191 ? -1.637 11.655 19.225 1.00 38.67 172 ILE B C 1
ATOM 2837 O O . ILE B 1 191 ? -2.328 12.442 18.588 1.00 39.70 172 ILE B O 1
ATOM 2842 N N . LEU B 1 192 ? -1.936 10.356 19.321 1.00 39.57 173 LEU B N 1
ATOM 2843 C CA . LEU B 1 192 ? -3.145 9.768 18.722 1.00 43.03 173 LEU B CA 1
ATOM 2844 C C . LEU B 1 192 ? -3.628 8.600 19.545 1.00 47.61 173 LEU B C 1
ATOM 2845 O O . LEU B 1 192 ? -4.644 7.989 19.204 1.00 51.42 173 LEU B O 1
ATOM 2851 C CA . ASN C 1 14 ? 57.069 -18.473 88.884 1.00 51.53 -5 ASN C CA 1
ATOM 2852 C C . ASN C 1 14 ? 56.681 -17.802 87.559 1.00 50.48 -5 ASN C C 1
ATOM 2853 O O . ASN C 1 14 ? 57.554 -17.399 86.795 1.00 54.04 -5 ASN C O 1
ATOM 2854 N N . LEU C 1 15 ? 55.371 -17.698 87.293 1.00 47.20 -4 LEU C N 1
ATOM 2855 C CA . LEU C 1 15 ? 54.814 -16.911 86.159 1.00 42.27 -4 LEU C CA 1
ATOM 2856 C C . LEU C 1 15 ? 54.567 -15.466 86.607 1.00 38.22 -4 LEU C C 1
ATOM 2857 O O . LEU C 1 15 ? 53.531 -15.188 87.207 1.00 37.17 -4 LEU C O 1
ATOM 2862 N N . TYR C 1 16 ? 55.522 -14.573 86.350 1.00 34.40 -3 TYR C N 1
ATOM 2863 C CA . TYR C 1 16 ? 55.394 -13.188 86.787 1.00 31.82 -3 TYR C CA 1
ATOM 2864 C C . TYR C 1 16 ? 55.121 -12.306 85.566 1.00 30.10 -3 TYR C C 1
ATOM 2865 O O . TYR C 1 16 ? 55.064 -12.818 84.437 1.00 29.03 -3 TYR C O 1
ATOM 2874 N N . PHE C 1 17 ? 54.965 -10.994 85.762 1.00 29.69 -2 PHE C N 1
ATOM 2875 C CA . PHE C 1 17 ? 54.659 -10.127 84.609 1.00 30.75 -2 PHE C CA 1
ATOM 2876 C C . PHE C 1 17 ? 55.708 -10.201 83.491 1.00 29.29 -2 PHE C C 1
ATOM 2877 O O . PHE C 1 17 ? 55.340 -10.254 82.309 1.00 31.19 -2 PHE C O 1
ATOM 2885 N N . GLN C 1 18 ? 56.996 -10.193 83.829 1.00 28.92 -1 GLN C N 1
ATOM 2886 C CA . GLN C 1 18 ? 58.005 -10.133 82.771 1.00 31.01 -1 GLN C CA 1
ATOM 2887 C C . GLN C 1 18 ? 57.880 -11.388 81.907 1.00 28.46 -1 GLN C C 1
ATOM 2888 O O . GLN C 1 18 ? 57.850 -11.290 80.708 1.00 28.19 -1 GLN C O 1
ATOM 2894 N N . GLY C 1 19 ? 57.737 -12.552 82.519 1.00 27.95 0 GLY C N 1
ATOM 2895 C CA . GLY C 1 19 ? 57.602 -13.782 81.764 1.00 27.36 0 GLY C CA 1
ATOM 2896 C C . GLY C 1 19 ? 56.316 -13.901 80.960 1.00 28.32 0 GLY C C 1
ATOM 2897 O O . GLY C 1 19 ? 56.316 -14.363 79.812 1.00 27.02 0 GLY C O 1
ATOM 2906 N N . LEU C 1 21 ? 54.395 -11.382 79.871 1.00 25.58 2 LEU C N 1
ATOM 2907 C CA . LEU C 1 21 ? 54.391 -10.399 78.780 1.00 24.65 2 LEU C CA 1
ATOM 2908 C C . LEU C 1 21 ? 55.282 -10.865 77.638 1.00 26.54 2 LEU C C 1
ATOM 2909 O O . LEU C 1 21 ? 54.969 -10.642 76.466 1.00 27.45 2 LEU C O 1
ATOM 2914 N N . TYR C 1 22 ? 56.388 -11.506 78.002 1.00 26.62 3 TYR C N 1
ATOM 2915 C CA . TYR C 1 22 ? 57.301 -12.108 77.046 1.00 25.62 3 TYR C CA 1
ATOM 2916 C C . TYR C 1 22 ? 56.588 -13.192 76.255 1.00 26.87 3 TYR C C 1
ATOM 2917 O O . TYR C 1 22 ? 56.660 -13.197 75.025 1.00 26.44 3 TYR C O 1
ATOM 2926 N N . ASP C 1 23 ? 55.870 -14.068 76.977 1.00 24.17 4 ASP C N 1
ATOM 2927 C CA . ASP C 1 23 ? 55.120 -15.125 76.354 1.00 23.94 4 ASP C CA 1
ATOM 2928 C C . ASP C 1 23 ? 54.015 -14.607 75.444 1.00 24.94 4 ASP C C 1
ATOM 2929 O O . ASP C 1 23 ? 53.725 -15.220 74.421 1.00 25.37 4 ASP C O 1
ATOM 2934 N N . LEU C 1 24 ? 53.366 -13.518 75.839 1.00 24.36 5 LEU C N 1
ATOM 2935 C CA . LEU C 1 24 ? 52.252 -12.966 75.094 1.00 25.48 5 LEU C CA 1
ATOM 2936 C C . LEU C 1 24 ? 52.667 -12.266 73.819 1.00 27.35 5 LEU C C 1
ATOM 2937 O O . LEU C 1 24 ? 51.931 -12.248 72.841 1.00 27.18 5 LEU C O 1
ATOM 2942 N N . THR C 1 25 ? 53.865 -11.693 73.832 1.00 28.39 6 THR C N 1
ATOM 2943 C CA . THR C 1 25 ? 54.335 -10.909 72.707 1.00 27.28 6 THR C CA 1
ATOM 2944 C C . THR C 1 25 ? 55.432 -11.684 71.974 1.00 28.69 6 THR C C 1
ATOM 2945 O O . THR C 1 25 ? 55.177 -12.322 70.949 1.00 31.59 6 THR C O 1
ATOM 2949 N N . VAL C 1 26 ? 56.643 -11.669 72.482 1.00 28.33 7 VAL C N 1
ATOM 2950 C CA . VAL C 1 26 ? 57.755 -12.322 71.749 1.00 24.94 7 VAL C CA 1
ATOM 2951 C C . VAL C 1 26 ? 57.414 -13.745 71.280 1.00 26.87 7 VAL C C 1
ATOM 2952 O O . VAL C 1 26 ? 57.620 -14.103 70.095 1.00 25.89 7 VAL C O 1
ATOM 2956 N N . VAL C 1 27 ? 56.888 -14.565 72.173 1.00 23.80 8 VAL C N 1
ATOM 2957 C CA . VAL C 1 27 ? 56.729 -15.960 71.809 1.00 24.22 8 VAL C CA 1
ATOM 2958 C C . VAL C 1 27 ? 55.515 -16.142 70.910 1.00 25.93 8 VAL C C 1
ATOM 2959 O O . VAL C 1 27 ? 55.616 -16.622 69.748 1.00 24.01 8 VAL C O 1
ATOM 2963 N N . GLN C 1 28 ? 54.358 -15.707 71.394 1.00 25.57 9 GLN C N 1
ATOM 2964 C CA . GLN C 1 28 ? 53.169 -15.934 70.633 1.00 25.69 9 GLN C CA 1
ATOM 2965 C C . GLN C 1 28 ? 53.087 -15.111 69.352 1.00 26.21 9 GLN C C 1
ATOM 2966 O O . GLN C 1 28 ? 52.551 -15.586 68.353 1.00 23.12 9 GLN C O 1
ATOM 2972 N N . PHE C 1 29 ? 53.584 -13.884 69.345 1.00 23.71 10 PHE C N 1
ATOM 2973 C CA . PHE C 1 29 ? 53.550 -13.149 68.089 1.00 22.31 10 PHE C CA 1
ATOM 2974 C C . PHE C 1 29 ? 54.475 -13.841 67.075 1.00 24.85 10 PHE C C 1
ATOM 2975 O O . PHE C 1 29 ? 54.208 -13.809 65.878 1.00 27.73 10 PHE C O 1
ATOM 2983 N N . SER C 1 30 ? 55.582 -14.427 67.541 1.00 26.88 11 SER C N 1
ATOM 2984 C CA . SER C 1 30 ? 56.491 -15.178 66.646 1.00 24.62 11 SER C CA 1
ATOM 2985 C C . SER C 1 30 ? 55.736 -16.380 66.058 1.00 26.18 11 SER C C 1
ATOM 2986 O O . SER C 1 30 ? 55.809 -16.658 64.865 1.00 28.37 11 SER C O 1
ATOM 2989 N N . LYS C 1 31 ? 55.012 -17.094 66.910 1.00 24.10 12 LYS C N 1
ATOM 2990 C CA . LYS C 1 31 ? 54.218 -18.235 66.452 1.00 24.76 12 LYS C CA 1
ATOM 2991 C C . LYS C 1 31 ? 53.262 -17.811 65.348 1.00 24.62 12 LYS C C 1
ATOM 2992 O O . LYS C 1 31 ? 53.182 -18.447 64.304 1.00 24.25 12 LYS C O 1
ATOM 3006 N N . LEU C 1 33 ? 53.265 -15.061 63.428 1.00 24.37 14 LEU C N 1
ATOM 3007 C CA . LEU C 1 33 ? 53.965 -14.708 62.158 1.00 25.58 14 LEU C CA 1
ATOM 3008 C C . LEU C 1 33 ? 54.501 -15.890 61.356 1.00 28.34 14 LEU C C 1
ATOM 3009 O O . LEU C 1 33 ? 54.441 -15.876 60.142 1.00 24.97 14 LEU C O 1
ATOM 3014 N N . LYS C 1 34 ? 55.004 -16.922 62.014 1.00 26.56 15 LYS C N 1
ATOM 3015 C CA . LYS C 1 34 ? 55.334 -18.132 61.305 1.00 26.07 15 LYS C CA 1
ATOM 3016 C C . LYS C 1 34 ? 54.092 -18.731 60.654 1.00 24.78 15 LYS C C 1
ATOM 3017 O O . LYS C 1 34 ? 54.168 -19.297 59.546 1.00 23.97 15 LYS C O 1
ATOM 3023 N N . ASN C 1 35 ? 52.971 -18.636 61.336 1.00 24.27 16 ASN C N 1
ATOM 3024 C CA . ASN C 1 35 ? 51.723 -19.168 60.826 1.00 23.50 16 ASN C CA 1
ATOM 3025 C C . ASN C 1 35 ? 51.303 -18.399 59.587 1.00 25.78 16 ASN C C 1
ATOM 3026 O O . ASN C 1 35 ? 50.767 -18.971 58.628 1.00 24.29 16 ASN C O 1
ATOM 3031 N N . LEU C 1 36 ? 51.516 -17.097 59.624 1.00 22.07 17 LEU C N 1
ATOM 3032 C CA . LEU C 1 36 ? 51.233 -16.236 58.477 1.00 26.39 17 LEU C CA 1
ATOM 3033 C C . LEU C 1 36 ? 52.114 -16.573 57.287 1.00 29.01 17 LEU C C 1
ATOM 3034 O O . LEU C 1 36 ? 51.655 -16.685 56.138 1.00 30.01 17 LEU C O 1
ATOM 3039 N N . ASN C 1 37 ? 53.389 -16.761 57.563 1.00 28.15 18 ASN C N 1
ATOM 3040 C CA . ASN C 1 37 ? 54.314 -17.192 56.548 1.00 29.37 18 ASN C CA 1
ATOM 3041 C C . ASN C 1 37 ? 53.852 -18.474 55.881 1.00 27.55 18 ASN C C 1
ATOM 3042 O O . ASN C 1 37 ? 53.879 -18.575 54.657 1.00 27.32 18 ASN C O 1
ATOM 3047 N N . ALA C 1 38 ? 53.391 -19.441 56.659 1.00 27.36 19 ALA C N 1
ATOM 3048 C CA . ALA C 1 38 ? 52.851 -20.691 56.109 1.00 29.47 19 ALA C CA 1
ATOM 3049 C C . ALA C 1 38 ? 51.576 -20.547 55.296 1.00 31.31 19 ALA C C 1
ATOM 3050 O O . ALA C 1 38 ? 51.397 -21.271 54.325 1.00 34.75 19 ALA C O 1
ATOM 3052 N N . ILE C 1 39 ? 50.660 -19.687 55.747 1.00 30.39 20 ILE C N 1
ATOM 3053 C CA . ILE C 1 39 ? 49.441 -19.384 55.015 1.00 27.24 20 ILE C CA 1
ATOM 3054 C C . ILE C 1 39 ? 49.790 -19.056 53.550 1.00 29.55 20 ILE C C 1
ATOM 3055 O O . ILE C 1 39 ? 49.083 -19.443 52.633 1.00 29.38 20 ILE C O 1
ATOM 3060 N N . PHE C 1 40 ? 50.894 -18.372 53.327 1.00 27.83 21 PHE C N 1
ATOM 3061 C CA . PHE C 1 40 ? 51.301 -18.021 51.979 1.00 27.70 21 PHE C CA 1
ATOM 3062 C C . PHE C 1 40 ? 51.742 -19.215 51.131 1.00 28.97 21 PHE C C 1
ATOM 3063 O O . PHE C 1 40 ? 51.686 -19.148 49.924 1.00 27.31 21 PHE C O 1
ATOM 3071 N N . ASP C 1 41 ? 52.129 -20.316 51.763 1.00 26.04 22 ASP C N 1
ATOM 3072 C CA . ASP C 1 41 ? 52.338 -21.568 51.021 1.00 27.03 22 ASP C CA 1
ATOM 3073 C C . ASP C 1 41 ? 51.047 -21.987 50.348 1.00 26.97 22 ASP C C 1
ATOM 3074 O O . ASP C 1 41 ? 51.057 -22.433 49.230 1.00 25.62 22 ASP C O 1
ATOM 3079 N N . LYS C 1 42 ? 49.928 -21.825 51.041 1.00 25.23 23 LYS C N 1
ATOM 3080 C CA . LYS C 1 42 ? 48.643 -22.149 50.432 1.00 27.81 23 LYS C CA 1
ATOM 3081 C C . LYS C 1 42 ? 48.231 -21.154 49.355 1.00 27.51 23 LYS C C 1
ATOM 3082 O O . LYS C 1 42 ? 47.618 -21.557 48.379 1.00 26.39 23 LYS C O 1
ATOM 3088 N N . ALA C 1 43 ? 48.594 -19.881 49.516 1.00 25.32 24 ALA C N 1
ATOM 3089 C CA . ALA C 1 43 ? 48.368 -18.878 48.487 1.00 23.96 24 ALA C CA 1
ATOM 3090 C C . ALA C 1 43 ? 49.104 -19.242 47.211 1.00 27.04 24 ALA C C 1
ATOM 3091 O O . ALA C 1 43 ? 48.540 -19.140 46.110 1.00 24.58 24 ALA C O 1
ATOM 3093 N N . GLU C 1 44 ? 50.341 -19.718 47.369 1.00 25.28 25 GLU C N 1
ATOM 3094 C CA . GLU C 1 44 ? 51.148 -20.113 46.200 1.00 29.02 25 GLU C CA 1
ATOM 3095 C C . GLU C 1 44 ? 50.496 -21.305 45.517 1.00 27.00 25 GLU C C 1
ATOM 3096 O O . GLU C 1 44 ? 50.347 -21.318 44.309 1.00 29.18 25 GLU C O 1
ATOM 3102 N N . ALA C 1 45 ? 50.046 -22.284 46.302 1.00 29.06 26 ALA C N 1
ATOM 3103 C CA . ALA C 1 45 ? 49.419 -23.469 45.719 1.00 27.32 26 ALA C CA 1
ATOM 3104 C C . ALA C 1 45 ? 48.146 -23.070 44.938 1.00 26.77 26 ALA C C 1
ATOM 3105 O O . ALA C 1 45 ? 47.877 -23.601 43.869 1.00 25.26 26 ALA C O 1
ATOM 3107 N N . PHE C 1 46 ? 47.377 -22.126 45.482 1.00 26.01 27 PHE C N 1
ATOM 3108 C CA . PHE C 1 46 ? 46.188 -21.651 44.827 1.00 28.30 27 PHE C CA 1
ATOM 3109 C C . PHE C 1 46 ? 46.530 -20.951 43.505 1.00 28.56 27 PHE C C 1
ATOM 3110 O O . PHE C 1 46 ? 45.944 -21.267 42.455 1.00 27.80 27 PHE C O 1
ATOM 3118 N N . ALA C 1 47 ? 47.471 -19.997 43.575 1.00 27.85 28 ALA C N 1
ATOM 3119 C CA . ALA C 1 47 ? 47.876 -19.189 42.431 1.00 26.88 28 ALA C CA 1
ATOM 3120 C C . ALA C 1 47 ? 48.347 -20.110 41.276 1.00 28.98 28 ALA C C 1
ATOM 3121 O O . ALA C 1 47 ? 47.997 -19.930 40.107 1.00 28.92 28 ALA C O 1
ATOM 3123 N N . GLU C 1 48 ? 49.085 -21.147 41.630 1.00 27.15 29 GLU C N 1
ATOM 3124 C CA . GLU C 1 48 ? 49.571 -22.083 40.622 1.00 30.67 29 GLU C CA 1
ATOM 3125 C C . GLU C 1 48 ? 48.388 -22.820 40.003 1.00 30.29 29 GLU C C 1
ATOM 3126 O O . GLU C 1 48 ? 48.267 -22.912 38.796 1.00 32.50 29 GLU C O 1
ATOM 3132 N N . LEU C 1 49 ? 47.502 -23.326 40.836 1.00 29.24 30 LEU C N 1
ATOM 3133 C CA . LEU C 1 49 ? 46.387 -24.104 40.349 1.00 31.59 30 LEU C CA 1
ATOM 3134 C C . LEU C 1 49 ? 45.434 -23.317 39.473 1.00 32.06 30 LEU C C 1
ATOM 3135 O O . LEU C 1 49 ? 44.925 -23.819 38.477 1.00 33.28 30 LEU C O 1
ATOM 3140 N N . LYS C 1 50 ? 45.141 -22.093 39.865 1.00 32.38 31 LYS C N 1
ATOM 3141 C CA . LYS C 1 50 ? 44.158 -21.291 39.154 1.00 30.85 31 LYS C CA 1
ATOM 3142 C C . LYS C 1 50 ? 44.832 -20.462 38.051 1.00 31.55 31 LYS C C 1
ATOM 3143 O O . LYS C 1 50 ? 44.176 -19.729 37.316 1.00 29.98 31 LYS C O 1
ATOM 3149 N N . LYS C 1 51 ? 46.152 -20.579 37.952 1.00 27.88 32 LYS C N 1
ATOM 3150 C CA . LYS C 1 51 ? 46.933 -19.854 36.945 1.00 28.39 32 LYS C CA 1
ATOM 3151 C C . LYS C 1 51 ? 46.694 -18.360 37.101 1.00 30.47 32 LYS C C 1
ATOM 3152 O O . LYS C 1 51 ? 46.356 -17.655 36.148 1.00 32.50 32 LYS C O 1
ATOM 3156 N N . VAL C 1 52 ? 46.904 -17.903 38.334 1.00 28.69 33 VAL C N 1
ATOM 3157 C CA . VAL C 1 52 ? 46.706 -16.521 38.766 1.00 30.46 33 VAL C CA 1
ATOM 3158 C C . VAL C 1 52 ? 48.047 -15.998 39.289 1.00 28.14 33 VAL C C 1
ATOM 3159 O O . VAL C 1 52 ? 48.694 -16.655 40.103 1.00 26.71 33 VAL C O 1
ATOM 3163 N N . ASP C 1 53 ? 48.440 -14.811 38.861 1.00 25.88 34 ASP C N 1
ATOM 3164 C CA . ASP C 1 53 ? 49.685 -14.199 39.359 1.00 29.40 34 ASP C CA 1
ATOM 3165 C C . ASP C 1 53 ? 49.533 -13.903 40.828 1.00 28.25 34 ASP C C 1
ATOM 3166 O O . ASP C 1 53 ? 48.488 -13.446 41.253 1.00 22.88 34 ASP C O 1
ATOM 3179 N N . ASP C 1 55 ? 50.748 -11.545 42.401 1.00 25.96 36 ASP C N 1
ATOM 3180 C CA . ASP C 1 55 ? 50.440 -10.139 42.455 1.00 28.81 36 ASP C CA 1
ATOM 3181 C C . ASP C 1 55 ? 48.948 -9.820 42.598 1.00 27.11 36 ASP C C 1
ATOM 3182 O O . ASP C 1 55 ? 48.561 -8.832 43.247 1.00 30.63 36 ASP C O 1
ATOM 3187 N N . VAL C 1 56 ? 48.077 -10.629 41.999 1.00 26.14 37 VAL C N 1
ATOM 3188 C CA . VAL C 1 56 ? 46.608 -10.365 42.157 1.00 26.32 37 VAL C CA 1
ATOM 3189 C C . VAL C 1 56 ? 46.198 -10.514 43.607 1.00 25.00 37 VAL C C 1
ATOM 3190 O O . VAL C 1 56 ? 45.453 -9.682 44.171 1.00 25.49 37 VAL C O 1
ATOM 3194 N N . LEU C 1 57 ? 46.721 -11.544 44.252 1.00 22.38 38 LEU C N 1
ATOM 3195 C CA . LEU C 1 57 ? 46.365 -11.836 45.632 1.00 23.29 38 LEU C CA 1
ATOM 3196 C C . LEU C 1 57 ? 46.988 -10.785 46.535 1.00 24.19 38 LEU C C 1
ATOM 3197 O O . LEU C 1 57 ? 46.324 -10.222 47.387 1.00 22.88 38 LEU C O 1
ATOM 3202 N N . LEU C 1 58 ? 48.253 -10.445 46.273 1.00 26.69 39 LEU C N 1
ATOM 3203 C CA . LEU C 1 58 ? 48.961 -9.454 47.127 1.00 25.44 39 LEU C CA 1
ATOM 3204 C C . LEU C 1 58 ? 48.330 -8.071 47.139 1.00 24.46 39 LEU C C 1
ATOM 3205 O O . LEU C 1 58 ? 48.372 -7.380 48.153 1.00 24.85 39 LEU C O 1
ATOM 3210 N N . ASN C 1 59 ? 47.714 -7.679 46.019 1.00 26.69 40 ASN C N 1
ATOM 3211 C CA . ASN C 1 59 ? 47.047 -6.358 45.903 1.00 23.27 40 ASN C CA 1
ATOM 3212 C C . ASN C 1 59 ? 45.559 -6.410 46.202 1.00 23.23 40 ASN C C 1
ATOM 3213 O O . ASN C 1 59 ? 44.884 -5.407 46.044 1.00 23.06 40 ASN C O 1
ATOM 3218 N N . SER C 1 60 ? 45.042 -7.574 46.608 1.00 21.70 41 SER C N 1
ATOM 3219 C CA A SER C 1 60 ? 43.633 -7.706 46.915 0.70 22.28 41 SER C CA 1
ATOM 3220 C CA B SER C 1 60 ? 43.631 -7.722 46.932 0.30 21.68 41 SER C CA 1
ATOM 3221 C C . SER C 1 60 ? 43.305 -7.131 48.294 1.00 24.18 41 SER C C 1
ATOM 3222 O O . SER C 1 60 ? 44.197 -6.848 49.106 1.00 24.13 41 SER C O 1
ATOM 3227 N N . ARG C 1 61 ? 42.004 -6.942 48.542 1.00 23.14 42 ARG C N 1
ATOM 3228 C CA . ARG C 1 61 ? 41.525 -6.297 49.739 1.00 21.79 42 ARG C CA 1
ATOM 3229 C C . ARG C 1 61 ? 40.084 -6.658 50.013 1.00 21.80 42 ARG C C 1
ATOM 3230 O O . ARG C 1 61 ? 39.395 -7.166 49.112 1.00 22.51 42 ARG C O 1
ATOM 3238 N N . LEU C 1 62 ? 39.621 -6.389 51.238 1.00 22.63 43 LEU C N 1
ATOM 3239 C CA . LEU C 1 62 ? 38.249 -6.620 51.623 1.00 24.44 43 LEU C CA 1
ATOM 3240 C C . LEU C 1 62 ? 37.340 -5.433 51.389 1.00 25.60 43 LEU C C 1
ATOM 3241 O O . LEU C 1 62 ? 36.151 -5.609 51.384 1.00 24.86 43 LEU C O 1
ATOM 3246 N N . ALA C 1 63 ? 37.894 -4.228 51.195 1.00 22.58 44 ALA C N 1
ATOM 3247 C CA . ALA C 1 63 ? 37.075 -3.077 50.847 1.00 22.70 44 ALA C CA 1
ATOM 3248 C C . ALA C 1 63 ? 37.936 -2.078 50.149 1.00 19.72 44 ALA C C 1
ATOM 3249 O O . ALA C 1 63 ? 39.117 -2.044 50.400 1.00 21.90 44 ALA C O 1
ATOM 3251 N N . ALA C 1 64 ? 37.342 -1.239 49.307 1.00 23.43 45 ALA C N 1
ATOM 3252 C CA . ALA C 1 64 ? 38.111 -0.320 48.418 1.00 19.66 45 ALA C CA 1
ATOM 3253 C C . ALA C 1 64 ? 39.010 0.609 49.237 1.00 21.33 45 ALA C C 1
ATOM 3254 O O . ALA C 1 64 ? 40.133 1.004 48.812 1.00 18.41 45 ALA C O 1
ATOM 3256 N N . ASP C 1 65 ? 38.513 1.004 50.398 1.00 22.10 46 ASP C N 1
ATOM 3257 C CA . ASP C 1 65 ? 39.266 1.903 51.290 1.00 22.30 46 ASP C CA 1
ATOM 3258 C C . ASP C 1 65 ? 39.978 1.204 52.429 1.00 23.26 46 ASP C C 1
ATOM 3259 O O . ASP C 1 65 ? 40.386 1.867 53.368 1.00 25.48 46 ASP C O 1
ATOM 3264 N N . GLN C 1 66 ? 40.177 -0.101 52.355 1.00 20.92 47 GLN C N 1
ATOM 3265 C CA . GLN C 1 66 ? 40.954 -0.778 53.386 1.00 22.91 47 GLN C CA 1
ATOM 3266 C C . GLN C 1 66 ? 42.276 -1.229 52.768 1.00 24.94 47 GLN C C 1
ATOM 3267 O O . GLN C 1 66 ? 42.365 -1.585 51.587 1.00 24.92 47 GLN C O 1
ATOM 3273 N N . PHE C 1 67 ? 43.312 -1.210 53.585 1.00 25.16 48 PHE C N 1
ATOM 3274 C CA . PHE C 1 67 ? 44.615 -1.687 53.176 1.00 24.97 48 PHE C CA 1
ATOM 3275 C C . PHE C 1 67 ? 44.581 -3.094 52.582 1.00 23.85 48 PHE C C 1
ATOM 3276 O O . PHE C 1 67 ? 43.883 -3.975 53.083 1.00 23.34 48 PHE C O 1
ATOM 3284 N N . ASN C 1 68 ? 45.408 -3.283 51.554 1.00 23.89 49 ASN C N 1
ATOM 3285 C CA . ASN C 1 68 ? 45.550 -4.557 50.850 1.00 24.57 49 ASN C CA 1
ATOM 3286 C C . ASN C 1 68 ? 46.441 -5.559 51.555 1.00 24.51 49 ASN C C 1
ATOM 3287 O O . ASN C 1 68 ? 46.989 -5.278 52.637 1.00 25.21 49 ASN C O 1
ATOM 3292 N N . LEU C 1 69 ? 46.561 -6.744 50.969 1.00 23.77 50 LEU C N 1
ATOM 3293 C CA . LEU C 1 69 ? 47.224 -7.875 51.620 1.00 24.13 50 LEU C CA 1
ATOM 3294 C C . LEU C 1 69 ? 48.671 -7.553 51.933 1.00 24.19 50 LEU C C 1
ATOM 3295 O O . LEU C 1 69 ? 49.179 -7.908 52.994 1.00 24.86 50 LEU C O 1
ATOM 3300 N N . ILE C 1 70 ? 49.349 -6.886 51.026 1.00 22.27 51 ILE C N 1
ATOM 3301 C CA . ILE C 1 70 ? 50.747 -6.561 51.279 1.00 23.84 51 ILE C CA 1
ATOM 3302 C C . ILE C 1 70 ? 50.797 -5.704 52.526 1.00 24.13 51 ILE C C 1
ATOM 3303 O O . ILE C 1 70 ? 51.600 -5.937 53.447 1.00 24.27 51 ILE C O 1
ATOM 3308 N N . ARG C 1 71 ? 49.933 -4.704 52.573 1.00 23.97 52 ARG C N 1
ATOM 3309 C CA . ARG C 1 71 ? 49.945 -3.781 53.690 1.00 25.44 52 ARG C CA 1
ATOM 3310 C C . ARG C 1 71 ? 49.542 -4.481 54.982 1.00 23.49 52 ARG C C 1
ATOM 3311 O O . ARG C 1 71 ? 50.140 -4.200 56.024 1.00 19.74 52 ARG C O 1
ATOM 3319 N N . GLN C 1 72 ? 48.588 -5.409 54.921 1.00 24.94 53 GLN C N 1
ATOM 3320 C CA . GLN C 1 72 ? 48.164 -6.134 56.116 1.00 24.29 53 GLN C CA 1
ATOM 3321 C C . GLN C 1 72 ? 49.361 -6.888 56.703 1.00 24.94 53 GLN C C 1
ATOM 3322 O O . GLN C 1 72 ? 49.527 -6.936 57.938 1.00 24.20 53 GLN C O 1
ATOM 3328 N N . VAL C 1 73 ? 50.173 -7.498 55.840 1.00 23.35 54 VAL C N 1
ATOM 3329 C CA . VAL C 1 73 ? 51.340 -8.234 56.303 1.00 25.25 54 VAL C CA 1
ATOM 3330 C C . VAL C 1 73 ? 52.397 -7.294 56.927 1.00 25.13 54 VAL C C 1
ATOM 3331 O O . VAL C 1 73 ? 52.945 -7.556 58.025 1.00 25.41 54 VAL C O 1
ATOM 3335 N N . GLN C 1 74 ? 52.668 -6.191 56.250 1.00 24.76 55 GLN C N 1
ATOM 3336 C CA . GLN C 1 74 ? 53.597 -5.199 56.772 1.00 23.05 55 GLN C CA 1
ATOM 3337 C C . GLN C 1 74 ? 53.181 -4.687 58.143 1.00 24.11 55 GLN C C 1
ATOM 3338 O O . GLN C 1 74 ? 54.004 -4.545 59.032 1.00 21.17 55 GLN C O 1
ATOM 3344 N N . ILE C 1 75 ? 51.899 -4.411 58.308 1.00 25.59 56 ILE C N 1
ATOM 3345 C CA . ILE C 1 75 ? 51.398 -3.852 59.562 1.00 24.70 56 ILE C CA 1
ATOM 3346 C C . ILE C 1 75 ? 51.407 -4.905 60.694 1.00 26.77 56 ILE C C 1
ATOM 3347 O O . ILE C 1 75 ? 51.685 -4.582 61.854 1.00 24.57 56 ILE C O 1
ATOM 3352 N N . ALA C 1 76 ? 51.083 -6.160 60.368 1.00 26.78 57 ALA C N 1
ATOM 3353 C CA . ALA C 1 76 ? 51.263 -7.268 61.319 1.00 26.10 57 ALA C CA 1
ATOM 3354 C C . ALA C 1 76 ? 52.697 -7.333 61.849 1.00 26.52 57 ALA C C 1
ATOM 3355 O O . ALA C 1 76 ? 52.917 -7.447 63.057 1.00 25.62 57 ALA C O 1
ATOM 3357 N N . CYS C 1 77 ? 53.649 -7.338 60.916 1.00 24.18 58 CYS C N 1
ATOM 3358 C CA . CYS C 1 77 ? 55.064 -7.344 61.216 1.00 26.82 58 CYS C CA 1
ATOM 3359 C C . CYS C 1 77 ? 55.468 -6.160 62.093 1.00 27.19 58 CYS C C 1
ATOM 3360 O O . CYS C 1 77 ? 56.157 -6.325 63.085 1.00 27.06 58 CYS C O 1
ATOM 3363 N N . ASP C 1 78 ? 55.020 -4.969 61.743 1.00 25.53 59 ASP C N 1
ATOM 3364 C CA . ASP C 1 78 ? 55.362 -3.804 62.543 1.00 24.92 59 ASP C CA 1
ATOM 3365 C C . ASP C 1 78 ? 54.690 -3.834 63.926 1.00 26.14 59 ASP C C 1
ATOM 3366 O O . ASP C 1 78 ? 55.277 -3.402 64.914 1.00 27.63 59 ASP C O 1
ATOM 3371 N N . THR C 1 79 ? 53.483 -4.361 64.000 1.00 24.88 60 THR C N 1
ATOM 3372 C CA . THR C 1 79 ? 52.760 -4.411 65.262 1.00 23.82 60 THR C CA 1
ATOM 3373 C C . THR C 1 79 ? 53.565 -5.215 66.250 1.00 23.50 60 THR C C 1
ATOM 3374 O O . THR C 1 79 ? 53.747 -4.798 67.382 1.00 23.39 60 THR C O 1
ATOM 3378 N N . ALA C 1 80 ? 54.087 -6.353 65.801 1.00 23.43 61 ALA C N 1
ATOM 3379 C CA . ALA C 1 80 ? 54.905 -7.207 66.668 1.00 24.10 61 ALA C CA 1
ATOM 3380 C C . ALA C 1 80 ? 56.266 -6.551 66.978 1.00 26.54 61 ALA C C 1
ATOM 3381 O O . ALA C 1 80 ? 56.674 -6.488 68.140 1.00 28.97 61 ALA C O 1
ATOM 3383 N N . LYS C 1 81 ? 56.934 -6.035 65.951 1.00 26.73 62 LYS C N 1
ATOM 3384 C CA . LYS C 1 81 ? 58.253 -5.424 66.122 1.00 28.63 62 LYS C CA 1
ATOM 3385 C C . LYS C 1 81 ? 58.195 -4.215 67.064 1.00 29.03 62 LYS C C 1
ATOM 3386 O O . LYS C 1 81 ? 58.906 -4.150 68.082 1.00 26.85 62 LYS C O 1
ATOM 3392 N N . VAL C 1 82 ? 57.363 -3.242 66.694 1.00 28.40 63 VAL C N 1
ATOM 3393 C CA . VAL C 1 82 ? 57.229 -2.018 67.470 1.00 27.98 63 VAL C CA 1
ATOM 3394 C C . VAL C 1 82 ? 56.618 -2.291 68.842 1.00 28.00 63 VAL C C 1
ATOM 3395 O O . VAL C 1 82 ? 57.023 -1.693 69.821 1.00 29.33 63 VAL C O 1
ATOM 3399 N N . GLY C 1 83 ? 55.682 -3.217 68.923 1.00 25.84 64 GLY C N 1
ATOM 3400 C CA . GLY C 1 83 ? 55.070 -3.526 70.201 1.00 27.75 64 GLY C CA 1
ATOM 3401 C C . GLY C 1 83 ? 56.071 -3.990 71.237 1.00 26.96 64 GLY C C 1
ATOM 3402 O O . GLY C 1 83 ? 56.076 -3.519 72.381 1.00 26.83 64 GLY C O 1
ATOM 3403 N N . VAL C 1 84 ? 56.924 -4.922 70.825 1.00 25.98 65 VAL C N 1
ATOM 3404 C CA . VAL C 1 84 ? 57.939 -5.460 71.701 1.00 24.81 65 VAL C CA 1
ATOM 3405 C C . VAL C 1 84 ? 59.037 -4.401 71.974 1.00 23.70 65 VAL C C 1
ATOM 3406 O O . VAL C 1 84 ? 59.523 -4.280 73.095 1.00 26.24 65 VAL C O 1
ATOM 3410 N N . ALA C 1 85 ? 59.399 -3.616 70.972 1.00 25.84 66 ALA C N 1
ATOM 3411 C CA . ALA C 1 85 ? 60.334 -2.520 71.209 1.00 23.73 66 ALA C CA 1
ATOM 3412 C C . ALA C 1 85 ? 59.821 -1.524 72.257 1.00 25.02 66 ALA C C 1
ATOM 3413 O O . ALA C 1 85 ? 60.588 -1.038 73.129 1.00 26.49 66 ALA C O 1
ATOM 3415 N N . ARG C 1 86 ? 58.554 -1.158 72.139 1.00 24.94 67 ARG C N 1
ATOM 3416 C CA . ARG C 1 86 ? 57.964 -0.219 73.082 1.00 26.94 67 ARG C CA 1
ATOM 3417 C C . ARG C 1 86 ? 57.885 -0.771 74.522 1.00 27.34 67 ARG C C 1
ATOM 3418 O O . ARG C 1 86 ? 58.255 -0.087 75.475 1.00 25.18 67 ARG C O 1
ATOM 3426 N N . LEU C 1 87 ? 57.385 -1.996 74.672 1.00 27.16 68 LEU C N 1
ATOM 3427 C CA . LEU C 1 87 ? 57.288 -2.651 75.990 1.00 28.32 68 LEU C CA 1
ATOM 3428 C C . LEU C 1 87 ? 58.637 -2.753 76.719 1.00 27.82 68 LEU C C 1
ATOM 3429 O O . LEU C 1 87 ? 58.709 -2.639 77.957 1.00 27.24 68 LEU C O 1
ATOM 3434 N N . THR C 1 88 ? 59.693 -2.945 75.944 1.00 27.44 69 THR C N 1
ATOM 3435 C CA . THR C 1 88 ? 61.024 -3.169 76.489 1.00 26.66 69 THR C CA 1
ATOM 3436 C C . THR C 1 88 ? 61.860 -1.896 76.534 1.00 28.69 69 THR C C 1
ATOM 3437 O O . THR C 1 88 ? 63.019 -1.926 76.949 1.00 27.69 69 THR C O 1
ATOM 3441 N N . GLY C 1 89 ? 61.268 -0.780 76.119 1.00 29.87 70 GLY C N 1
ATOM 3442 C CA . GLY C 1 89 ? 61.973 0.491 76.099 1.00 31.36 70 GLY C CA 1
ATOM 3443 C C . GLY C 1 89 ? 63.111 0.592 75.090 1.00 31.77 70 GLY C C 1
ATOM 3444 O O . GLY C 1 89 ? 64.033 1.404 75.287 1.00 30.37 70 GLY C O 1
ATOM 3445 N N . GLN C 1 90 ? 63.037 -0.192 74.001 1.00 32.59 71 GLN C N 1
ATOM 3446 C CA . GLN C 1 90 ? 64.103 -0.273 72.974 1.00 34.03 71 GLN C CA 1
ATOM 3447 C C . GLN C 1 90 ? 63.679 0.220 71.592 1.00 34.23 71 GLN C C 1
ATOM 3448 O O . GLN C 1 90 ? 64.181 -0.271 70.570 1.00 33.94 71 GLN C O 1
ATOM 3454 N N . LEU C 1 91 ? 62.770 1.193 71.553 1.00 36.26 72 LEU C N 1
ATOM 3455 C CA . LEU C 1 91 ? 62.263 1.712 70.274 1.00 39.13 72 LEU C CA 1
ATOM 3456 C C . LEU C 1 91 ? 63.356 2.415 69.449 1.00 41.49 72 LEU C C 1
ATOM 3457 O O . LEU C 1 91 ? 63.345 2.374 68.215 1.00 42.30 72 LEU C O 1
ATOM 3462 N N . GLU C 1 92 ? 64.294 3.053 70.135 1.00 43.14 73 GLU C N 1
ATOM 3463 C CA . GLU C 1 92 ? 65.441 3.687 69.499 1.00 46.78 73 GLU C CA 1
ATOM 3464 C C . GLU C 1 92 ? 66.226 2.718 68.617 1.00 47.85 73 GLU C C 1
ATOM 3465 O O . GLU C 1 92 ? 66.780 3.120 67.600 1.00 50.47 73 GLU C O 1
ATOM 3469 N N . THR C 1 93 ? 66.288 1.454 69.023 1.00 47.54 74 THR C N 1
ATOM 3470 C CA . THR C 1 93 ? 67.165 0.471 68.395 1.00 47.13 74 THR C CA 1
ATOM 3471 C C . THR C 1 93 ? 66.421 -0.547 67.503 1.00 46.56 74 THR C C 1
ATOM 3472 O O . THR C 1 93 ? 67.033 -1.473 66.952 1.00 46.98 74 THR C O 1
ATOM 3476 N N . ALA C 1 94 ? 65.109 -0.366 67.355 1.00 45.55 75 ALA C N 1
ATOM 3477 C CA . ALA C 1 94 ? 64.290 -1.258 66.524 1.00 45.53 75 ALA C CA 1
ATOM 3478 C C . ALA C 1 94 ? 64.677 -1.066 65.060 1.00 46.40 75 ALA C C 1
ATOM 3479 O O . ALA C 1 94 ? 64.897 0.079 64.642 1.00 46.00 75 ALA C O 1
ATOM 3481 N N . PRO C 1 95 ? 64.750 -2.175 64.277 1.00 47.94 76 PRO C N 1
ATOM 3482 C CA . PRO C 1 95 ? 65.059 -2.053 62.851 1.00 48.18 76 PRO C CA 1
ATOM 3483 C C . PRO C 1 95 ? 63.985 -1.302 62.058 1.00 48.63 76 PRO C C 1
ATOM 3484 O O . PRO C 1 95 ? 62.786 -1.449 62.332 1.00 47.05 76 PRO C O 1
ATOM 3488 N N . LYS C 1 96 ? 64.450 -0.499 61.095 1.00 50.02 77 LYS C N 1
ATOM 3489 C CA . LYS C 1 96 ? 63.595 0.240 60.165 1.00 50.94 77 LYS C CA 1
ATOM 3490 C C . LYS C 1 96 ? 63.345 -0.596 58.911 1.00 52.44 77 LYS C C 1
ATOM 3491 O O . LYS C 1 96 ? 64.253 -1.278 58.415 1.00 51.57 77 LYS C O 1
ATOM 3493 N N . HIS C 1 97 ? 62.102 -0.549 58.424 1.00 53.37 78 HIS C N 1
ATOM 3494 C CA . HIS C 1 97 ? 61.724 -1.155 57.149 1.00 52.99 78 HIS C CA 1
ATOM 3495 C C . HIS C 1 97 ? 61.014 -0.084 56.298 1.00 51.67 78 HIS C C 1
ATOM 3496 O O . HIS C 1 97 ? 60.091 0.579 56.783 1.00 53.05 78 HIS C O 1
ATOM 3503 N N A ASP C 1 98 ? 61.515 0.127 55.081 0.70 50.10 79 ASP C N 1
ATOM 3504 N N B ASP C 1 98 ? 61.385 0.035 55.021 0.30 49.24 79 ASP C N 1
ATOM 3505 C CA A ASP C 1 98 ? 60.744 0.781 54.037 0.70 47.88 79 ASP C CA 1
ATOM 3506 C CA B ASP C 1 98 ? 60.863 1.097 54.134 0.30 46.73 79 ASP C CA 1
ATOM 3507 C C A ASP C 1 98 ? 59.695 -0.245 53.644 0.70 47.27 79 ASP C C 1
ATOM 3508 C C B ASP C 1 98 ? 59.487 0.816 53.505 0.30 45.09 79 ASP C C 1
ATOM 3509 O O A ASP C 1 98 ? 59.993 -1.439 53.492 0.70 47.58 79 ASP C O 1
ATOM 3510 O O B ASP C 1 98 ? 58.963 1.649 52.761 0.30 43.30 79 ASP C O 1
ATOM 3513 N N A ASP C 1 99 ? 58.461 0.202 53.502 0.70 44.17 80 ASP C N 1
ATOM 3514 N N B ASP C 1 99 ? 58.909 -0.347 53.796 0.30 43.29 80 ASP C N 1
ATOM 3515 C CA A ASP C 1 99 ? 57.404 -0.704 53.132 0.70 42.70 80 ASP C CA 1
ATOM 3516 C CA B ASP C 1 99 ? 57.606 -0.712 53.247 0.30 42.26 80 ASP C CA 1
ATOM 3517 C C A ASP C 1 99 ? 57.456 -0.899 51.640 0.70 42.73 80 ASP C C 1
ATOM 3518 C C B ASP C 1 99 ? 57.625 -0.606 51.725 0.30 42.31 80 ASP C C 1
ATOM 3519 O O A ASP C 1 99 ? 56.436 -0.842 50.961 0.70 43.38 80 ASP C O 1
ATOM 3520 O O B ASP C 1 99 ? 56.767 0.020 51.108 0.30 43.30 80 ASP C O 1
ATOM 3529 N N . SER C 1 100 ? 58.645 -1.220 51.144 1.00 41.74 81 SER C N 1
ATOM 3530 C CA . SER C 1 100 ? 58.902 -1.197 49.722 1.00 42.05 81 SER C CA 1
ATOM 3531 C C . SER C 1 100 ? 58.588 -2.543 49.084 1.00 39.42 81 SER C C 1
ATOM 3532 O O . SER C 1 100 ? 58.772 -2.716 47.883 1.00 40.25 81 SER C O 1
ATOM 3535 N N . GLU C 1 101 ? 58.137 -3.505 49.883 1.00 37.06 82 GLU C N 1
ATOM 3536 C CA . GLU C 1 101 ? 57.892 -4.843 49.373 1.00 35.48 82 GLU C CA 1
ATOM 3537 C C . GLU C 1 101 ? 56.760 -4.818 48.354 1.00 35.30 82 GLU C C 1
ATOM 3538 O O . GLU C 1 101 ? 55.731 -4.131 48.528 1.00 37.18 82 GLU C O 1
ATOM 3544 N N . THR C 1 102 ? 56.973 -5.563 47.280 1.00 34.45 83 THR C N 1
ATOM 3545 C CA . THR C 1 102 ? 55.949 -5.776 46.281 1.00 35.22 83 THR C CA 1
ATOM 3546 C C . THR C 1 102 ? 55.765 -7.256 45.944 1.00 35.12 83 THR C C 1
ATOM 3547 O O . THR C 1 102 ? 54.761 -7.609 45.308 1.00 35.15 83 THR C O 1
ATOM 3551 N N . THR C 1 103 ? 56.729 -8.108 46.322 1.00 31.80 84 THR C N 1
ATOM 3552 C CA . THR C 1 103 ? 56.654 -9.529 46.010 1.00 30.07 84 THR C CA 1
ATOM 3553 C C . THR C 1 103 ? 56.488 -10.391 47.276 1.00 28.84 84 THR C C 1
ATOM 3554 O O . THR C 1 103 ? 56.793 -9.970 48.417 1.00 25.56 84 THR C O 1
ATOM 3558 N N . LEU C 1 104 ? 55.985 -11.602 47.075 1.00 26.26 85 LEU C N 1
ATOM 3559 C CA . LEU C 1 104 ? 55.847 -12.506 48.181 1.00 28.48 85 LEU C CA 1
ATOM 3560 C C . LEU C 1 104 ? 57.257 -12.829 48.711 1.00 27.51 85 LEU C C 1
ATOM 3561 O O . LEU C 1 104 ? 57.451 -12.935 49.904 1.00 27.42 85 LEU C O 1
ATOM 3566 N N . ALA C 1 105 ? 58.250 -12.963 47.843 1.00 27.90 86 ALA C N 1
ATOM 3567 C CA . ALA C 1 105 ? 59.605 -13.213 48.324 1.00 26.96 86 ALA C CA 1
ATOM 3568 C C . ALA C 1 105 ? 60.041 -12.143 49.326 1.00 26.17 86 ALA C C 1
ATOM 3569 O O . ALA C 1 105 ? 60.509 -12.467 50.404 1.00 25.78 86 ALA C O 1
ATOM 3571 N N . GLU C 1 106 ? 59.848 -10.873 48.979 1.00 26.13 87 GLU C N 1
ATOM 3572 C CA . GLU C 1 106 ? 60.238 -9.773 49.854 1.00 27.76 87 GLU C CA 1
ATOM 3573 C C . GLU C 1 106 ? 59.400 -9.747 51.131 1.00 26.97 87 GLU C C 1
ATOM 3574 O O . GLU C 1 106 ? 59.894 -9.395 52.209 1.00 29.57 87 GLU C O 1
ATOM 3580 N N . LEU C 1 107 ? 58.126 -10.089 51.003 1.00 28.00 88 LEU C N 1
ATOM 3581 C CA . LEU C 1 107 ? 57.247 -10.126 52.181 1.00 25.87 88 LEU C CA 1
ATOM 3582 C C . LEU C 1 107 ? 57.740 -11.146 53.174 1.00 27.67 88 LEU C C 1
ATOM 3583 O O . LEU C 1 107 ? 57.624 -10.963 54.382 1.00 28.72 88 LEU C O 1
ATOM 3588 N N . ARG C 1 108 ? 58.241 -12.251 52.646 1.00 26.90 89 ARG C N 1
ATOM 3589 C CA . ARG C 1 108 ? 58.693 -13.378 53.441 1.00 27.20 89 ARG C CA 1
ATOM 3590 C C . ARG C 1 108 ? 59.948 -13.009 54.185 1.00 26.84 89 ARG C C 1
ATOM 3591 O O . ARG C 1 108 ? 60.136 -13.447 55.324 1.00 26.17 89 ARG C O 1
ATOM 3599 N N . GLN C 1 109 ? 60.787 -12.185 53.544 1.00 25.54 90 GLN C N 1
ATOM 3600 C CA A GLN C 1 109 ? 62.008 -11.645 54.152 0.50 27.49 90 GLN C CA 1
ATOM 3601 C CA B GLN C 1 109 ? 62.005 -11.700 54.197 0.50 27.38 90 GLN C CA 1
ATOM 3602 C C . GLN C 1 109 ? 61.635 -10.709 55.303 1.00 28.17 90 GLN C C 1
ATOM 3603 O O . GLN C 1 109 ? 62.310 -10.654 56.317 1.00 27.52 90 GLN C O 1
ATOM 3614 N N . ARG C 1 110 ? 60.536 -9.974 55.137 1.00 28.08 91 ARG C N 1
ATOM 3615 C CA . ARG C 1 110 ? 60.085 -9.038 56.161 1.00 25.49 91 ARG C CA 1
ATOM 3616 C C . ARG C 1 110 ? 59.689 -9.831 57.394 1.00 24.56 91 ARG C C 1
ATOM 3617 O O . ARG C 1 110 ? 60.103 -9.505 58.493 1.00 25.47 91 ARG C O 1
ATOM 3625 N N . ILE C 1 111 ? 58.929 -10.904 57.197 1.00 24.36 92 ILE C N 1
ATOM 3626 C CA . ILE C 1 111 ? 58.534 -11.781 58.312 1.00 25.53 92 ILE C CA 1
ATOM 3627 C C . ILE C 1 111 ? 59.777 -12.377 58.971 1.00 25.23 92 ILE C C 1
ATOM 3628 O O . ILE C 1 111 ? 59.922 -12.341 60.199 1.00 26.78 92 ILE C O 1
ATOM 3633 N N . ALA C 1 112 ? 60.702 -12.888 58.166 1.00 26.24 93 ALA C N 1
ATOM 3634 C CA . ALA C 1 112 ? 61.903 -13.512 58.713 1.00 27.46 93 ALA C CA 1
ATOM 3635 C C . ALA C 1 112 ? 62.714 -12.490 59.512 1.00 28.93 93 ALA C C 1
ATOM 3636 O O . ALA C 1 112 ? 63.249 -12.805 60.597 1.00 28.89 93 ALA C O 1
ATOM 3638 N N . SER C 1 113 ? 62.762 -11.258 59.003 1.00 27.83 94 SER C N 1
ATOM 3639 C CA . SER C 1 113 ? 63.494 -10.200 59.687 1.00 29.66 94 SER C CA 1
ATOM 3640 C C . SER C 1 113 ? 62.906 -9.886 61.061 1.00 28.09 94 SER C C 1
ATOM 3641 O O . SER C 1 113 ? 63.656 -9.665 62.010 1.00 26.90 94 SER C O 1
ATOM 3644 N N . VAL C 1 114 ? 61.572 -9.872 61.188 1.00 27.30 95 VAL C N 1
ATOM 3645 C CA . VAL C 1 114 ? 60.940 -9.558 62.477 1.00 25.29 95 VAL C CA 1
ATOM 3646 C C . VAL C 1 114 ? 61.141 -10.720 63.426 1.00 24.91 95 VAL C C 1
ATOM 3647 O O . VAL C 1 114 ? 61.393 -10.527 64.614 1.00 26.07 95 VAL C O 1
ATOM 3651 N N . LEU C 1 115 ? 61.051 -11.932 62.908 1.00 26.33 96 LEU C N 1
ATOM 3652 C CA . LEU C 1 115 ? 61.277 -13.122 63.732 1.00 27.71 96 LEU C CA 1
ATOM 3653 C C . LEU C 1 115 ? 62.710 -13.098 64.317 1.00 25.32 96 LEU C C 1
ATOM 3654 O O . LEU C 1 115 ? 62.927 -13.409 65.504 1.00 27.12 96 LEU C O 1
ATOM 3659 N N . THR C 1 116 ? 63.665 -12.706 63.490 1.00 28.54 97 THR C N 1
ATOM 3660 C CA . THR C 1 116 ? 65.066 -12.614 63.940 1.00 26.91 97 THR C CA 1
ATOM 3661 C C . THR C 1 116 ? 65.198 -11.554 65.036 1.00 26.77 97 THR C C 1
ATOM 3662 O O . THR C 1 116 ? 65.829 -11.802 66.058 1.00 27.61 97 THR C O 1
ATOM 3666 N N . TYR C 1 117 ? 64.608 -10.381 64.822 1.00 28.22 98 TYR C N 1
ATOM 3667 C CA . TYR C 1 117 ? 64.534 -9.335 65.862 1.00 29.41 98 TYR C CA 1
ATOM 3668 C C . TYR C 1 117 ? 63.977 -9.874 67.171 1.00 27.87 98 TYR C C 1
ATOM 3669 O O . TYR C 1 117 ? 64.528 -9.642 68.246 1.00 25.56 98 TYR C O 1
ATOM 3678 N N . LEU C 1 118 ? 62.836 -10.545 67.081 1.00 27.37 99 LEU C N 1
ATOM 3679 C CA . LEU C 1 118 ? 62.166 -11.024 68.284 1.00 28.35 99 LEU C CA 1
ATOM 3680 C C . LEU C 1 118 ? 62.994 -12.074 69.021 1.00 29.75 99 LEU C C 1
ATOM 3681 O O . LEU C 1 118 ? 62.897 -12.173 70.233 1.00 31.28 99 LEU C O 1
ATOM 3686 N N . GLU C 1 119 ? 63.789 -12.844 68.279 1.00 33.09 100 GLU C N 1
ATOM 3687 C CA . GLU C 1 119 ? 64.687 -13.858 68.826 1.00 34.65 100 GLU C CA 1
ATOM 3688 C C . GLU C 1 119 ? 65.729 -13.277 69.756 1.00 32.51 100 GLU C C 1
ATOM 3689 O O . GLU C 1 119 ? 66.161 -13.950 70.662 1.00 34.53 100 GLU C O 1
ATOM 3695 N N . GLY C 1 120 ? 66.119 -12.028 69.553 1.00 31.23 101 GLY C N 1
ATOM 3696 C CA . GLY C 1 120 ? 67.139 -11.398 70.381 1.00 31.66 101 GLY C CA 1
ATOM 3697 C C . GLY C 1 120 ? 66.705 -10.937 71.764 1.00 32.23 101 GLY C C 1
ATOM 3698 O O . GLY C 1 120 ? 67.522 -10.375 72.534 1.00 28.04 101 GLY C O 1
ATOM 3699 N N . PHE C 1 121 ? 65.442 -11.193 72.106 1.00 30.70 102 PHE C N 1
ATOM 3700 C CA . PHE C 1 121 ? 64.894 -10.768 73.383 1.00 32.50 102 PHE C CA 1
ATOM 3701 C C . PHE C 1 121 ? 64.850 -11.943 74.374 1.00 33.55 102 PHE C C 1
ATOM 3702 O O . PHE C 1 121 ? 64.877 -13.111 73.966 1.00 32.40 102 PHE C O 1
ATOM 3710 N N . SER C 1 122 ? 64.819 -11.599 75.671 1.00 34.29 103 SER C N 1
ATOM 3711 C CA . SER C 1 122 ? 64.619 -12.546 76.765 1.00 35.21 103 SER C CA 1
ATOM 3712 C C . SER C 1 122 ? 63.606 -11.999 77.743 1.00 33.27 103 SER C C 1
ATOM 3713 O O . SER C 1 122 ? 63.294 -10.812 77.712 1.00 33.30 103 SER C O 1
ATOM 3716 N N . GLU C 1 123 ? 63.124 -12.861 78.631 1.00 35.23 104 GLU C N 1
ATOM 3717 C CA . GLU C 1 123 ? 62.234 -12.428 79.709 1.00 37.49 104 GLU C CA 1
ATOM 3718 C C . GLU C 1 123 ? 62.779 -11.208 80.447 1.00 34.27 104 GLU C C 1
ATOM 3719 O O . GLU C 1 123 ? 62.027 -10.310 80.813 1.00 34.50 104 GLU C O 1
ATOM 3725 N N . ALA C 1 124 ? 64.087 -11.185 80.685 1.00 33.72 105 ALA C N 1
ATOM 3726 C CA . ALA C 1 124 ? 64.684 -10.095 81.434 1.00 32.29 105 ALA C CA 1
ATOM 3727 C C . ALA C 1 124 ? 64.409 -8.731 80.783 1.00 32.12 105 ALA C C 1
ATOM 3728 O O . ALA C 1 124 ? 64.255 -7.733 81.491 1.00 30.52 105 ALA C O 1
ATOM 3730 N N . ASP C 1 125 ? 64.290 -8.699 79.454 1.00 31.28 106 ASP C N 1
ATOM 3731 C CA . ASP C 1 125 ? 63.984 -7.457 78.732 1.00 31.29 106 ASP C CA 1
ATOM 3732 C C . ASP C 1 125 ? 62.614 -6.896 79.101 1.00 31.34 106 ASP C C 1
ATOM 3733 O O . ASP C 1 125 ? 62.336 -5.724 78.846 1.00 31.36 106 ASP C O 1
ATOM 3738 N N . PHE C 1 126 ? 61.774 -7.744 79.696 1.00 29.62 107 PHE C N 1
ATOM 3739 C CA . PHE C 1 126 ? 60.414 -7.373 80.107 1.00 29.92 107 PHE C CA 1
ATOM 3740 C C . PHE C 1 126 ? 60.279 -7.031 81.592 1.00 29.91 107 PHE C C 1
ATOM 3741 O O . PHE C 1 126 ? 59.155 -6.942 82.127 1.00 29.10 107 PHE C O 1
ATOM 3749 N N . A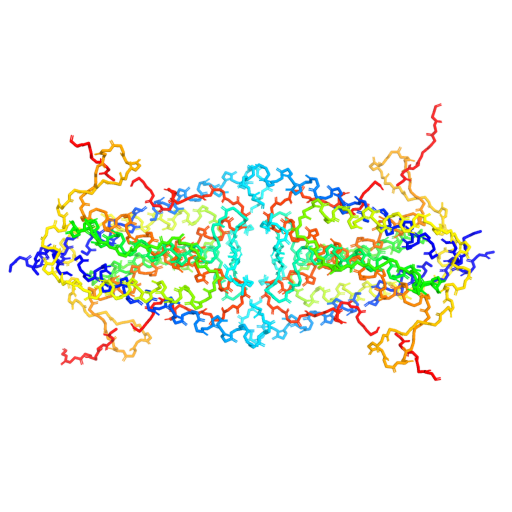LA C 1 127 ? 61.426 -6.782 82.235 1.00 29.32 108 ALA C N 1
ATOM 3750 C CA . ALA C 1 127 ? 61.495 -6.555 83.664 1.00 30.11 108 ALA C CA 1
ATOM 3751 C C . ALA C 1 127 ? 60.577 -5.443 84.133 1.00 30.57 108 ALA C C 1
ATOM 3752 O O . ALA C 1 127 ? 59.943 -5.570 85.175 1.00 33.51 108 ALA C O 1
ATOM 3754 N N . ASN C 1 128 ? 60.505 -4.349 83.391 1.00 31.44 109 ASN C N 1
ATOM 3755 C CA . ASN C 1 128 ? 59.568 -3.282 83.765 1.00 34.27 109 ASN C CA 1
ATOM 3756 C C . ASN C 1 128 ? 58.504 -2.985 82.720 1.00 32.48 109 ASN C C 1
ATOM 3757 O O . ASN C 1 128 ? 57.928 -1.897 82.720 1.00 31.25 109 ASN C O 1
ATOM 3762 N N . ALA C 1 129 ? 58.226 -3.973 81.869 1.00 33.06 110 ALA C N 1
ATOM 3763 C CA . ALA C 1 129 ? 57.264 -3.828 80.784 1.00 30.44 110 ALA C CA 1
ATOM 3764 C C . ALA C 1 129 ? 55.843 -3.522 81.286 1.00 31.29 110 ALA C C 1
ATOM 3765 O O . ALA C 1 129 ? 55.082 -2.796 80.639 1.00 31.21 110 ALA C O 1
ATOM 3767 N N . ALA C 1 130 ? 55.472 -4.087 82.431 1.00 30.85 111 ALA C N 1
ATOM 3768 C CA . ALA C 1 130 ? 54.143 -3.875 82.960 1.00 31.10 111 ALA C CA 1
ATOM 3769 C C . ALA C 1 130 ? 53.907 -2.407 83.302 1.00 29.70 111 ALA C C 1
ATOM 3770 O O . ALA C 1 130 ? 52.817 -1.897 83.109 1.00 28.84 111 ALA C O 1
ATOM 3772 N N . THR C 1 131 ? 54.951 -1.720 83.766 1.00 30.00 112 THR C N 1
ATOM 3773 C CA . THR C 1 131 ? 54.817 -0.378 84.283 1.00 29.36 112 THR C CA 1
ATOM 3774 C C . THR C 1 131 ? 55.360 0.757 83.406 1.00 29.93 112 THR C C 1
ATOM 3775 O O . THR C 1 131 ? 55.120 1.938 83.711 1.00 29.73 112 THR C O 1
ATOM 3779 N N . ILE C 1 132 ? 56.102 0.417 82.360 1.00 27.29 113 ILE C N 1
ATOM 3780 C CA . ILE C 1 132 ? 56.605 1.405 81.414 1.00 27.70 113 ILE C CA 1
ATOM 3781 C C . ILE C 1 132 ? 55.470 2.294 80.868 1.00 28.14 113 ILE C C 1
ATOM 3782 O O . ILE C 1 132 ? 54.374 1.824 80.573 1.00 30.42 113 ILE C O 1
ATOM 3787 N N . GLN C 1 133 ? 55.715 3.587 80.748 1.00 28.10 114 GLN C N 1
ATOM 3788 C CA . GLN C 1 133 ? 54.712 4.499 80.212 1.00 30.37 114 GLN C CA 1
ATOM 3789 C C . GLN C 1 133 ? 54.945 4.675 78.714 1.00 32.40 114 GLN C C 1
ATOM 3790 O O . GLN C 1 133 ? 56.024 5.084 78.302 1.00 34.61 114 GLN C O 1
ATOM 3796 N N . ILE C 1 134 ? 53.926 4.357 77.913 1.00 33.45 115 ILE C N 1
ATOM 3797 C CA . ILE C 1 134 ? 53.998 4.401 76.448 1.00 33.53 115 ILE C CA 1
ATOM 3798 C C . ILE C 1 134 ? 53.095 5.510 75.944 1.00 34.58 115 ILE C C 1
ATOM 3799 O O . ILE C 1 134 ? 51.932 5.623 76.360 1.00 35.02 115 ILE C O 1
ATOM 3804 N N . SER C 1 135 ? 53.626 6.330 75.050 1.00 37.37 116 SER C N 1
ATOM 3805 C CA . SER C 1 135 ? 52.874 7.462 74.505 1.00 40.59 116 SER C CA 1
ATOM 3806 C C . SER C 1 135 ? 53.184 7.687 73.024 1.00 42.64 116 SER C C 1
ATOM 3807 O O . SER C 1 135 ? 54.090 8.419 72.687 1.00 45.67 116 SER C O 1
ATOM 3810 N N . GLN C 1 136 ? 52.417 7.061 72.140 1.00 45.68 117 GLN C N 1
ATOM 3811 C CA . GLN C 1 136 ? 52.627 7.199 70.681 1.00 47.91 117 GLN C CA 1
ATOM 3812 C C . GLN C 1 136 ? 52.444 8.648 70.242 1.00 48.30 117 GLN C C 1
ATOM 3813 O O . GLN C 1 136 ? 51.789 9.420 70.936 1.00 47.81 117 GLN C O 1
ATOM 3819 N N . PRO C 1 137 ? 53.019 9.026 69.085 1.00 51.65 118 PRO C N 1
ATOM 3820 C CA . PRO C 1 137 ? 53.084 10.460 68.689 1.00 52.41 118 PRO C CA 1
ATOM 3821 C C . PRO C 1 137 ? 51.714 11.110 68.501 1.00 51.21 118 PRO C C 1
ATOM 3822 O O . PRO C 1 137 ? 51.497 12.253 68.931 1.00 51.22 118 PRO C O 1
ATOM 3826 N N . ARG C 1 138 ? 50.806 10.359 67.884 1.00 50.50 119 ARG C N 1
ATOM 3827 C CA . ARG C 1 138 ? 49.418 10.770 67.730 1.00 50.05 119 ARG C CA 1
ATOM 3828 C C . ARG C 1 138 ? 48.663 10.995 69.077 1.00 50.05 119 ARG C C 1
ATOM 3829 O O . ARG C 1 138 ? 47.625 11.674 69.100 1.00 51.13 119 ARG C O 1
ATOM 3831 N N . TRP C 1 139 ? 49.191 10.475 70.192 1.00 47.31 120 TRP C N 1
ATOM 3832 C CA . TRP C 1 139 ? 48.498 10.541 71.484 1.00 45.17 120 TRP C CA 1
ATOM 3833 C C . TRP C 1 139 ? 48.664 11.856 72.193 1.00 46.23 120 TRP C C 1
ATOM 3834 O O . TRP C 1 139 ? 48.166 12.010 73.310 1.00 48.37 120 TRP C O 1
ATOM 3845 N N . GLN C 1 140 ? 49.379 12.802 71.584 1.00 46.52 121 GLN C N 1
ATOM 3846 C CA . GLN C 1 140 ? 49.534 14.119 72.168 1.00 44.99 121 GLN C CA 1
ATOM 3847 C C . GLN C 1 140 ? 49.800 14.014 73.671 1.00 44.35 121 GLN C C 1
ATOM 3848 O O . GLN C 1 140 ? 49.165 14.709 74.477 1.00 44.81 121 GLN C O 1
ATOM 3850 N N . GLY C 1 141 ? 50.726 13.131 74.053 1.00 43.03 122 GLY C N 1
ATOM 3851 C CA . GLY C 1 141 ? 51.267 13.117 75.427 1.00 41.57 122 GLY C CA 1
ATOM 3852 C C . GLY C 1 141 ? 50.484 12.297 76.444 1.00 40.87 122 GLY C C 1
ATOM 3853 O O . GLY C 1 141 ? 50.971 12.026 77.562 1.00 41.92 122 GLY C O 1
ATOM 3854 N N . LYS C 1 142 ? 49.272 11.899 76.072 1.00 40.41 123 LYS C N 1
ATOM 3855 C CA . LYS C 1 142 ? 48.505 10.965 76.885 1.00 39.20 123 LYS C CA 1
ATOM 3856 C C . LYS C 1 142 ? 49.256 9.635 76.825 1.00 37.78 123 LYS C C 1
ATOM 3857 O O . LYS C 1 142 ? 49.753 9.249 75.742 1.00 39.36 123 LYS C O 1
ATOM 3863 N N . TYR C 1 143 ? 49.329 8.925 77.954 1.00 35.81 124 TYR C N 1
ATOM 3864 C CA . TYR C 1 143 ? 50.019 7.625 77.982 1.00 32.94 124 TYR C CA 1
ATOM 3865 C C . TYR C 1 143 ? 49.185 6.425 78.480 1.00 31.17 124 TYR C C 1
ATOM 3866 O O . TYR C 1 143 ? 48.155 6.570 79.157 1.00 31.87 124 TYR C O 1
ATOM 3875 N N . LEU C 1 144 ? 49.690 5.243 78.161 1.00 28.83 125 LEU C N 1
ATOM 3876 C CA . LEU C 1 144 ? 49.157 3.990 78.670 1.00 28.93 125 LEU C CA 1
ATOM 3877 C C . LEU C 1 144 ? 50.297 3.297 79.385 1.00 27.56 125 LEU C C 1
ATOM 3878 O O . LEU C 1 144 ? 51.451 3.511 79.028 1.00 29.79 125 LEU C O 1
ATOM 3883 N N . THR C 1 145 ? 49.994 2.410 80.322 1.00 25.86 126 THR C N 1
ATOM 3884 C CA . THR C 1 145 ? 51.035 1.546 80.849 1.00 25.94 126 THR C CA 1
ATOM 3885 C C . THR C 1 145 ? 51.312 0.469 79.800 1.00 26.98 126 THR C C 1
ATOM 3886 O O . THR C 1 145 ? 50.461 0.156 78.942 1.00 25.64 126 THR C O 1
ATOM 3890 N N . GLY C 1 146 ? 52.497 -0.112 79.881 1.00 27.29 127 GLY C N 1
ATOM 3891 C CA . GLY C 1 146 ? 52.865 -1.189 78.981 1.00 27.60 127 GLY C CA 1
ATOM 3892 C C . GLY C 1 146 ? 51.949 -2.380 79.119 1.00 28.04 127 GLY C C 1
ATOM 3893 O O . GLY C 1 146 ? 51.683 -3.090 78.146 1.00 28.25 127 GLY C O 1
ATOM 3894 N N . TYR C 1 147 ? 51.456 -2.597 80.332 1.00 28.64 128 TYR C N 1
ATOM 3895 C CA . TYR C 1 147 ? 50.453 -3.649 80.587 1.00 28.46 128 TYR C CA 1
ATOM 3896 C C . TYR C 1 147 ? 49.184 -3.410 79.796 1.00 26.30 128 TYR C C 1
ATOM 3897 O O . TYR C 1 147 ? 48.683 -4.296 79.129 1.00 27.65 128 TYR C O 1
ATOM 3906 N N . GLU C 1 148 ? 48.663 -2.200 79.900 1.00 24.31 129 GLU C N 1
ATOM 3907 C CA . GLU C 1 148 ? 47.486 -1.789 79.181 1.00 25.11 129 GLU C CA 1
ATOM 3908 C C . GLU C 1 148 ? 47.731 -1.795 77.684 1.00 26.88 129 GLU C C 1
ATOM 3909 O O . GLU C 1 148 ? 46.888 -2.249 76.912 1.00 27.87 129 GLU C O 1
ATOM 3915 N N . PHE C 1 149 ? 48.876 -1.254 77.274 1.00 23.87 130 PHE C N 1
ATOM 3916 C CA . PHE C 1 149 ? 49.251 -1.262 75.858 1.00 25.76 130 PHE C CA 1
ATOM 3917 C C . PHE C 1 149 ? 49.236 -2.660 75.272 1.00 24.92 130 PHE C C 1
ATOM 3918 O O . PHE C 1 149 ? 48.659 -2.896 74.219 1.00 25.20 130 PHE C O 1
ATOM 3926 N N . ALA C 1 150 ? 49.864 -3.601 75.964 1.00 24.35 131 ALA C N 1
ATOM 3927 C CA . ALA C 1 150 ? 49.876 -4.975 75.506 1.00 22.93 131 ALA C CA 1
ATOM 3928 C C . ALA C 1 150 ? 48.469 -5.550 75.355 1.00 25.51 131 ALA C C 1
ATOM 3929 O O . ALA C 1 150 ? 48.086 -6.085 74.309 1.00 26.94 131 ALA C O 1
ATOM 3931 N N . ILE C 1 151 ? 47.676 -5.408 76.406 1.00 24.86 132 ILE C N 1
ATOM 3932 C CA . ILE C 1 151 ? 46.381 -6.028 76.424 1.00 25.20 132 ILE C CA 1
ATOM 3933 C C . ILE C 1 151 ? 45.417 -5.352 75.451 1.00 24.87 132 ILE C C 1
ATOM 3934 O O . ILE C 1 151 ? 44.703 -6.033 74.759 1.00 24.18 132 ILE C O 1
ATOM 3939 N N . GLU C 1 152 ? 45.404 -4.030 75.398 1.00 22.44 133 GLU C N 1
ATOM 3940 C CA . GLU C 1 152 ? 44.311 -3.361 74.742 1.00 24.74 133 GLU C CA 1
ATOM 3941 C C . GLU C 1 152 ? 44.654 -2.826 73.356 1.00 26.48 133 GLU C C 1
ATOM 3942 O O . GLU C 1 152 ? 43.756 -2.441 72.593 1.00 27.75 133 GLU C O 1
ATOM 3948 N N . HIS C 1 153 ? 45.939 -2.775 73.018 1.00 24.80 134 HIS C N 1
ATOM 3949 C CA . HIS C 1 153 ? 46.363 -2.188 71.738 1.00 25.17 134 HIS C CA 1
ATOM 3950 C C . HIS C 1 153 ? 47.157 -3.182 70.885 1.00 25.57 134 HIS C C 1
ATOM 3951 O O . HIS C 1 153 ? 46.682 -3.590 69.818 1.00 26.90 134 HIS C O 1
ATOM 3958 N N . ALA C 1 154 ? 48.333 -3.607 71.357 1.00 24.28 135 ALA C N 1
ATOM 3959 C CA . ALA C 1 154 ? 49.234 -4.461 70.556 1.00 23.61 135 ALA C CA 1
ATOM 3960 C C . ALA C 1 154 ? 48.651 -5.824 70.197 1.00 25.86 135 ALA C C 1
ATOM 3961 O O . ALA C 1 154 ? 48.707 -6.272 69.035 1.00 24.79 135 ALA C O 1
ATOM 3963 N N . ILE C 1 155 ? 48.094 -6.505 71.181 1.00 24.65 136 ILE C N 1
ATOM 3964 C CA . ILE C 1 155 ? 47.543 -7.847 70.932 1.00 24.20 136 ILE C CA 1
ATOM 3965 C C . ILE C 1 155 ? 46.304 -7.782 70.029 1.00 24.36 136 ILE C C 1
ATOM 3966 O O . ILE C 1 155 ? 46.227 -8.491 69.023 1.00 24.68 136 ILE C O 1
ATOM 3971 N N . PRO C 1 156 ? 45.327 -6.934 70.373 1.00 26.10 137 PRO C N 1
ATOM 3972 C CA . PRO C 1 156 ? 44.227 -6.848 69.441 1.00 24.64 137 PRO C CA 1
ATOM 3973 C C . PRO C 1 156 ? 44.624 -6.464 68.030 1.00 25.46 137 PRO C C 1
ATOM 3974 O O . PRO C 1 156 ? 44.035 -6.973 67.099 1.00 24.45 137 PRO C O 1
ATOM 3978 N N . ASN C 1 157 ? 45.595 -5.570 67.871 1.00 22.84 138 ASN C N 1
ATOM 3979 C CA . ASN C 1 157 ? 46.023 -5.139 66.546 1.00 24.77 138 ASN C CA 1
ATOM 3980 C C . ASN C 1 157 ? 46.724 -6.237 65.787 1.00 25.57 138 ASN C C 1
ATOM 3981 O O . ASN C 1 157 ? 46.505 -6.399 64.600 1.00 25.41 138 ASN C O 1
ATOM 3986 N N . LEU C 1 158 ? 47.540 -7.018 66.477 1.00 26.50 139 LEU C N 1
ATOM 3987 C CA . LEU C 1 158 ? 48.301 -8.065 65.797 1.00 24.90 139 LEU C CA 1
ATOM 3988 C C . LEU C 1 158 ? 47.309 -9.081 65.237 1.00 23.64 139 LEU C C 1
ATOM 3989 O O . LEU C 1 158 ? 47.403 -9.490 64.073 1.00 26.99 139 LEU C O 1
ATOM 3994 N N . TYR C 1 159 ? 46.360 -9.507 66.034 1.00 21.26 140 TYR C N 1
ATOM 3995 C CA . TYR C 1 159 ? 45.360 -10.437 65.544 1.00 21.71 140 TYR C CA 1
ATOM 3996 C C . TYR C 1 159 ? 44.447 -9.845 64.468 1.00 22.86 140 TYR C C 1
ATOM 3997 O O . TYR C 1 159 ? 44.048 -10.554 63.551 1.00 23.75 140 TYR C O 1
ATOM 4006 N N . PHE C 1 160 ? 44.108 -8.566 64.571 1.00 23.51 141 PHE C N 1
ATOM 4007 C CA . PHE C 1 160 ? 43.358 -7.893 63.496 1.00 23.22 141 PHE C CA 1
ATOM 4008 C C . PHE C 1 160 ? 43.950 -8.010 62.112 1.00 22.28 141 PHE C C 1
ATOM 4009 O O . PHE C 1 160 ? 43.247 -8.329 61.163 1.00 22.38 141 PHE C O 1
ATOM 4017 N N . HIS C 1 161 ? 45.210 -7.644 61.977 1.00 23.12 142 HIS C N 1
ATOM 4018 C CA . HIS C 1 161 ? 45.865 -7.628 60.698 1.00 25.90 142 HIS C CA 1
ATOM 4019 C C . HIS C 1 161 ? 46.184 -8.996 60.153 1.00 26.47 142 HIS C C 1
ATOM 4020 O O . HIS C 1 161 ? 46.093 -9.211 58.937 1.00 24.16 142 HIS C O 1
ATOM 4027 N N . ILE C 1 162 ? 46.532 -9.928 61.028 1.00 23.49 143 ILE C N 1
ATOM 4028 C CA . ILE C 1 162 ? 46.739 -11.295 60.565 1.00 23.92 143 ILE C CA 1
ATOM 4029 C C . ILE C 1 162 ? 45.403 -11.919 60.097 1.00 25.07 143 ILE C C 1
ATOM 4030 O O . ILE C 1 162 ? 45.363 -12.573 59.078 1.00 22.79 143 ILE C O 1
ATOM 4035 N N . THR C 1 163 ? 44.331 -11.698 60.841 1.00 23.30 144 THR C N 1
ATOM 4036 C CA . THR C 1 163 ? 43.027 -12.183 60.462 1.00 25.36 144 THR C CA 1
ATOM 4037 C C . THR C 1 163 ? 42.533 -11.532 59.146 1.00 25.03 144 THR C C 1
ATOM 4038 O O . THR C 1 163 ? 41.985 -12.235 58.304 1.00 25.27 144 THR C O 1
ATOM 4042 N N . THR C 1 164 ? 42.793 -10.224 58.969 1.00 24.46 145 THR C N 1
ATOM 4043 C CA . THR C 1 164 ? 42.419 -9.537 57.745 1.00 24.10 145 THR C CA 1
ATOM 4044 C C . THR C 1 164 ? 43.229 -10.109 56.562 1.00 23.29 145 THR C C 1
ATOM 4045 O O . THR C 1 164 ? 42.698 -10.285 55.493 1.00 24.76 145 THR C O 1
ATOM 4049 N N . ALA C 1 165 ? 44.486 -10.444 56.774 1.00 24.37 146 ALA C N 1
ATOM 4050 C CA . ALA C 1 165 ? 45.289 -11.010 55.705 1.00 24.77 146 ALA C CA 1
ATOM 4051 C C . ALA C 1 165 ? 44.697 -12.372 55.367 1.00 24.11 146 ALA C C 1
ATOM 4052 O O . ALA C 1 165 ? 44.502 -12.681 54.191 1.00 23.55 146 ALA C O 1
ATOM 4054 N N . TYR C 1 166 ? 44.439 -13.204 56.380 1.00 23.47 147 TYR C N 1
ATOM 4055 C CA . TYR C 1 166 ? 43.813 -14.516 56.175 1.00 25.02 147 TYR C CA 1
ATOM 4056 C C . TYR C 1 166 ? 42.530 -14.354 55.359 1.00 24.44 147 TYR C C 1
ATOM 4057 O O . TYR C 1 166 ? 42.247 -15.115 54.452 1.00 24.33 147 TYR C O 1
ATOM 4066 N N . GLY C 1 167 ? 41.740 -13.364 55.744 1.00 27.29 148 GLY C N 1
ATOM 4067 C CA . GLY C 1 167 ? 40.403 -13.124 55.179 1.00 26.71 148 GLY C CA 1
ATOM 4068 C C . GLY C 1 167 ? 40.478 -12.738 53.717 1.00 23.69 148 GLY C C 1
ATOM 4069 O O . GLY C 1 167 ? 39.675 -13.212 52.927 1.00 23.50 148 GLY C O 1
ATOM 4070 N N . ILE C 1 168 ? 41.447 -11.892 53.350 1.00 23.71 149 ILE C N 1
ATOM 4071 C CA . ILE C 1 168 ? 41.656 -11.546 51.932 1.00 23.84 149 ILE C CA 1
ATOM 4072 C C . ILE C 1 168 ? 41.901 -12.812 51.101 1.00 24.21 149 ILE C C 1
ATOM 4073 O O . ILE C 1 168 ? 41.278 -12.995 50.064 1.00 22.38 149 ILE C O 1
ATOM 4078 N N . LEU C 1 169 ? 42.798 -13.675 51.583 1.00 25.02 150 LEU C N 1
ATOM 4079 C CA . LEU C 1 169 ? 43.138 -14.937 50.896 1.00 24.05 150 LEU C CA 1
ATOM 4080 C C . LEU C 1 169 ? 41.931 -15.877 50.848 1.00 24.87 150 LEU C C 1
ATOM 4081 O O . LEU C 1 169 ? 41.606 -16.435 49.803 1.00 24.72 150 LEU C O 1
ATOM 4086 N N . ARG C 1 170 ? 41.216 -15.997 51.965 1.00 22.50 151 ARG C N 1
ATOM 4087 C CA . ARG C 1 170 ? 40.091 -16.877 51.989 1.00 23.41 151 ARG C CA 1
ATOM 4088 C C . ARG C 1 170 ? 39.046 -16.398 50.996 1.00 23.74 151 ARG C C 1
ATOM 4089 O O . ARG C 1 170 ? 38.473 -17.176 50.254 1.00 24.18 151 ARG C O 1
ATOM 4097 N N . HIS C 1 171 ? 38.836 -15.096 50.966 1.00 24.24 152 HIS C N 1
ATOM 4098 C CA . HIS C 1 171 ? 37.819 -14.489 50.129 1.00 22.46 152 HIS C CA 1
ATOM 4099 C C . HIS C 1 171 ? 38.062 -14.742 48.661 1.00 23.28 152 HIS C C 1
ATOM 4100 O O . HIS C 1 171 ? 37.112 -14.919 47.900 1.00 24.42 152 HIS C O 1
ATOM 4107 N N . ASN C 1 172 ? 39.351 -14.806 48.293 1.00 20.90 153 ASN C N 1
ATOM 4108 C CA . ASN C 1 172 ? 39.785 -15.045 46.928 1.00 23.67 153 ASN C CA 1
ATOM 4109 C C . ASN C 1 172 ? 39.773 -16.512 46.539 1.00 25.55 153 ASN C C 1
ATOM 4110 O O . ASN C 1 172 ? 39.927 -16.853 45.351 1.00 23.52 153 ASN C O 1
ATOM 4115 N N . GLY C 1 173 ? 39.576 -17.368 47.529 1.00 24.27 154 GLY C N 1
ATOM 4116 C CA . GLY C 1 173 ? 39.429 -18.796 47.286 1.00 24.48 154 GLY C CA 1
ATOM 4117 C C . GLY C 1 173 ? 40.550 -19.663 47.766 1.00 23.94 154 GLY C C 1
ATOM 4118 O O . GLY C 1 173 ? 40.511 -20.884 47.581 1.00 21.93 154 GLY C O 1
ATOM 4119 N N . VAL C 1 174 ? 41.567 -19.060 48.354 1.00 24.42 155 VAL C N 1
ATOM 4120 C CA . VAL C 1 174 ? 42.633 -19.851 48.909 1.00 21.08 155 VAL C CA 1
ATOM 4121 C C . VAL C 1 174 ? 42.083 -20.699 50.068 1.00 23.91 155 VAL C C 1
ATOM 4122 O O . VAL C 1 174 ? 41.398 -20.187 50.946 1.00 24.46 155 VAL C O 1
ATOM 4126 N N . GLU C 1 175 ? 42.401 -21.994 50.084 1.00 27.28 156 GLU C N 1
ATOM 4127 C CA . GLU C 1 175 ? 41.776 -22.920 51.045 1.00 29.76 156 GLU C CA 1
ATOM 4128 C C . GLU C 1 175 ? 42.508 -22.989 52.365 1.00 30.06 156 GLU C C 1
ATOM 4129 O O . GLU C 1 175 ? 42.993 -24.043 52.764 1.00 31.81 156 GLU C O 1
ATOM 4135 N N . VAL C 1 176 ? 42.577 -21.852 53.024 1.00 27.72 157 VAL C N 1
ATOM 4136 C CA . VAL C 1 176 ? 43.108 -21.760 54.386 1.00 27.23 157 VAL C CA 1
ATOM 4137 C C . VAL C 1 176 ? 41.980 -22.027 55.321 1.00 27.61 157 VAL C C 1
ATOM 4138 O O . VAL C 1 176 ? 40.818 -21.709 55.008 1.00 29.38 157 VAL C O 1
ATOM 4142 N N . GLY C 1 177 ? 42.335 -22.596 56.479 1.00 27.32 158 GLY C N 1
ATOM 4143 C CA . GLY C 1 177 ? 41.371 -22.913 57.534 1.00 26.84 158 GLY C CA 1
ATOM 4144 C C . GLY C 1 177 ? 41.887 -22.503 58.890 1.00 26.40 158 GLY C C 1
ATOM 4145 O O . GLY C 1 177 ? 43.014 -22.006 59.039 1.00 24.86 158 GLY C O 1
ATOM 4146 N N . LYS C 1 178 ? 41.069 -22.726 59.909 1.00 24.05 159 LYS C N 1
ATOM 4147 C CA . LYS C 1 178 ? 41.443 -22.225 61.229 1.00 25.71 159 LYS C CA 1
ATOM 4148 C C . LYS C 1 178 ? 42.762 -22.755 61.713 1.00 26.21 159 LYS C C 1
ATOM 4149 O O . LYS C 1 178 ? 43.484 -22.055 62.406 1.00 27.32 159 LYS C O 1
ATOM 4155 N N . LYS C 1 179 ? 43.095 -24.001 61.365 1.00 25.93 160 LYS C N 1
ATOM 4156 C CA . LYS C 1 179 ? 44.394 -24.557 61.802 1.00 27.66 160 LYS C CA 1
ATOM 4157 C C . LYS C 1 179 ? 45.610 -23.813 61.247 1.00 27.82 160 LYS C C 1
ATOM 4158 O O . LYS C 1 179 ? 46.672 -23.798 61.854 1.00 28.15 160 LYS C O 1
ATOM 4161 N N . ASP C 1 180 ? 45.492 -23.262 60.044 1.00 25.85 161 ASP C N 1
ATOM 4162 C CA . ASP C 1 180 ? 46.555 -22.448 59.466 1.00 25.20 161 ASP C CA 1
ATOM 4163 C C . ASP C 1 180 ? 46.760 -21.162 60.211 1.00 25.47 161 ASP C C 1
ATOM 4164 O O . ASP C 1 180 ? 47.877 -20.695 60.322 1.00 26.32 161 ASP C O 1
ATOM 4169 N N . TYR C 1 181 ? 45.675 -20.592 60.731 1.00 23.32 162 TYR C N 1
ATOM 4170 C CA . TYR C 1 181 ? 45.752 -19.394 61.523 1.00 22.51 162 TYR C CA 1
ATOM 4171 C C . TYR C 1 181 ? 46.335 -19.649 62.938 1.00 23.73 162 TYR C C 1
ATOM 4172 O O . TYR C 1 181 ? 47.142 -18.895 63.422 1.00 25.47 162 TYR C O 1
ATOM 4181 N N . LEU C 1 182 ? 45.832 -20.666 63.629 1.00 24.48 163 LEU C N 1
ATOM 4182 C CA . LEU C 1 182 ? 46.288 -20.982 64.993 1.00 23.32 163 LEU C CA 1
ATOM 4183 C C . LEU C 1 182 ? 47.642 -21.650 65.075 1.00 25.83 163 LEU C C 1
ATOM 4184 O O . LEU C 1 182 ? 48.389 -21.411 66.033 1.00 27.95 163 LEU C O 1
ATOM 4189 N N . GLY C 1 183 ? 47.935 -22.514 64.110 1.00 23.63 164 GLY C N 1
ATOM 4190 C CA . GLY C 1 183 ? 49.119 -23.368 64.147 1.00 27.74 164 GLY C CA 1
ATOM 4191 C C . GLY C 1 183 ? 48.915 -24.520 65.120 1.00 28.40 164 GLY C C 1
ATOM 4192 O O . GLY C 1 183 ? 47.787 -24.760 65.614 1.00 30.45 164 GLY C O 1
ATOM 4193 N N . ALA C 1 184 ? 50.015 -25.182 65.436 1.00 28.76 165 ALA C N 1
ATOM 4194 C CA . ALA C 1 184 ? 50.001 -26.408 66.250 1.00 32.37 165 ALA C CA 1
ATOM 4195 C C . ALA C 1 184 ? 49.682 -26.084 67.707 1.00 28.61 165 ALA C C 1
ATOM 4196 O O . ALA C 1 184 ? 50.126 -25.069 68.212 1.00 27.98 165 ALA C O 1
ATOM 4206 N N . PRO C 1 186 ? 50.224 -27.175 71.665 1.00 29.48 167 PRO C N 1
ATOM 4207 C CA . PRO C 1 186 ? 51.217 -27.947 72.429 1.00 28.47 167 PRO C CA 1
ATOM 4208 C C . PRO C 1 186 ? 50.594 -29.045 73.306 1.00 27.66 167 PRO C C 1
ATOM 4209 O O . PRO C 1 186 ? 50.681 -28.991 74.562 1.00 28.37 167 PRO C O 1
ATOM 4213 N N . TYR C 1 187 ? 49.993 -30.036 72.677 1.00 27.12 168 TYR C N 1
ATOM 4214 C CA . TYR C 1 187 ? 49.402 -31.148 73.417 1.00 28.44 168 TYR C CA 1
ATOM 4215 C C . TYR C 1 187 ? 50.449 -31.925 74.187 1.00 28.76 168 TYR C C 1
ATOM 4216 O O . TYR C 1 187 ? 51.558 -32.155 73.697 1.00 25.53 168 TYR C O 1
ATOM 4225 N N . LYS C 1 188 ? 50.093 -32.326 75.402 1.00 27.35 169 LYS C N 1
ATOM 4226 C CA . LYS C 1 188 ? 50.955 -33.165 76.198 1.00 28.12 169 LYS C CA 1
ATOM 4227 C C . LYS C 1 188 ? 50.225 -34.427 76.603 1.00 28.62 169 LYS C C 1
ATOM 4228 O O . LYS C 1 188 ? 49.008 -34.434 76.735 1.00 29.09 169 LYS C O 1
ATOM 4234 N N . ALA C 1 189 ? 50.979 -35.465 76.846 1.00 25.15 170 ALA C N 1
ATOM 4235 C CA . ALA C 1 189 ? 50.457 -36.732 77.341 1.00 30.91 170 ALA C CA 1
ATOM 4236 C C . ALA C 1 189 ? 51.616 -37.509 77.928 1.00 31.64 170 ALA C C 1
ATOM 4237 O O . ALA C 1 189 ? 52.777 -37.211 77.621 1.00 29.34 170 ALA C O 1
ATOM 4239 N N . PRO C 1 190 ? 51.314 -38.523 78.762 1.00 33.10 171 PRO C N 1
ATOM 4240 C CA . PRO C 1 190 ? 52.346 -39.479 79.194 1.00 33.65 171 PRO C CA 1
ATOM 4241 C C . PRO C 1 190 ? 52.914 -40.288 78.068 1.00 33.29 171 PRO C C 1
ATOM 4242 O O . PRO C 1 190 ? 52.231 -40.497 77.071 1.00 33.52 171 PRO C O 1
ATOM 4246 N N . ILE C 1 191 ? 54.160 -40.724 78.246 1.00 36.31 172 ILE C N 1
ATOM 4247 C CA . ILE C 1 191 ? 54.802 -41.735 77.410 1.00 37.83 172 ILE C CA 1
ATOM 4248 C C . ILE C 1 191 ? 54.444 -43.088 78.038 1.00 42.68 172 ILE C C 1
ATOM 4249 O O . ILE C 1 191 ? 54.568 -43.265 79.258 1.00 43.51 172 ILE C O 1
ATOM 4254 N N . LEU C 1 192 ? 54.017 -44.039 77.215 1.00 48.00 173 LEU C N 1
ATOM 4255 C CA . LEU C 1 192 ? 53.830 -45.423 77.666 1.00 50.98 173 LEU C CA 1
ATOM 4256 C C . LEU C 1 192 ? 55.058 -46.259 77.313 1.00 52.98 173 LEU C C 1
ATOM 4257 O O . LEU C 1 192 ? 55.820 -46.694 78.194 1.00 53.25 173 LEU C O 1
ATOM 4260 N N . GLU D 1 13 ? 50.053 -18.288 97.023 1.00 43.03 -6 GLU D N 1
ATOM 4261 C CA . GLU D 1 13 ? 49.326 -17.906 95.757 1.00 43.69 -6 GLU D CA 1
ATOM 4262 C C . GLU D 1 13 ? 50.059 -16.840 94.941 1.00 40.56 -6 GLU D C 1
ATOM 4263 O O . GLU D 1 13 ? 50.827 -16.040 95.505 1.00 42.58 -6 GLU D O 1
ATOM 4269 N N . ASN D 1 14 ? 49.761 -16.820 93.631 1.00 35.65 -5 ASN D N 1
ATOM 4270 C CA . ASN D 1 14 ? 50.406 -15.946 92.637 1.00 33.96 -5 ASN D CA 1
ATOM 4271 C C . ASN D 1 14 ? 49.349 -14.980 92.076 1.00 30.48 -5 ASN D C 1
ATOM 4272 O O . ASN D 1 14 ? 48.628 -15.269 91.146 1.00 27.12 -5 ASN D O 1
ATOM 4277 N N . LEU D 1 15 ? 49.265 -13.828 92.705 1.00 27.63 -4 LEU D N 1
ATOM 4278 C CA . LEU D 1 15 ? 48.301 -12.844 92.346 1.00 27.32 -4 LEU D CA 1
ATOM 4279 C C . LEU D 1 15 ? 48.583 -12.179 91.004 1.00 26.53 -4 LEU D C 1
ATOM 4280 O O . LEU D 1 15 ? 47.665 -11.657 90.385 1.00 26.91 -4 LEU D O 1
ATOM 4285 N N . TYR D 1 16 ? 49.833 -12.176 90.554 1.00 29.77 -3 TYR D N 1
ATOM 4286 C CA . TYR D 1 16 ? 50.181 -11.544 89.277 1.00 30.77 -3 TYR D CA 1
ATOM 4287 C C . TYR D 1 16 ? 49.527 -12.314 88.149 1.00 31.03 -3 TYR D C 1
ATOM 4288 O O . TYR D 1 16 ? 48.869 -11.755 87.278 1.00 26.24 -3 TYR D O 1
ATOM 4297 N N . PHE D 1 17 ? 49.685 -13.620 88.215 1.00 29.89 -2 PHE D N 1
ATOM 4298 C CA . PHE D 1 17 ? 49.027 -14.524 87.293 1.00 29.42 -2 PHE D CA 1
ATOM 4299 C C . PHE D 1 17 ? 47.504 -14.441 87.373 1.00 30.56 -2 PHE D C 1
ATOM 4300 O O . PHE D 1 17 ? 46.848 -14.296 86.338 1.00 32.89 -2 PHE D O 1
ATOM 4308 N N . GLN D 1 18 ? 46.930 -14.518 88.568 1.00 29.61 -1 GLN D N 1
ATOM 4309 C CA . GLN D 1 18 ? 45.487 -14.452 88.686 1.00 27.06 -1 GLN D CA 1
ATOM 4310 C C . GLN D 1 18 ? 44.988 -13.176 88.038 1.00 29.36 -1 GLN D C 1
ATOM 4311 O O . GLN D 1 18 ? 44.045 -13.209 87.251 1.00 29.61 -1 GLN D O 1
ATOM 4317 N N . GLY D 1 19 ? 45.609 -12.046 88.359 1.00 29.10 0 GLY D N 1
ATOM 4318 C CA . GLY D 1 19 ? 45.124 -10.739 87.867 1.00 28.09 0 GLY D CA 1
ATOM 4319 C C . GLY D 1 19 ? 45.284 -10.594 86.365 1.00 28.45 0 GLY D C 1
ATOM 4320 O O . GLY D 1 19 ? 44.410 -10.108 85.676 1.00 25.70 0 GLY D O 1
ATOM 4329 N N . LEU D 1 21 ? 45.421 -13.048 84.077 1.00 26.94 2 LEU D N 1
ATOM 4330 C CA . LEU D 1 21 ? 44.533 -13.926 83.301 1.00 26.80 2 LEU D CA 1
ATOM 4331 C C . LEU D 1 21 ? 43.135 -13.383 83.308 1.00 26.90 2 LEU D C 1
ATOM 4332 O O . LEU D 1 21 ? 42.433 -13.422 82.278 1.00 28.80 2 LEU D O 1
ATOM 4337 N N . TYR D 1 22 ? 42.726 -12.859 84.462 1.00 23.83 3 TYR D N 1
ATOM 4338 C CA . TYR D 1 22 ? 41.450 -12.218 84.599 1.00 25.85 3 TYR D CA 1
ATOM 4339 C C . TYR D 1 22 ? 41.318 -11.056 83.596 1.00 23.48 3 TYR D C 1
ATOM 4340 O O . TYR D 1 22 ? 40.323 -10.927 82.881 1.00 24.15 3 TYR D O 1
ATOM 4349 N N . ASP D 1 23 ? 42.345 -10.223 83.553 1.00 25.79 4 ASP D N 1
ATOM 4350 C CA . ASP D 1 23 ? 42.375 -9.031 82.708 1.00 24.65 4 ASP D CA 1
ATOM 4351 C C . ASP D 1 23 ? 42.398 -9.408 81.214 1.00 26.41 4 ASP D C 1
ATOM 4352 O O . ASP D 1 23 ? 41.752 -8.737 80.387 1.00 23.92 4 ASP D O 1
ATOM 4357 N N . LEU D 1 24 ? 43.144 -10.462 80.885 1.00 24.43 5 LEU D N 1
ATOM 4358 C CA . LEU D 1 24 ? 43.275 -10.926 79.491 1.00 25.26 5 LEU D CA 1
ATOM 4359 C C . LEU D 1 24 ? 41.960 -11.483 78.957 1.00 24.95 5 LEU D C 1
ATOM 4360 O O . LEU D 1 24 ? 41.693 -11.408 77.755 1.00 26.91 5 LEU D O 1
ATOM 4365 N N . THR D 1 25 ? 41.155 -12.062 79.835 1.00 27.37 6 THR D N 1
ATOM 4366 C CA . THR D 1 25 ? 39.988 -12.807 79.426 1.00 25.51 6 THR D CA 1
ATOM 4367 C C . THR D 1 25 ? 38.734 -12.076 79.849 1.00 27.43 6 THR D C 1
ATOM 4368 O O . THR D 1 25 ? 38.172 -11.312 79.069 1.00 29.29 6 THR D O 1
ATOM 4372 N N . VAL D 1 26 ? 38.301 -12.254 81.088 1.00 24.27 7 VAL D N 1
ATOM 4373 C CA . VAL D 1 26 ? 37.084 -11.558 81.582 1.00 23.40 7 VAL D CA 1
ATOM 4374 C C . VAL D 1 26 ? 37.033 -10.089 81.170 1.00 24.50 7 VAL D C 1
ATOM 4375 O O . VAL D 1 26 ? 36.013 -9.579 80.670 1.00 26.99 7 VAL D O 1
ATOM 4379 N N . VAL D 1 27 ? 38.085 -9.344 81.459 1.00 23.33 8 VAL D N 1
ATOM 4380 C CA . VAL D 1 27 ? 37.956 -7.903 81.312 1.00 22.62 8 VAL D CA 1
ATOM 4381 C C . VAL D 1 27 ? 38.070 -7.555 79.809 1.00 23.32 8 VAL D C 1
ATOM 4382 O O . VAL D 1 27 ? 37.168 -6.947 79.214 1.00 23.49 8 VAL D O 1
ATOM 4386 N N . GLN D 1 28 ? 39.145 -7.974 79.173 1.00 26.10 9 GLN D N 1
ATOM 4387 C CA . GLN D 1 28 ? 39.357 -7.538 77.798 1.00 24.67 9 GLN D CA 1
ATOM 4388 C C . GLN D 1 28 ? 38.380 -8.227 76.807 1.00 25.49 9 GLN D C 1
ATOM 4389 O O . GLN D 1 28 ? 38.001 -7.613 75.806 1.00 27.77 9 GLN D O 1
ATOM 4395 N N . PHE D 1 29 ? 37.970 -9.471 77.061 1.00 24.36 10 PHE D N 1
ATOM 4396 C CA . PHE D 1 29 ? 36.941 -10.094 76.224 1.00 22.10 10 PHE D CA 1
ATOM 4397 C C . PHE D 1 29 ? 35.624 -9.319 76.361 1.00 26.21 10 PHE D C 1
ATOM 4398 O O . PHE D 1 29 ? 34.891 -9.123 75.398 1.00 26.56 10 PHE D O 1
ATOM 4406 N N . SER D 1 30 ? 35.341 -8.838 77.565 1.00 23.65 11 SER D N 1
ATOM 4407 C CA . SER D 1 30 ? 34.144 -8.092 77.771 1.00 23.85 11 SER D CA 1
ATOM 4408 C C . SER D 1 30 ? 34.190 -6.784 76.995 1.00 23.24 11 SER D C 1
ATOM 4409 O O . SER D 1 30 ? 33.180 -6.385 76.401 1.00 26.53 11 SER D O 1
ATOM 4412 N N . LYS D 1 31 ? 35.343 -6.114 77.041 1.00 23.14 12 LYS D N 1
ATOM 4413 C CA . LYS D 1 31 ? 35.590 -4.880 76.304 1.00 26.35 12 LYS D CA 1
ATOM 4414 C C . LYS D 1 31 ? 35.367 -5.150 74.824 1.00 24.28 12 LYS D C 1
ATOM 4415 O O . LYS D 1 31 ? 34.654 -4.416 74.159 1.00 26.08 12 LYS D O 1
ATOM 4429 N N . LEU D 1 33 ? 33.603 -7.472 73.309 1.00 25.18 14 LEU D N 1
ATOM 4430 C CA . LEU D 1 33 ? 32.223 -7.795 73.016 1.00 24.88 14 LEU D CA 1
ATOM 4431 C C . LEU D 1 33 ? 31.331 -6.563 73.071 1.00 24.48 14 LEU D C 1
ATOM 4432 O O . LEU D 1 33 ? 30.416 -6.423 72.266 1.00 24.39 14 LEU D O 1
ATOM 4437 N N . LYS D 1 34 ? 31.611 -5.648 73.995 1.00 23.92 15 LYS D N 1
ATOM 4438 C CA . LYS D 1 34 ? 30.971 -4.362 73.962 1.00 26.04 15 LYS D CA 1
ATOM 4439 C C . LYS D 1 34 ? 31.338 -3.585 72.690 1.00 23.89 15 LYS D C 1
ATOM 4440 O O . LYS D 1 34 ? 30.486 -2.926 72.102 1.00 23.73 15 LYS D O 1
ATOM 4446 N N . ASN D 1 35 ? 32.576 -3.695 72.211 1.00 23.15 16 ASN D N 1
ATOM 4447 C CA . ASN D 1 35 ? 32.945 -3.073 70.983 1.00 23.29 16 ASN D CA 1
ATOM 4448 C C . ASN D 1 35 ? 32.151 -3.670 69.799 1.00 24.56 16 ASN D C 1
ATOM 4449 O O . ASN D 1 35 ? 31.721 -2.948 68.890 1.00 24.60 16 ASN D O 1
ATOM 4454 N N . LEU D 1 36 ? 31.986 -4.996 69.802 1.00 22.38 17 LEU D N 1
ATOM 4455 C CA . LEU D 1 36 ? 31.210 -5.688 68.764 1.00 23.28 17 LEU D CA 1
ATOM 4456 C C . LEU D 1 36 ? 29.779 -5.188 68.735 1.00 23.74 17 LEU D C 1
ATOM 4457 O O . LEU D 1 36 ? 29.194 -4.921 67.691 1.00 24.30 17 LEU D O 1
ATOM 4462 N N . ASN D 1 37 ? 29.199 -5.080 69.930 1.00 24.14 18 ASN D N 1
ATOM 4463 C CA A ASN D 1 37 ? 27.859 -4.534 70.068 0.70 24.86 18 ASN D CA 1
ATOM 4464 C CA B ASN D 1 37 ? 27.867 -4.518 70.092 0.30 25.45 18 ASN D CA 1
ATOM 4465 C C . ASN D 1 37 ? 27.759 -3.128 69.455 1.00 26.13 18 ASN D C 1
ATOM 4466 O O . ASN D 1 37 ? 26.816 -2.839 68.737 1.00 26.26 18 ASN D O 1
ATOM 4475 N N . ALA D 1 38 ? 28.759 -2.275 69.700 1.00 29.72 19 ALA D N 1
ATOM 4476 C CA . ALA D 1 38 ? 28.778 -0.901 69.153 1.00 29.72 19 ALA D CA 1
ATOM 4477 C C . ALA D 1 38 ? 28.912 -0.860 67.634 1.00 30.92 19 ALA D C 1
ATOM 4478 O O . ALA D 1 38 ? 28.290 -0.039 66.977 1.00 31.11 19 ALA D O 1
ATOM 4480 N N . ILE D 1 39 ? 29.763 -1.738 67.103 1.00 25.30 20 ILE D N 1
ATOM 4481 C CA . ILE D 1 39 ? 29.877 -1.998 65.675 1.00 25.30 20 ILE D CA 1
ATOM 4482 C C . ILE D 1 39 ? 28.535 -2.273 65.032 1.00 28.77 20 ILE D C 1
ATOM 4483 O O . ILE D 1 39 ? 28.281 -1.746 63.945 1.00 27.84 20 ILE D O 1
ATOM 4488 N N . PHE D 1 40 ? 27.632 -2.981 65.729 1.00 25.69 21 PHE D N 1
AT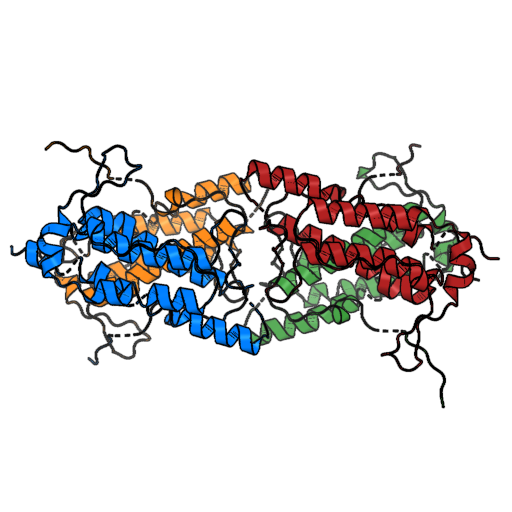OM 4489 C CA . PHE D 1 40 ? 26.298 -3.213 65.182 1.00 27.00 21 PHE D CA 1
ATOM 4490 C C . PHE D 1 40 ? 25.436 -1.975 65.179 1.00 24.72 21 PHE D C 1
ATOM 4491 O O . PHE D 1 40 ? 24.572 -1.874 64.334 1.00 24.63 21 PHE D O 1
ATOM 4499 N N . ASP D 1 41 ? 25.675 -1.011 66.081 1.00 24.67 22 ASP D N 1
ATOM 4500 C CA . ASP D 1 41 ? 24.990 0.272 65.913 1.00 26.76 22 ASP D CA 1
ATOM 4501 C C . ASP D 1 41 ? 25.321 0.909 64.568 1.00 26.40 22 ASP D C 1
ATOM 4502 O O . ASP D 1 41 ? 24.447 1.464 63.933 1.00 23.18 22 ASP D O 1
ATOM 4507 N N . LYS D 1 42 ? 26.570 0.826 64.125 1.00 25.38 23 LYS D N 1
ATOM 4508 C CA . LYS D 1 42 ? 26.947 1.357 62.819 1.00 25.36 23 LYS D CA 1
ATOM 4509 C C . LYS D 1 42 ? 26.333 0.574 61.695 1.00 25.79 23 LYS D C 1
ATOM 4510 O O . LYS D 1 42 ? 25.848 1.133 60.734 1.00 26.34 23 LYS D O 1
ATOM 4516 N N . ALA D 1 43 ? 26.350 -0.736 61.808 1.00 23.74 24 ALA D N 1
ATOM 4517 C CA . ALA D 1 43 ? 25.526 -1.559 60.885 1.00 24.27 24 ALA D CA 1
ATOM 4518 C C . ALA D 1 43 ? 24.054 -1.144 60.770 1.00 24.47 24 ALA D C 1
ATOM 4519 O O . ALA D 1 43 ? 23.514 -1.077 59.675 1.00 25.66 24 ALA D O 1
ATOM 4521 N N . GLU D 1 44 ? 23.407 -0.904 61.891 1.00 24.98 25 GLU D N 1
ATOM 4522 C CA . GLU D 1 44 ? 22.010 -0.451 61.851 1.00 25.87 25 GLU D CA 1
ATOM 4523 C C . GLU D 1 44 ? 21.849 0.875 61.113 1.00 26.54 25 GLU D C 1
ATOM 4524 O O . GLU D 1 44 ? 20.852 1.081 60.423 1.00 24.62 25 GLU D O 1
ATOM 4530 N N . ALA D 1 45 ? 22.825 1.774 61.266 1.00 26.67 26 ALA D N 1
ATOM 4531 C CA . ALA D 1 45 ? 22.706 3.116 60.718 1.00 25.97 2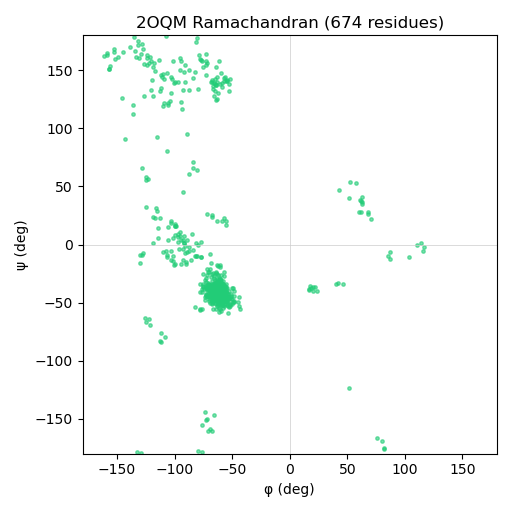6 ALA D CA 1
ATOM 4532 C C . ALA D 1 45 ? 22.868 2.995 59.217 1.00 26.68 26 ALA D C 1
ATOM 4533 O O . ALA D 1 45 ? 22.165 3.633 58.429 1.00 24.32 26 ALA D O 1
ATOM 4535 N N . PHE D 1 46 ? 23.845 2.195 58.811 1.00 25.82 27 PHE D N 1
ATOM 4536 C CA . PHE D 1 46 ? 24.069 1.919 57.411 1.00 24.85 27 PHE D CA 1
ATOM 4537 C C . PHE D 1 46 ? 22.834 1.276 56.790 1.00 25.87 27 PHE D C 1
ATOM 4538 O O . PHE D 1 46 ? 22.441 1.619 55.677 1.00 24.88 27 PHE D O 1
ATOM 4546 N N . ALA D 1 47 ? 22.297 0.258 57.437 1.00 26.40 28 ALA D N 1
ATOM 4547 C CA . ALA D 1 47 ? 21.163 -0.447 56.851 1.00 27.53 28 ALA D CA 1
ATOM 4548 C C . ALA D 1 47 ? 20.000 0.542 56.650 1.00 27.14 28 ALA D C 1
ATOM 4549 O O . ALA D 1 47 ? 19.327 0.511 55.623 1.00 27.80 28 ALA D O 1
ATOM 4551 N N . GLU D 1 48 ? 19.765 1.403 57.634 1.00 28.72 29 GLU D N 1
ATOM 4552 C CA . GLU D 1 48 ? 18.696 2.381 57.517 1.00 31.89 29 GLU D CA 1
ATOM 4553 C C . GLU D 1 48 ? 18.945 3.324 56.367 1.00 31.03 29 GLU D C 1
ATOM 4554 O O . GLU D 1 48 ? 18.094 3.527 55.506 1.00 32.48 29 GLU D O 1
ATOM 4560 N N . LEU D 1 49 ? 20.133 3.888 56.317 1.00 29.93 30 LEU D N 1
ATOM 4561 C CA . LEU D 1 49 ? 20.458 4.886 55.307 1.00 30.39 30 LEU D CA 1
ATOM 4562 C C . LEU D 1 49 ? 20.426 4.319 53.878 1.00 31.52 30 LEU D C 1
ATOM 4563 O O . LEU D 1 49 ? 19.849 4.932 52.988 1.00 29.54 30 LEU D O 1
ATOM 4568 N N . LYS D 1 50 ? 21.025 3.140 53.666 1.00 31.41 31 LYS D N 1
ATOM 4569 C CA . LYS D 1 50 ? 21.092 2.498 52.350 1.00 30.61 31 LYS D CA 1
ATOM 4570 C C . LYS D 1 50 ? 19.936 1.569 51.977 1.00 30.41 31 LYS D C 1
ATOM 4571 O O . LYS D 1 50 ? 19.940 0.933 50.902 1.00 32.85 31 LYS D O 1
ATOM 4577 N N . LYS D 1 51 ? 18.931 1.490 52.838 1.00 29.60 32 LYS D N 1
ATOM 4578 C CA . LYS D 1 51 ? 17.773 0.677 52.569 1.00 34.42 32 LYS D CA 1
ATOM 4579 C C . LYS D 1 51 ? 18.099 -0.820 52.407 1.00 32.96 32 LYS D C 1
ATOM 4580 O O . LYS D 1 51 ? 17.479 -1.478 51.584 1.00 32.11 32 LYS D O 1
ATOM 4584 N N . VAL D 1 52 ? 19.037 -1.323 53.224 1.00 29.66 33 VAL D N 1
ATOM 4585 C CA . VAL D 1 52 ? 19.444 -2.750 53.253 1.00 30.13 33 VAL D CA 1
ATOM 4586 C C . VAL D 1 52 ? 18.810 -3.427 54.470 1.00 30.22 33 VAL D C 1
ATOM 4587 O O . VAL D 1 52 ? 18.867 -2.881 55.578 1.00 26.09 33 VAL D O 1
ATOM 4591 N N . ASP D 1 53 ? 18.157 -4.576 54.290 1.00 30.45 34 ASP D N 1
ATOM 4592 C CA . ASP D 1 53 ? 17.544 -5.265 55.447 1.00 33.22 34 ASP D CA 1
ATOM 4593 C C . ASP D 1 53 ? 18.694 -5.855 56.224 1.00 28.36 34 ASP D C 1
ATOM 4594 O O . ASP D 1 53 ? 19.668 -6.350 55.661 1.00 25.42 34 ASP D O 1
ATOM 4605 N N . ASP D 1 55 ? 18.851 -8.445 57.746 1.00 26.07 36 ASP D N 1
ATOM 4606 C CA . ASP D 1 55 ? 18.970 -9.878 57.508 1.00 26.84 36 ASP D CA 1
ATOM 4607 C C . ASP D 1 55 ? 19.986 -10.187 56.387 1.00 24.36 36 ASP D C 1
ATOM 4608 O O . ASP D 1 55 ? 20.673 -11.210 56.440 1.00 27.52 36 ASP D O 1
ATOM 4613 N N . VAL D 1 56 ? 20.103 -9.320 55.380 1.00 24.80 37 VAL D N 1
ATOM 4614 C CA . VAL D 1 56 ? 21.123 -9.489 54.322 1.00 24.32 37 VAL D CA 1
ATOM 4615 C C . VAL D 1 56 ? 22.496 -9.454 54.933 1.00 25.38 37 VAL D C 1
ATOM 4616 O O . VAL D 1 56 ? 23.372 -10.259 54.559 1.00 22.24 37 VAL D O 1
ATOM 4620 N N . LEU D 1 57 ? 22.730 -8.502 55.837 1.00 26.03 38 LEU D N 1
ATOM 4621 C CA . LEU D 1 57 ? 24.059 -8.351 56.452 1.00 25.51 38 LEU D CA 1
ATOM 4622 C C . LEU D 1 57 ? 24.375 -9.532 57.377 1.00 24.00 38 LEU D C 1
ATOM 4623 O O . LEU D 1 57 ? 25.461 -10.113 57.349 1.00 23.84 38 LEU D O 1
ATOM 4628 N N . LEU D 1 58 ? 23.397 -9.917 58.184 1.00 22.44 39 LEU D N 1
ATOM 4629 C CA . LEU D 1 58 ? 23.618 -11.031 59.054 1.00 22.53 39 LEU D CA 1
ATOM 4630 C C . LEU D 1 58 ? 23.938 -12.339 58.351 1.00 21.37 39 LEU D C 1
ATOM 4631 O O . LEU D 1 58 ? 24.629 -13.202 58.931 1.00 23.49 39 LEU D O 1
ATOM 4636 N N . ASN D 1 59 ? 23.387 -12.522 57.150 1.00 20.87 40 ASN D N 1
ATOM 4637 C CA . ASN D 1 59 ? 23.600 -13.739 56.374 1.00 21.98 40 ASN D CA 1
ATOM 4638 C C . ASN D 1 59 ? 24.770 -13.628 55.434 1.00 21.75 40 ASN D C 1
ATOM 4639 O O . ASN D 1 59 ? 25.095 -14.536 54.648 1.00 24.56 40 ASN D O 1
ATOM 4644 N N . SER D 1 60 ? 25.482 -12.544 55.558 1.00 23.67 41 SER D N 1
ATOM 4645 C CA A SER D 1 60 ? 26.627 -12.283 54.694 0.50 22.24 41 SER D CA 1
ATOM 4646 C CA B SER D 1 60 ? 26.634 -12.325 54.658 0.50 20.57 41 SER D CA 1
ATOM 4647 C C . SER D 1 60 ? 27.894 -13.006 55.179 1.00 23.27 41 SER D C 1
ATOM 4648 O O . SER D 1 60 ? 27.993 -13.336 56.368 1.00 22.29 41 SER D O 1
ATOM 4653 N N . ARG D 1 61 ? 28.861 -13.235 54.263 1.00 22.95 42 ARG D N 1
ATOM 4654 C CA . ARG D 1 61 ? 30.043 -14.021 54.554 1.00 23.84 42 ARG D CA 1
ATOM 4655 C C . ARG D 1 61 ? 31.200 -13.583 53.662 1.00 24.56 42 ARG D C 1
ATOM 4656 O O . ARG D 1 61 ? 30.977 -12.929 52.634 1.00 24.97 42 ARG D O 1
ATOM 4664 N N . LEU D 1 62 ? 32.410 -13.991 54.001 1.00 24.64 43 LEU D N 1
ATOM 4665 C CA . LEU D 1 62 ? 33.572 -13.630 53.161 1.00 22.12 43 LEU D CA 1
ATOM 4666 C C . LEU D 1 62 ? 33.945 -14.692 52.127 1.00 23.74 43 LEU D C 1
ATOM 4667 O O . LEU D 1 62 ? 34.718 -14.426 51.207 1.00 23.50 43 LEU D O 1
ATOM 4672 N N . ALA D 1 63 ? 33.465 -15.920 52.267 1.00 23.49 44 ALA D N 1
ATOM 4673 C CA . ALA D 1 63 ? 33.629 -16.912 51.243 1.00 23.24 44 ALA D CA 1
ATOM 4674 C C . ALA D 1 63 ? 32.442 -17.854 51.280 1.00 22.50 44 ALA D C 1
ATOM 4675 O O . ALA D 1 63 ? 31.741 -17.951 52.313 1.00 23.78 44 ALA D O 1
ATOM 4677 N N . ALA D 1 64 ? 32.238 -18.588 50.185 1.00 23.98 45 ALA D N 1
ATOM 4678 C CA . ALA D 1 64 ? 31.014 -19.432 50.047 1.00 25.41 45 ALA D CA 1
ATOM 4679 C C . ALA D 1 64 ? 30.902 -20.502 51.125 1.00 24.93 45 ALA D C 1
ATOM 4680 O O . ALA D 1 64 ? 29.799 -20.917 51.439 1.00 26.66 45 ALA D O 1
ATOM 4682 N N . ASP D 1 65 ? 32.029 -20.994 51.630 1.00 25.17 46 ASP D N 1
ATOM 4683 C CA . ASP D 1 65 ? 31.992 -21.964 52.708 1.00 26.86 46 ASP D CA 1
ATOM 4684 C C . ASP D 1 65 ? 32.530 -21.488 54.027 1.00 28.63 46 ASP D C 1
ATOM 4685 O O . ASP D 1 65 ? 32.945 -22.313 54.874 1.00 33.18 46 ASP D O 1
ATOM 4690 N N . GLN D 1 66 ? 32.555 -20.174 54.236 1.00 25.27 47 GLN D N 1
ATOM 4691 C CA . GLN D 1 66 ? 32.943 -19.642 55.542 1.00 24.66 47 GLN D CA 1
ATOM 4692 C C . GLN D 1 66 ? 31.680 -19.213 56.227 1.00 27.00 47 GLN D C 1
ATOM 4693 O O . GLN D 1 66 ? 30.752 -18.718 55.590 1.00 27.34 47 GLN D O 1
ATOM 4699 N N . PHE D 1 67 ? 31.638 -19.390 57.538 1.00 26.91 48 PHE D N 1
ATOM 4700 C CA . PHE D 1 67 ? 30.482 -19.033 58.308 1.00 24.46 48 PHE D CA 1
ATOM 4701 C C . PHE D 1 67 ? 30.140 -17.555 58.188 1.00 24.43 48 PHE D C 1
ATOM 4702 O O . PHE D 1 67 ? 31.047 -16.701 58.111 1.00 25.01 48 PHE D O 1
ATOM 4710 N N . ASN D 1 68 ? 28.840 -17.290 58.265 1.00 23.89 49 ASN D N 1
ATOM 4711 C CA . ASN D 1 68 ? 28.272 -15.979 58.120 1.00 27.37 49 ASN D CA 1
ATOM 4712 C C . ASN D 1 68 ? 28.329 -15.097 59.389 1.00 23.61 49 ASN D C 1
ATOM 4713 O O . ASN D 1 68 ? 28.840 -15.490 60.450 1.00 23.88 49 ASN D O 1
ATOM 4718 N N . LEU D 1 69 ? 27.910 -13.851 59.234 1.00 24.13 50 LEU D N 1
ATOM 4719 C CA . LEU D 1 69 ? 28.092 -12.880 60.273 1.00 24.08 50 LEU D CA 1
ATOM 4720 C C . LEU D 1 69 ? 27.434 -13.316 61.578 1.00 26.55 50 LEU D C 1
ATOM 4721 O O . LEU D 1 69 ? 28.011 -13.170 62.650 1.00 24.44 50 LEU D O 1
ATOM 4726 N N . ILE D 1 70 ? 26.222 -13.865 61.500 1.00 25.52 51 ILE D N 1
ATOM 4727 C CA . ILE D 1 70 ? 25.5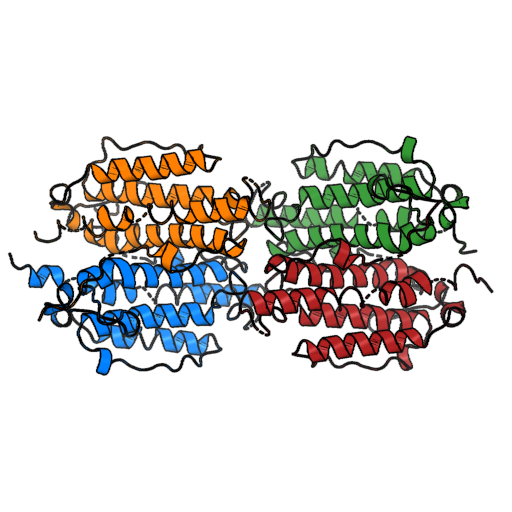20 -14.337 62.693 1.00 23.49 51 ILE D CA 1
ATOM 4728 C C . ILE D 1 70 ? 26.400 -15.319 63.402 1.00 22.71 51 ILE D C 1
ATOM 4729 O O . ILE D 1 70 ? 26.607 -15.224 64.599 1.00 25.24 51 ILE D O 1
ATOM 4734 N N . ARG D 1 71 ? 26.934 -16.279 62.659 1.00 22.34 52 ARG D N 1
ATOM 4735 C CA . ARG D 1 71 ? 27.825 -17.266 63.281 1.00 23.20 52 ARG D CA 1
ATOM 4736 C C . ARG D 1 71 ? 29.117 -16.722 63.853 1.00 23.79 52 ARG D C 1
ATOM 4737 O O . ARG D 1 71 ? 29.603 -17.228 64.887 1.00 25.01 52 ARG D O 1
ATOM 4745 N N . GLN D 1 72 ? 29.722 -15.756 63.184 1.00 23.92 53 GLN D N 1
ATOM 4746 C CA . GLN D 1 72 ? 30.913 -15.135 63.714 1.00 23.26 53 GLN D CA 1
ATOM 4747 C C . GLN D 1 72 ? 30.664 -14.547 65.090 1.00 26.27 53 GLN D C 1
ATOM 4748 O O . GLN D 1 72 ? 31.492 -14.696 65.986 1.00 24.98 53 GLN D O 1
ATOM 4754 N N . VAL D 1 73 ? 29.494 -13.944 65.265 1.00 25.04 54 VAL D N 1
ATOM 4755 C CA . VAL D 1 73 ? 29.099 -13.354 66.542 1.00 27.03 54 VAL D CA 1
ATOM 4756 C C . VAL D 1 73 ? 28.841 -14.422 67.592 1.00 25.29 54 VAL D C 1
ATOM 4757 O O . VAL D 1 73 ? 29.348 -14.306 68.703 1.00 25.30 54 VAL D O 1
ATOM 4761 N N . GLN D 1 74 ? 28.115 -15.481 67.237 1.00 24.07 55 GLN D N 1
ATOM 4762 C CA . GLN D 1 74 ? 27.912 -16.600 68.143 1.00 23.52 55 GLN D CA 1
ATOM 4763 C C . GLN D 1 74 ? 29.241 -17.220 68.589 1.00 24.81 55 GLN D C 1
ATOM 4764 O O . GLN D 1 74 ? 29.440 -17.542 69.748 1.00 26.28 55 GLN D O 1
ATOM 4770 N N . ILE D 1 75 ? 30.156 -17.412 67.655 1.00 24.58 56 ILE D N 1
ATOM 4771 C CA . ILE D 1 75 ? 31.436 -18.052 67.987 1.00 24.50 56 ILE D CA 1
ATOM 4772 C C . ILE D 1 75 ? 32.306 -17.144 68.874 1.00 24.56 56 ILE D C 1
ATOM 4773 O O . ILE D 1 75 ? 32.966 -17.623 69.823 1.00 25.98 56 ILE D O 1
ATOM 4778 N N . ALA D 1 76 ? 32.321 -15.842 68.571 1.00 25.57 57 ALA D N 1
ATOM 4779 C CA . ALA D 1 76 ? 32.986 -14.870 69.472 1.00 26.08 57 ALA D CA 1
ATOM 4780 C C . ALA D 1 76 ? 32.429 -14.965 70.887 1.00 24.89 57 ALA D C 1
ATOM 4781 O O . ALA D 1 76 ? 33.159 -15.020 71.876 1.00 27.06 57 ALA D O 1
ATOM 4783 N N . CYS D 1 77 ? 31.129 -14.955 70.998 1.00 25.56 58 CYS D N 1
ATOM 4784 C CA . CYS D 1 77 ? 30.516 -15.012 72.322 1.00 25.58 58 CYS D CA 1
ATOM 4785 C C . CYS D 1 77 ? 30.912 -16.283 73.062 1.00 26.35 58 CYS D C 1
ATOM 4786 O O . CYS D 1 77 ? 31.351 -16.267 74.224 1.00 24.63 58 CYS D O 1
ATOM 4789 N N . ASP D 1 78 ? 30.725 -17.417 72.413 1.00 26.71 59 ASP D N 1
ATOM 4790 C CA . ASP D 1 78 ? 31.108 -18.677 73.057 1.00 26.10 59 ASP D CA 1
ATOM 4791 C C . ASP D 1 78 ? 32.612 -18.801 73.332 1.00 25.04 59 ASP D C 1
ATOM 4792 O O . ASP D 1 78 ? 33.005 -19.427 74.314 1.00 26.04 59 ASP D O 1
ATOM 4797 N N . THR D 1 79 ? 33.436 -18.258 72.455 1.00 26.21 60 THR D N 1
ATOM 4798 C CA . THR D 1 79 ? 34.872 -18.343 72.680 1.00 23.12 60 THR D CA 1
ATOM 4799 C C . THR D 1 79 ? 35.186 -17.694 74.005 1.00 22.64 60 THR D C 1
ATOM 4800 O O . THR D 1 79 ? 35.952 -18.243 74.810 1.00 24.76 60 THR D O 1
ATOM 4804 N N . ALA D 1 80 ? 34.599 -16.540 74.247 1.00 24.29 61 ALA D N 1
ATOM 4805 C CA . ALA D 1 80 ? 34.807 -15.827 75.554 1.00 24.15 61 ALA D CA 1
ATOM 4806 C C . ALA D 1 80 ? 34.177 -16.567 76.761 1.00 25.97 61 ALA D C 1
ATOM 4807 O O . ALA D 1 80 ? 34.835 -16.779 77.795 1.00 25.91 61 ALA D O 1
ATOM 4809 N N . LYS D 1 81 ? 32.934 -17.029 76.599 1.00 25.11 62 LYS D N 1
ATOM 4810 C CA . LYS D 1 81 ? 32.179 -17.657 77.652 1.00 27.44 62 LYS D CA 1
ATOM 4811 C C . LYS D 1 81 ? 32.796 -18.983 78.045 1.00 24.78 62 LYS D C 1
ATOM 4812 O O . LYS D 1 81 ? 33.152 -19.213 79.217 1.00 23.16 62 LYS D O 1
ATOM 4818 N N . VAL D 1 82 ? 32.955 -19.840 77.055 1.00 26.49 63 VAL D N 1
ATOM 4819 C CA . VAL D 1 82 ? 33.471 -21.164 77.304 1.00 27.90 63 VAL D CA 1
ATOM 4820 C C . VAL D 1 82 ? 34.970 -21.101 77.651 1.00 28.46 63 VAL D C 1
ATOM 4821 O O . VAL D 1 82 ? 35.463 -21.885 78.466 1.00 27.14 63 VAL D O 1
ATOM 4825 N N . GLY D 1 83 ? 35.707 -20.187 77.032 1.00 27.42 64 GLY D N 1
ATOM 4826 C CA . GLY D 1 83 ? 37.130 -20.059 77.355 1.00 27.63 64 GLY D CA 1
ATOM 4827 C C . GLY D 1 83 ? 37.364 -19.773 78.834 1.00 27.80 64 GLY D C 1
ATOM 4828 O O . GLY D 1 83 ? 38.173 -20.432 79.508 1.00 27.73 64 GLY D O 1
ATOM 4829 N N . VAL D 1 84 ? 36.610 -18.811 79.355 1.00 25.88 65 VAL D N 1
ATOM 4830 C CA . VAL D 1 84 ? 36.688 -18.478 80.760 1.00 24.76 65 VAL D CA 1
ATOM 4831 C C . VAL D 1 84 ? 36.216 -19.648 81.630 1.00 23.53 65 VAL D C 1
ATOM 4832 O O . VAL D 1 84 ? 36.851 -19.980 82.634 1.00 24.60 65 VAL D O 1
ATOM 4836 N N . ALA D 1 85 ? 35.088 -20.258 81.275 1.00 26.27 66 ALA D N 1
ATOM 4837 C CA . ALA D 1 85 ? 34.617 -21.410 82.002 1.00 26.14 66 ALA D CA 1
ATOM 4838 C C . ALA D 1 85 ? 35.700 -22.511 82.092 1.00 25.72 66 ALA D C 1
ATOM 4839 O O . ALA D 1 85 ? 35.885 -23.110 83.161 1.00 26.33 66 ALA D O 1
ATOM 4841 N N . ARG D 1 86 ? 36.375 -22.816 80.987 1.00 29.54 67 ARG D N 1
ATOM 4842 C CA . ARG D 1 86 ? 37.428 -23.850 81.014 1.00 29.84 67 ARG D CA 1
ATOM 4843 C C . ARG D 1 86 ? 38.607 -23.465 81.905 1.00 29.26 67 ARG D C 1
ATOM 4844 O O . ARG D 1 86 ? 39.099 -24.288 82.707 1.00 27.25 67 ARG D O 1
ATOM 4852 N N . LEU D 1 87 ? 39.058 -22.221 81.757 1.00 29.39 68 LEU D N 1
ATOM 4853 C CA . LEU D 1 87 ? 40.223 -21.747 82.513 1.00 28.64 68 LEU D CA 1
ATOM 4854 C C . LEU D 1 87 ? 40.019 -21.832 84.025 1.00 28.56 68 LEU D C 1
ATOM 4855 O O . LEU D 1 87 ? 40.931 -22.163 84.756 1.00 28.62 68 LEU D O 1
ATOM 4860 N N . THR D 1 88 ? 38.781 -21.630 84.463 1.00 25.80 69 THR D N 1
ATOM 4861 C CA . THR D 1 88 ? 38.426 -21.505 85.846 1.00 28.35 69 THR D CA 1
ATOM 4862 C C . THR D 1 88 ? 37.832 -22.820 86.355 1.00 30.08 69 THR D C 1
ATOM 4863 O O . THR D 1 88 ? 37.334 -22.889 87.481 1.00 31.00 69 THR D O 1
ATOM 4867 N N . GLY D 1 89 ? 37.843 -23.855 85.526 1.00 30.38 70 GLY D N 1
ATOM 4868 C CA . GLY D 1 89 ? 37.271 -25.142 85.928 1.00 31.60 70 GLY D CA 1
ATOM 4869 C C . GLY D 1 89 ? 35.767 -25.132 86.221 1.00 31.47 70 GLY D C 1
ATOM 4870 O O . GLY D 1 89 ? 35.317 -25.843 87.094 1.00 33.43 70 GLY D O 1
ATOM 4871 N N . GLN D 1 90 ? 34.995 -24.332 85.492 1.00 31.61 71 GLN D N 1
ATOM 4872 C CA . GLN D 1 90 ? 33.557 -24.196 85.717 1.00 32.70 71 GLN D CA 1
ATOM 4873 C C . GLN D 1 90 ? 32.755 -24.483 84.453 1.00 34.02 71 GLN D C 1
ATOM 4874 O O . GLN D 1 90 ? 31.663 -23.917 84.238 1.00 33.83 71 GLN D O 1
ATOM 4880 N N . LEU D 1 91 ? 33.274 -25.391 83.625 1.00 33.86 72 LEU D N 1
ATOM 4881 C CA . LEU D 1 91 ? 32.597 -25.732 82.376 1.00 38.70 72 LEU D CA 1
ATOM 4882 C C . LEU D 1 91 ? 31.173 -26.290 82.626 1.00 42.55 72 LEU D C 1
ATOM 4883 O O . LEU D 1 91 ? 30.272 -26.124 81.807 1.00 44.62 72 LEU D O 1
ATOM 4888 N N . GLU D 1 92 ? 30.944 -26.875 83.791 1.00 44.65 73 GLU D N 1
ATOM 4889 C CA . GLU D 1 92 ? 29.587 -27.334 84.165 1.00 49.47 73 GLU D CA 1
ATOM 4890 C C . GLU D 1 92 ? 28.591 -26.168 84.364 1.00 49.83 73 GLU D C 1
ATOM 4891 O O . GLU D 1 92 ? 27.397 -26.267 84.018 1.00 50.42 73 GLU D O 1
ATOM 4897 N N . THR D 1 93 ? 29.093 -25.061 84.907 1.00 49.79 74 THR D N 1
ATOM 4898 C CA . THR D 1 93 ? 28.240 -23.941 85.307 1.00 49.78 74 THR D CA 1
ATOM 4899 C C . THR D 1 93 ? 27.905 -23.046 84.100 1.00 49.52 74 THR D C 1
ATOM 4900 O O . THR D 1 93 ? 27.016 -22.170 84.201 1.00 51.95 74 THR D O 1
ATOM 4902 N N . ALA D 1 94 ? 28.583 -23.281 82.966 1.00 48.35 75 ALA D N 1
ATOM 4903 C CA . ALA D 1 94 ? 28.396 -22.463 81.771 1.00 47.74 75 ALA D CA 1
ATOM 4904 C C . ALA D 1 94 ? 26.947 -22.618 81.253 1.00 49.24 75 ALA D C 1
ATOM 4905 O O . ALA D 1 94 ? 26.462 -23.765 81.013 1.00 46.99 75 ALA D O 1
ATOM 4907 N N . PRO D 1 95 ? 26.230 -21.469 81.114 1.00 50.49 76 PRO D N 1
ATOM 4908 C CA . PRO D 1 95 ? 24.908 -21.538 80.468 1.00 50.78 76 PRO D CA 1
ATOM 4909 C C . PRO D 1 95 ? 25.083 -21.926 78.987 1.00 50.99 76 PRO D C 1
ATOM 4910 O O . PRO D 1 95 ? 25.965 -21.377 78.299 1.00 50.56 76 PRO D O 1
ATOM 4914 N N . LYS D 1 96 ? 24.274 -22.879 78.520 1.00 52.02 77 LYS D N 1
ATOM 4915 C CA . LYS D 1 96 ? 24.271 -23.247 77.100 1.00 53.37 77 LYS D CA 1
ATOM 4916 C C . LYS D 1 96 ? 23.441 -22.210 76.342 1.00 54.66 77 LYS D C 1
ATOM 4917 O O . LYS D 1 96 ? 22.367 -21.804 76.795 1.00 54.83 77 LYS D O 1
ATOM 4919 N N . HIS D 1 97 ? 23.989 -21.744 75.216 1.00 56.25 78 HIS D N 1
ATOM 4920 C CA . HIS D 1 97 ? 23.268 -20.925 74.252 1.00 55.01 78 HIS D CA 1
ATOM 4921 C C . HIS D 1 97 ? 23.093 -21.894 73.045 1.00 55.39 78 HIS D C 1
ATOM 4922 O O . HIS D 1 97 ? 24.094 -22.440 72.535 1.00 55.28 78 HIS D O 1
ATOM 4929 N N . ASP D 1 98 ? 21.847 -22.149 72.625 1.00 55.52 79 ASP D N 1
ATOM 4930 C CA . ASP D 1 98 ? 21.587 -22.751 71.291 1.00 53.39 79 ASP D CA 1
ATOM 4931 C C . ASP D 1 98 ? 21.872 -21.666 70.243 1.00 48.68 79 ASP D C 1
ATOM 4932 O O . ASP D 1 98 ? 21.780 -20.465 70.560 1.00 48.13 79 ASP D O 1
ATOM 4934 N N . ASP D 1 99 ? 22.217 -22.069 69.016 1.00 42.93 80 ASP D N 1
ATOM 4935 C CA . ASP D 1 99 ? 22.563 -21.107 67.969 1.00 41.22 80 ASP D CA 1
ATOM 4936 C C . ASP D 1 99 ? 21.339 -20.747 67.128 1.00 40.83 80 ASP D C 1
ATOM 4937 O O . ASP D 1 99 ? 21.418 -20.671 65.922 1.00 40.64 80 ASP D O 1
ATOM 4941 N N . SER D 1 100 ? 20.226 -20.487 67.788 1.00 38.88 81 SER D N 1
ATOM 4942 C CA . SER D 1 100 ? 18.962 -20.251 67.125 1.00 40.52 81 SER D CA 1
ATOM 4943 C C . SER D 1 100 ? 18.715 -18.787 66.763 1.00 37.74 81 SER D C 1
ATOM 4944 O O . SER D 1 100 ? 17.712 -18.496 66.126 1.00 40.10 81 SER D O 1
ATOM 4947 N N . GLU D 1 101 ? 19.572 -17.866 67.188 1.00 34.52 82 GLU D N 1
ATOM 4948 C CA . GLU D 1 101 ? 19.343 -16.446 66.869 1.00 33.54 82 GLU D CA 1
ATOM 4949 C C . GLU D 1 101 ? 19.278 -16.200 65.354 1.00 32.52 82 GLU D C 1
ATOM 4950 O O . GLU D 1 101 ? 20.130 -16.694 64.579 1.00 36.51 82 GLU D O 1
ATOM 4956 N N . THR D 1 102 ? 18.308 -15.404 64.919 1.00 33.62 83 THR D N 1
ATOM 4957 C CA . THR D 1 102 ? 18.246 -15.023 63.504 1.00 35.68 83 THR D CA 1
ATOM 4958 C C . THR D 1 102 ? 18.147 -13.509 63.293 1.00 35.39 83 THR D C 1
ATOM 4959 O O . THR D 1 102 ? 18.242 -13.051 62.142 1.00 37.57 83 THR D O 1
ATOM 4963 N N . THR D 1 103 ? 17.972 -12.753 64.382 1.00 32.47 84 THR D N 1
ATOM 4964 C CA . THR D 1 103 ? 17.796 -11.289 64.324 1.00 30.95 84 THR D CA 1
ATOM 4965 C C . THR D 1 103 ? 18.892 -10.567 65.129 1.00 28.14 84 THR D C 1
ATOM 4966 O O . THR D 1 103 ? 19.532 -11.133 66.028 1.00 28.66 84 THR D O 1
ATOM 4970 N N . LEU D 1 104 ? 19.108 -9.312 64.788 1.00 28.00 85 LEU D N 1
ATOM 4971 C CA . LEU D 1 104 ? 20.097 -8.529 65.510 1.00 26.79 85 LEU D CA 1
ATOM 4972 C C . LEU D 1 104 ? 19.719 -8.399 66.998 1.00 27.85 85 LEU D C 1
ATOM 4973 O O . LEU D 1 104 ? 20.578 -8.476 67.893 1.00 25.09 85 LEU D O 1
ATOM 4978 N N . ALA D 1 105 ? 18.428 -8.234 67.275 1.00 26.46 86 ALA D N 1
ATOM 4979 C CA . ALA D 1 105 ? 17.995 -8.102 68.659 1.00 26.53 86 ALA D CA 1
ATOM 4980 C C . ALA D 1 105 ? 18.430 -9.324 69.456 1.00 27.60 86 ALA D C 1
ATOM 4981 O O . ALA D 1 105 ? 18.919 -9.200 70.565 1.00 25.98 86 ALA D O 1
ATOM 4983 N N . GLU D 1 106 ? 18.239 -10.510 68.890 1.00 27.96 87 GLU D N 1
ATOM 4984 C CA . GLU D 1 106 ? 18.621 -11.735 69.556 1.00 27.52 87 GLU D CA 1
ATOM 4985 C C . GLU D 1 106 ? 20.154 -11.847 69.747 1.00 26.99 87 GLU D C 1
ATOM 4986 O O . GLU D 1 106 ? 20.603 -12.291 70.793 1.00 30.22 87 GLU D O 1
ATOM 4992 N N . LEU D 1 107 ? 20.938 -11.395 68.771 1.00 28.28 88 LEU D N 1
ATOM 4993 C CA . LEU D 1 107 ? 22.389 -11.424 68.901 1.00 24.73 88 LEU D CA 1
ATOM 4994 C C . LEU D 1 107 ? 22.815 -10.455 70.007 1.00 28.03 88 LEU D C 1
ATOM 4995 O O . LEU D 1 107 ? 23.688 -10.776 70.811 1.00 26.80 88 LEU D O 1
ATOM 5000 N N . ARG D 1 108 ? 22.166 -9.303 70.111 1.00 25.11 89 ARG D N 1
ATOM 5001 C CA . ARG D 1 108 ? 22.544 -8.390 71.165 1.00 25.80 89 ARG D CA 1
ATOM 5002 C C . ARG D 1 108 ? 22.218 -9.003 72.518 1.00 25.77 89 ARG D C 1
ATOM 5003 O O . ARG D 1 108 ? 22.943 -8.767 73.488 1.00 25.25 89 ARG D O 1
ATOM 5011 N N . GLN D 1 109 ? 21.131 -9.761 72.612 1.00 28.32 90 GLN D N 1
ATOM 5012 C CA . GLN D 1 109 ? 20.783 -10.408 73.885 1.00 26.12 90 GLN D CA 1
ATOM 5013 C C . GLN D 1 109 ? 21.839 -11.433 74.229 1.00 26.09 90 GLN D C 1
ATOM 5014 O O . GLN D 1 109 ? 22.223 -11.619 75.381 1.00 23.66 90 GLN D O 1
ATOM 5020 N N . ARG D 1 110 ? 22.320 -12.115 73.214 1.00 26.41 91 ARG D N 1
ATOM 5021 C CA . ARG D 1 110 ? 23.397 -13.076 73.445 1.00 29.07 91 ARG D CA 1
ATOM 5022 C C . ARG D 1 110 ? 24.699 -12.477 74.011 1.00 27.56 91 ARG D C 1
ATOM 5023 O O . ARG D 1 110 ? 25.292 -13.029 74.952 1.00 25.22 91 ARG D O 1
ATOM 5031 N N . ILE D 1 111 ? 25.138 -11.360 73.414 1.00 28.66 92 ILE D N 1
ATOM 5032 C CA . ILE D 1 111 ? 26.279 -10.614 73.913 1.00 25.56 92 ILE D CA 1
ATOM 5033 C C . ILE D 1 111 ? 26.043 -10.180 75.355 1.00 24.52 92 ILE D C 1
ATOM 5034 O O . ILE D 1 111 ? 26.929 -10.375 76.186 1.00 26.09 92 ILE D O 1
ATOM 5039 N N . ALA D 1 112 ? 24.856 -9.634 75.655 1.00 24.29 93 ALA D N 1
ATOM 5040 C CA . ALA D 1 112 ? 24.505 -9.137 77.012 1.00 25.17 93 ALA D CA 1
ATOM 5041 C C . ALA D 1 112 ? 24.564 -10.283 78.041 1.00 26.71 93 ALA D C 1
ATOM 5042 O O . ALA D 1 112 ? 25.031 -10.143 79.183 1.00 26.15 93 ALA D O 1
ATOM 5044 N N . SER D 1 113 ? 24.099 -11.441 77.608 1.00 27.85 94 SER D N 1
ATOM 5045 C CA . SER D 1 113 ? 24.117 -12.600 78.443 1.00 27.76 94 SER D CA 1
ATOM 5046 C C . SER D 1 113 ? 25.532 -13.050 78.755 1.00 26.07 94 SER D C 1
ATOM 5047 O O . SER D 1 113 ? 25.828 -13.384 79.895 1.00 28.60 94 SER D O 1
ATOM 5050 N N . VAL D 1 114 ? 26.421 -13.086 77.759 1.00 26.62 95 VAL D N 1
ATOM 5051 C CA . VAL D 1 114 ? 27.843 -13.386 78.011 1.00 25.35 95 VAL D CA 1
ATOM 5052 C C . VAL D 1 114 ? 28.493 -12.342 78.927 1.00 25.87 95 VAL D C 1
ATOM 5053 O O . VAL D 1 114 ? 29.138 -12.695 79.885 1.00 25.48 95 VAL D O 1
ATOM 5057 N N . LEU D 1 115 ? 28.301 -11.060 78.654 1.00 25.58 96 LEU D N 1
ATOM 5058 C CA . LEU D 1 115 ? 28.829 -10.013 79.548 1.00 26.13 96 LEU D CA 1
ATOM 5059 C C . LEU D 1 115 ? 28.383 -10.196 80.986 1.00 24.60 96 LEU D C 1
ATOM 5060 O O . LEU D 1 115 ? 29.191 -10.090 81.926 1.00 25.07 96 LEU D O 1
ATOM 5065 N N . THR D 1 116 ? 27.113 -10.519 81.198 1.00 26.13 97 THR D N 1
ATOM 5066 C CA . THR D 1 116 ? 26.649 -10.790 82.535 1.00 26.68 97 THR D CA 1
ATOM 5067 C C . THR D 1 116 ? 27.309 -12.022 83.169 1.00 26.62 97 THR D C 1
ATOM 5068 O O . THR D 1 116 ? 27.578 -12.030 84.354 1.00 28.03 97 THR D O 1
ATOM 5072 N N . TYR D 1 117 ? 27.478 -13.076 82.387 1.00 26.53 98 TYR D N 1
ATOM 5073 C CA . TYR D 1 117 ? 28.175 -14.266 82.813 1.00 25.65 98 TYR D CA 1
ATOM 5074 C C . TYR D 1 117 ? 29.567 -13.879 83.292 1.00 25.75 98 TYR D C 1
ATOM 5075 O O . TYR D 1 117 ? 29.978 -14.286 84.362 1.00 28.29 98 TYR D O 1
ATOM 5084 N N . LEU D 1 118 ? 30.285 -13.068 82.515 1.00 25.94 99 LEU D N 1
ATOM 5085 C CA . LEU D 1 118 ? 31.683 -12.770 82.802 1.00 26.36 99 LEU D CA 1
ATOM 5086 C C . LEU D 1 118 ? 31.815 -11.879 84.027 1.00 28.95 99 LEU D C 1
ATOM 5087 O O . LEU D 1 118 ? 32.841 -11.882 84.688 1.00 29.25 99 LEU D O 1
ATOM 5092 N N . GLU D 1 119 ? 30.761 -11.134 84.336 1.00 29.31 100 GLU D N 1
ATOM 5093 C CA . GLU D 1 119 ? 30.742 -10.297 85.520 1.00 31.41 100 GLU D CA 1
ATOM 5094 C C . GLU D 1 119 ? 30.775 -11.102 86.810 1.00 29.78 100 GLU D C 1
ATOM 5095 O O . GLU D 1 119 ? 31.226 -10.632 87.821 1.00 32.25 100 GLU D O 1
ATOM 5101 N N . GLY D 1 120 ? 30.287 -12.319 86.765 1.00 31.08 101 GLY D N 1
ATOM 5102 C CA . GLY D 1 120 ? 30.288 -13.197 87.910 1.00 31.12 101 GLY D CA 1
ATOM 5103 C C . GLY D 1 120 ? 31.616 -13.741 88.398 1.00 31.52 101 GLY D C 1
ATOM 5104 O O . GLY D 1 120 ? 31.669 -14.374 89.443 1.00 32.67 101 GLY D O 1
ATOM 5105 N N . PHE D 1 121 ? 32.697 -13.522 87.662 1.00 32.90 102 PHE D N 1
ATOM 5106 C CA . PHE D 1 121 ? 33.979 -14.089 88.058 1.00 32.44 102 PHE D CA 1
ATOM 5107 C C . PHE D 1 121 ? 34.831 -13.109 88.855 1.00 33.27 102 PHE D C 1
ATOM 5108 O O . PHE D 1 121 ? 34.644 -11.904 88.776 1.00 33.63 102 PHE D O 1
ATOM 5116 N N . SER D 1 122 ? 35.804 -13.644 89.576 1.00 34.03 103 SER D N 1
ATOM 5117 C CA . SER D 1 122 ? 36.867 -12.842 90.186 1.00 33.16 103 SER D CA 1
ATOM 5118 C C . SER D 1 122 ? 38.254 -13.387 89.838 1.00 30.02 103 SER D C 1
ATOM 5119 O O . SER D 1 122 ? 38.396 -14.463 89.276 1.00 29.64 103 SER D O 1
ATOM 5122 N N . GLU D 1 123 ? 39.288 -12.646 90.223 1.00 29.65 104 GLU D N 1
ATOM 5123 C CA . GLU D 1 123 ? 40.659 -13.084 89.974 1.00 28.76 104 GLU D CA 1
ATOM 5124 C C . GLU D 1 123 ? 40.924 -14.427 90.636 1.00 30.09 104 GLU D C 1
ATOM 5125 O O . GLU D 1 123 ? 41.637 -15.253 90.099 1.00 29.64 104 GLU D O 1
ATOM 5131 N N . ALA D 1 124 ? 40.332 -14.651 91.798 1.00 31.03 105 ALA D N 1
ATOM 5132 C CA . ALA D 1 124 ? 40.588 -15.875 92.544 1.00 32.41 105 ALA D CA 1
ATOM 5133 C C . ALA D 1 124 ? 40.120 -17.112 91.761 1.00 31.62 105 ALA D C 1
ATOM 5134 O O . ALA D 1 124 ? 40.669 -18.191 91.950 1.00 33.11 105 ALA D O 1
ATOM 5136 N N . ASP D 1 125 ? 39.142 -16.947 90.861 1.00 32.64 106 ASP D N 1
ATOM 5137 C CA . ASP D 1 125 ? 38.667 -18.047 90.008 1.00 31.19 106 ASP D CA 1
ATOM 5138 C C . ASP D 1 125 ? 39.760 -18.575 89.103 1.00 30.63 106 ASP D C 1
ATOM 5139 O O . ASP D 1 125 ? 39.652 -19.681 88.562 1.00 31.94 106 ASP D O 1
ATOM 5144 N N . PHE D 1 126 ? 40.818 -17.777 88.923 1.00 29.71 107 PHE D N 1
ATOM 5145 C CA . PHE D 1 126 ? 41.939 -18.152 88.081 1.00 27.42 107 PHE D CA 1
ATOM 5146 C C . PHE D 1 126 ? 43.145 -18.744 88.817 1.00 28.49 107 PHE D C 1
ATOM 5147 O O . PHE D 1 126 ? 44.185 -18.991 88.182 1.00 27.58 107 PHE D O 1
ATOM 5155 N N . ALA D 1 127 ? 42.989 -19.026 90.110 1.00 29.34 108 ALA D N 1
ATOM 5156 C CA . ALA D 1 127 ? 44.077 -19.487 90.963 1.00 29.74 108 ALA D CA 1
ATOM 5157 C C . ALA D 1 127 ? 44.834 -20.680 90.373 1.00 35.42 108 ALA D C 1
ATOM 5158 O O . ALA D 1 127 ? 46.079 -20.653 90.344 1.00 37.51 108 ALA D O 1
ATOM 5160 N N . ASN D 1 128 ? 44.120 -21.672 89.829 1.00 32.55 109 ASN D N 1
ATOM 5161 C CA . ASN D 1 128 ? 44.781 -22.858 89.262 1.00 32.86 109 ASN D CA 1
ATOM 5162 C C . ASN D 1 128 ? 44.790 -22.914 87.744 1.00 34.20 109 ASN D C 1
ATOM 5163 O O . ASN D 1 128 ? 45.121 -23.946 87.165 1.00 33.07 109 ASN D O 1
ATOM 5168 N N . ALA D 1 129 ? 44.504 -21.785 87.101 1.00 31.11 110 ALA D N 1
ATOM 5169 C CA . ALA D 1 129 ? 44.381 -21.758 85.669 1.00 32.52 110 ALA D CA 1
ATOM 5170 C C . ALA D 1 129 ? 45.666 -22.138 84.947 1.00 32.81 110 ALA D C 1
ATOM 5171 O O . ALA D 1 129 ? 45.600 -22.640 83.823 1.00 36.80 110 ALA D O 1
ATOM 5173 N N . ALA D 1 130 ? 46.831 -21.941 85.574 1.00 35.84 111 ALA D N 1
ATOM 5174 C CA . ALA D 1 130 ? 48.121 -22.275 84.926 1.00 33.18 111 ALA D CA 1
ATOM 5175 C C . ALA D 1 130 ? 48.306 -23.743 84.684 1.00 35.78 111 ALA D C 1
ATOM 5176 O O . ALA D 1 130 ? 48.820 -24.120 83.633 1.00 40.16 111 ALA D O 1
ATOM 5178 N N . THR D 1 131 ? 47.896 -24.568 85.645 1.00 33.88 112 THR D N 1
ATOM 5179 C CA . THR D 1 131 ? 48.141 -26.010 85.599 1.00 34.11 112 THR D CA 1
ATOM 5180 C C . THR D 1 131 ? 46.889 -26.861 85.291 1.00 33.37 112 THR D C 1
ATOM 5181 O O . THR D 1 131 ? 46.994 -28.090 85.101 1.00 32.35 112 THR D O 1
ATOM 5185 N N . ILE D 1 132 ? 45.708 -26.243 85.278 1.00 29.26 113 ILE D N 1
ATOM 5186 C CA . ILE D 1 132 ? 44.511 -26.975 84.881 1.00 28.77 113 ILE D CA 1
ATOM 5187 C C . ILE D 1 132 ? 44.718 -27.579 83.498 1.00 27.41 113 ILE D C 1
ATOM 5188 O O . ILE D 1 132 ? 45.350 -26.983 82.630 1.00 28.93 113 ILE D O 1
ATOM 5193 N N . GLN D 1 133 ? 44.226 -28.799 83.324 1.00 28.78 114 GLN D N 1
ATOM 5194 C CA . GLN D 1 133 ? 44.470 -29.540 82.127 1.00 28.60 114 GLN D CA 1
ATOM 5195 C C . GLN D 1 133 ? 43.195 -29.543 81.309 1.00 31.84 114 GLN D C 1
ATOM 5196 O O . GLN D 1 133 ? 42.144 -30.001 81.758 1.00 32.31 114 GLN D O 1
ATOM 5202 N N . ILE D 1 134 ? 43.305 -29.027 80.095 1.00 31.08 115 ILE D N 1
ATOM 5203 C CA . ILE D 1 134 ? 42.164 -28.837 79.225 1.00 30.25 115 ILE D CA 1
ATOM 5204 C C . ILE D 1 134 ? 42.276 -29.915 78.176 1.00 33.05 115 ILE D C 1
ATOM 5205 O O . ILE D 1 134 ? 43.292 -30.040 77.479 1.00 30.25 115 ILE D O 1
ATOM 5210 N N . SER D 1 135 ? 41.248 -30.744 78.135 1.00 36.18 116 SER D N 1
ATOM 5211 C CA . SER D 1 135 ? 41.199 -31.912 77.286 1.00 39.88 116 SER D CA 1
ATOM 5212 C C . SER D 1 135 ? 39.801 -32.017 76.702 1.00 42.74 116 SER D C 1
ATOM 5213 O O . SER D 1 135 ? 38.869 -31.271 77.064 1.00 41.82 116 SER D O 1
ATOM 5216 N N . GLN D 1 136 ? 39.678 -32.911 75.742 1.00 46.13 117 GLN D N 1
ATOM 5217 C CA . GLN D 1 136 ? 38.387 -33.226 75.136 1.00 47.84 117 GLN D CA 1
ATOM 5218 C C . GLN D 1 136 ? 38.282 -34.724 75.192 1.00 49.11 117 GLN D C 1
ATOM 5219 O O . GLN D 1 136 ? 39.279 -35.413 75.428 1.00 49.41 117 GLN D O 1
ATOM 5225 N N . PRO D 1 137 ? 37.075 -35.246 75.012 1.00 51.08 118 PRO D N 1
ATOM 5226 C CA . PRO D 1 137 ? 36.931 -36.693 74.823 1.00 51.58 118 PRO D CA 1
ATOM 5227 C C . PRO D 1 137 ? 37.555 -37.158 73.475 1.00 50.74 118 PRO D C 1
ATOM 5228 O O . PRO D 1 137 ? 38.193 -38.213 73.430 1.00 48.99 118 PRO D O 1
ATOM 5232 N N . ARG D 1 138 ? 37.407 -36.339 72.421 1.00 51.71 119 ARG D N 1
ATOM 5233 C CA . ARG D 1 138 ? 38.128 -36.539 71.129 1.00 52.02 119 ARG D CA 1
ATOM 5234 C C . ARG D 1 138 ? 39.632 -36.893 71.341 1.00 51.06 119 ARG D C 1
ATOM 5235 O O . ARG D 1 138 ? 40.178 -37.861 70.747 1.00 51.96 119 ARG D O 1
ATOM 5237 N N . TRP D 1 139 ? 40.260 -36.140 72.251 1.00 48.70 120 TRP D N 1
ATOM 5238 C CA . TRP D 1 139 ? 41.723 -36.059 72.367 1.00 46.46 120 TRP D CA 1
ATOM 5239 C C . TRP D 1 139 ? 42.421 -37.293 72.933 1.00 47.41 120 TRP D C 1
ATOM 5240 O O . TRP D 1 139 ? 43.618 -37.502 72.712 1.00 48.42 120 TRP D O 1
ATOM 5251 N N . GLN D 1 140 ? 41.676 -38.124 73.646 1.00 48.56 121 GLN D N 1
ATOM 5252 C CA . GLN D 1 140 ? 42.211 -39.392 74.180 1.00 48.72 121 GLN D CA 1
ATOM 5253 C C . GLN D 1 140 ? 43.351 -39.210 75.171 1.00 45.88 121 GLN D C 1
ATOM 5254 O O . GLN D 1 140 ? 44.329 -39.976 75.159 1.00 45.92 121 GLN D O 1
ATOM 5260 N N . GLY D 1 141 ? 43.222 -38.220 76.046 1.00 43.97 122 GLY D N 1
ATOM 5261 C CA . GLY D 1 141 ? 44.132 -38.122 77.201 1.00 42.76 122 GLY D CA 1
ATOM 5262 C C . GLY D 1 141 ? 45.222 -37.066 77.073 1.00 39.96 122 GLY D C 1
ATOM 5263 O O . GLY D 1 141 ? 45.923 -36.751 78.049 1.00 41.46 122 GLY D O 1
ATOM 5264 N N . LYS D 1 142 ? 45.372 -36.520 75.873 1.00 38.58 123 LYS D N 1
ATOM 5265 C CA . LYS D 1 142 ? 46.286 -35.425 75.678 1.00 37.43 123 LYS D CA 1
ATOM 5266 C C . LYS D 1 142 ? 45.598 -34.132 76.084 1.00 35.38 123 LYS D C 1
ATOM 5267 O O . LYS D 1 142 ? 44.393 -33.986 75.931 1.00 36.26 123 LYS D O 1
ATOM 5273 N N . TYR D 1 143 ? 46.376 -33.181 76.577 1.00 31.96 124 TYR D N 1
ATOM 5274 C CA . TYR D 1 143 ? 45.805 -31.962 77.147 1.00 29.60 124 TYR D CA 1
ATOM 5275 C C . TYR D 1 143 ? 46.721 -30.788 76.836 1.00 28.09 124 TYR D C 1
ATOM 5276 O O . TYR D 1 143 ? 47.865 -30.982 76.390 1.00 26.22 124 TYR D O 1
ATOM 5285 N N . LEU D 1 144 ? 46.176 -29.596 77.034 1.00 26.95 125 LEU D N 1
ATOM 5286 C CA . LEU D 1 144 ? 46.898 -28.344 77.107 1.00 29.11 125 LEU D CA 1
ATOM 5287 C C . LEU D 1 144 ? 46.675 -27.788 78.511 1.00 28.55 125 LEU D C 1
ATOM 5288 O O . LEU D 1 144 ? 45.633 -28.022 79.118 1.00 28.77 125 LEU D O 1
ATOM 5293 N N . THR D 1 145 ? 47.642 -27.053 79.029 1.00 26.91 126 THR D N 1
ATOM 5294 C CA . THR D 1 145 ? 47.415 -26.337 80.283 1.00 26.73 126 THR D CA 1
ATOM 5295 C C . THR D 1 145 ? 46.491 -25.154 80.039 1.00 26.30 126 THR D C 1
ATOM 5296 O O . THR D 1 145 ? 46.359 -24.668 78.904 1.00 24.52 126 THR D O 1
ATOM 5300 N N . GLY D 1 146 ? 45.837 -24.677 81.091 1.00 27.10 127 GLY D N 1
ATOM 5301 C CA . GLY D 1 146 ? 44.994 -23.493 80.957 1.00 27.25 127 GLY D CA 1
ATOM 5302 C C . GLY D 1 146 ? 45.730 -22.272 80.418 1.00 27.41 127 GLY D C 1
ATOM 5303 O O . GLY D 1 146 ? 45.200 -21.560 79.533 1.00 25.13 127 GLY D O 1
ATOM 5304 N N . TYR D 1 147 ? 46.962 -22.068 80.874 1.00 28.49 128 TYR D N 1
ATOM 5305 C CA . TYR D 1 147 ? 47.820 -20.970 80.389 1.00 27.72 128 TYR D CA 1
ATOM 5306 C C . TYR D 1 147 ? 48.077 -21.047 78.856 1.00 27.73 128 TYR D C 1
ATOM 5307 O O . TYR D 1 147 ? 47.930 -20.047 78.133 1.00 26.99 128 TYR D O 1
ATOM 5316 N N . GLU D 1 148 ? 48.482 -22.215 78.373 1.00 27.28 129 GLU D N 1
ATOM 5317 C CA . GLU D 1 148 ? 48.661 -22.425 76.934 1.00 25.94 129 GLU D CA 1
ATOM 5318 C C . GLU D 1 148 ? 47.369 -22.229 76.155 1.00 26.06 129 GLU D C 1
ATOM 5319 O O . GLU D 1 148 ? 47.360 -21.626 75.044 1.00 26.43 129 GLU D O 1
ATOM 5325 N N . PHE D 1 149 ? 46.292 -22.772 76.693 1.00 24.19 130 PHE D N 1
ATOM 5326 C CA . PHE D 1 149 ? 45.013 -22.652 76.043 1.00 25.88 130 PHE D CA 1
ATOM 5327 C C . PHE D 1 149 ? 44.603 -21.185 75.898 1.00 23.47 130 PHE D C 1
ATOM 5328 O O . PHE D 1 149 ? 44.147 -20.753 74.846 1.00 26.26 130 PHE D O 1
ATOM 5336 N N . ALA D 1 150 ? 44.795 -20.389 76.939 1.00 23.43 131 ALA D N 1
ATOM 5337 C CA . ALA D 1 150 ? 44.444 -18.977 76.848 1.00 23.50 131 ALA D CA 1
ATOM 5338 C C . ALA D 1 150 ? 45.245 -18.267 75.743 1.00 24.72 131 ALA D C 1
ATOM 5339 O O . ALA D 1 150 ? 44.664 -17.566 74.899 1.00 29.36 131 ALA D O 1
ATOM 5341 N N . ILE D 1 151 ? 46.561 -18.454 75.770 1.00 23.42 132 ILE D N 1
ATOM 5342 C CA . ILE D 1 151 ? 47.509 -17.727 74.888 1.00 24.52 132 ILE D CA 1
ATOM 5343 C C . ILE D 1 151 ? 47.379 -18.181 73.429 1.00 25.23 132 ILE D C 1
ATOM 5344 O O . ILE D 1 151 ? 47.382 -17.352 72.505 1.00 23.15 132 ILE D O 1
ATOM 5349 N N . GLU D 1 152 ? 47.267 -19.494 73.231 1.00 25.24 133 GLU D N 1
ATOM 5350 C CA . GLU D 1 152 ? 47.418 -20.073 71.897 1.00 25.41 133 GLU D CA 1
ATOM 5351 C C . GLU D 1 152 ? 46.101 -20.415 71.215 1.00 24.64 133 GLU D C 1
ATOM 5352 O O . GLU D 1 152 ? 46.100 -20.681 70.004 1.00 23.67 133 GLU D O 1
ATOM 5358 N N . HIS D 1 153 ? 44.989 -20.444 71.977 1.00 25.14 134 HIS D N 1
ATOM 5359 C CA . HIS D 1 153 ? 43.694 -20.834 71.431 1.00 25.15 134 HIS D CA 1
ATOM 5360 C C . HIS D 1 153 ? 42.583 -19.786 71.659 1.00 27.26 134 HIS D C 1
ATOM 5361 O O . HIS D 1 153 ? 42.119 -19.169 70.669 1.00 24.03 134 HIS D O 1
ATOM 5368 N N . ALA D 1 154 ? 42.243 -19.509 72.924 1.00 22.83 135 ALA D N 1
ATOM 5369 C CA . ALA D 1 154 ? 41.108 -18.605 73.218 1.00 24.42 135 ALA D CA 1
ATOM 5370 C C . ALA D 1 154 ? 41.367 -17.179 72.739 1.00 26.87 135 ALA D C 1
ATOM 5371 O O . ALA D 1 154 ? 40.542 -16.587 71.993 1.00 26.35 135 ALA D O 1
ATOM 5373 N N . ILE D 1 155 ? 42.521 -16.632 73.102 1.00 25.92 136 ILE D N 1
ATOM 5374 C CA . ILE D 1 155 ? 42.808 -15.262 72.705 1.00 25.12 136 ILE D CA 1
ATOM 5375 C C . ILE D 1 155 ? 42.801 -15.100 71.162 1.00 23.25 136 ILE D C 1
ATOM 5376 O O . ILE D 1 155 ? 42.029 -14.265 70.655 1.00 22.31 136 ILE D O 1
ATOM 5381 N N . PRO D 1 156 ? 43.622 -15.866 70.403 1.00 24.79 137 PRO D N 1
ATOM 5382 C CA . PRO D 1 156 ? 43.587 -15.758 68.929 1.00 24.75 137 PRO D CA 1
ATOM 5383 C C . PRO D 1 156 ? 42.222 -15.959 68.306 1.00 24.20 137 PRO D C 1
ATOM 5384 O O . PRO D 1 156 ? 41.902 -15.302 67.345 1.00 22.56 137 PRO D O 1
ATOM 5388 N N . ASN D 1 157 ? 41.431 -16.880 68.866 1.00 23.83 138 ASN D N 1
ATOM 5389 C CA . ASN D 1 157 ? 40.120 -17.158 68.340 1.00 25.97 138 ASN D CA 1
ATOM 5390 C C . ASN D 1 157 ? 39.146 -16.029 68.564 1.00 27.19 138 ASN D C 1
ATOM 5391 O O . ASN D 1 157 ? 38.324 -15.725 67.700 1.00 26.26 138 ASN D O 1
ATOM 5396 N N . LEU D 1 158 ? 39.215 -15.395 69.727 1.00 26.62 139 LEU D N 1
ATOM 5397 C CA . LEU D 1 158 ? 38.279 -14.309 70.022 1.00 28.31 139 LEU D CA 1
ATOM 5398 C C . LEU D 1 158 ? 38.507 -13.199 69.017 1.00 23.67 139 LEU D C 1
ATOM 5399 O O . LEU D 1 158 ? 37.552 -12.715 68.415 1.00 21.69 139 LEU D O 1
ATOM 5404 N N . TYR D 1 159 ? 39.779 -12.826 68.792 1.00 25.97 140 TYR D N 1
ATOM 5405 C CA . TYR D 1 159 ? 40.068 -11.789 67.837 1.00 22.59 140 TYR D CA 1
ATOM 5406 C C . TYR D 1 159 ? 39.815 -12.184 66.370 1.00 24.28 140 TYR D C 1
ATOM 5407 O O . TYR D 1 159 ? 39.463 -11.341 65.558 1.00 26.16 140 TYR D O 1
ATOM 5416 N N . PHE D 1 160 ? 40.099 -13.424 65.998 1.00 22.87 141 PHE D N 1
ATOM 5417 C CA . PHE D 1 160 ? 39.737 -13.927 64.678 1.00 23.98 141 PHE D CA 1
ATOM 5418 C C . PHE D 1 160 ? 38.248 -13.686 64.369 1.00 22.50 141 PHE D C 1
ATOM 5419 O O . PHE D 1 160 ? 37.897 -13.177 63.309 1.00 24.31 141 PHE D O 1
ATOM 5427 N N . HIS D 1 161 ? 37.360 -14.120 65.266 1.00 24.39 142 HIS D N 1
ATOM 5428 C CA . HIS D 1 161 ? 35.929 -14.104 64.932 1.00 22.95 142 HIS D CA 1
ATOM 5429 C C . HIS D 1 161 ? 35.338 -12.670 64.998 1.00 23.38 142 HIS D C 1
ATOM 5430 O O . HIS D 1 161 ? 34.522 -12.272 64.181 1.00 23.66 142 HIS D O 1
ATOM 5437 N N . ILE D 1 162 ? 35.803 -11.853 65.935 1.00 23.47 143 ILE D N 1
ATOM 5438 C CA . ILE D 1 162 ? 35.391 -10.459 65.949 1.00 22.93 143 ILE D CA 1
ATOM 5439 C C . ILE D 1 162 ? 35.947 -9.732 64.718 1.00 22.92 143 ILE D C 1
ATOM 5440 O O . ILE D 1 162 ? 35.241 -8.930 64.103 1.00 24.32 143 ILE D O 1
ATOM 5445 N N . THR D 1 163 ? 37.192 -9.990 64.343 1.00 24.61 144 THR D N 1
ATOM 5446 C CA . THR D 1 163 ? 37.755 -9.354 63.149 1.00 23.49 144 THR D CA 1
ATOM 5447 C C . THR D 1 163 ? 37.034 -9.793 61.881 1.00 23.55 144 THR D C 1
ATOM 5448 O O . THR D 1 163 ? 36.850 -8.995 60.954 1.00 24.39 144 THR D O 1
ATOM 5452 N N . THR D 1 164 ? 36.734 -11.084 61.774 1.00 22.52 145 THR D N 1
ATOM 5453 C CA . THR D 1 164 ? 35.961 -11.596 60.636 1.00 19.90 145 THR D CA 1
ATOM 5454 C C . THR D 1 164 ? 34.585 -10.917 60.569 1.00 24.20 145 THR D C 1
ATOM 5455 O O . THR D 1 164 ? 34.163 -10.523 59.508 1.00 21.93 145 THR D O 1
ATOM 5459 N N . ALA D 1 165 ? 33.885 -10.804 61.703 1.00 22.87 146 ALA D N 1
ATOM 5460 C CA . ALA D 1 165 ? 32.657 -10.048 61.750 1.00 23.49 146 ALA D CA 1
ATOM 5461 C C . ALA D 1 165 ? 32.802 -8.606 61.243 1.00 23.40 146 ALA D C 1
ATOM 5462 O O . ALA D 1 165 ? 32.031 -8.109 60.403 1.00 23.56 146 ALA D O 1
ATOM 5464 N N . TYR D 1 166 ? 33.794 -7.923 61.769 1.00 21.59 147 TYR D N 1
ATOM 5465 C CA . TYR D 1 166 ? 34.101 -6.546 61.368 1.00 22.21 147 TYR D CA 1
ATOM 5466 C C . TYR D 1 166 ? 34.277 -6.493 59.828 1.00 21.67 147 TYR D C 1
ATOM 5467 O O . TYR D 1 166 ? 33.742 -5.603 59.118 1.00 22.07 147 TYR D O 1
ATOM 5476 N N . GLY D 1 167 ? 35.036 -7.459 59.328 1.00 23.41 148 GLY D N 1
ATOM 5477 C CA . GLY D 1 167 ? 35.371 -7.578 57.908 1.00 21.59 148 GLY D CA 1
ATOM 5478 C C . GLY D 1 167 ? 34.187 -7.758 56.979 1.00 22.70 148 GLY D C 1
ATOM 5479 O O . GLY D 1 167 ? 34.111 -7.172 55.884 1.00 24.25 148 GLY D O 1
ATOM 5480 N N . ILE D 1 168 ? 33.257 -8.585 57.422 1.00 22.09 149 ILE D N 1
ATOM 5481 C CA . ILE D 1 168 ? 32.049 -8.846 56.646 1.00 23.69 149 ILE D CA 1
ATOM 5482 C C . ILE D 1 168 ? 31.271 -7.534 56.533 1.00 24.45 149 ILE D C 1
ATOM 5483 O O . ILE D 1 168 ? 30.837 -7.152 55.446 1.00 23.07 149 ILE D O 1
ATOM 5488 N N . LEU D 1 169 ? 31.157 -6.811 57.652 1.00 22.08 150 LEU D N 1
ATOM 5489 C CA . LEU D 1 169 ? 30.416 -5.570 57.612 1.00 24.51 150 LEU D CA 1
ATOM 5490 C C . LEU D 1 169 ? 31.129 -4.483 56.757 1.00 23.11 150 LEU D C 1
ATOM 5491 O O . LEU D 1 169 ? 30.521 -3.831 55.929 1.00 24.47 150 LEU D O 1
ATOM 5496 N N . ARG D 1 170 ? 32.411 -4.301 57.006 1.00 25.36 151 ARG D N 1
ATOM 5497 C CA . ARG D 1 170 ? 33.239 -3.441 56.182 1.00 24.14 151 ARG D CA 1
ATOM 5498 C C . ARG D 1 170 ? 33.118 -3.748 54.668 1.00 23.35 151 ARG D C 1
ATOM 5499 O O . ARG D 1 170 ? 32.951 -2.828 53.858 1.00 20.96 151 ARG D O 1
ATOM 5507 N N . HIS D 1 171 ? 33.186 -5.025 54.312 1.00 24.47 152 HIS D N 1
ATOM 5508 C CA . HIS D 1 171 ? 33.160 -5.503 52.912 1.00 23.42 152 HIS D CA 1
ATOM 5509 C C . HIS D 1 171 ? 31.874 -5.119 52.207 1.00 26.33 152 HIS D C 1
ATOM 5510 O O . HIS D 1 171 ? 31.821 -4.896 50.981 1.00 25.52 152 HIS D O 1
ATOM 5517 N N . ASN D 1 172 ? 30.826 -5.014 53.007 1.00 22.15 153 ASN D N 1
ATOM 5518 C CA . ASN D 1 172 ? 29.491 -4.687 52.541 1.00 25.26 153 ASN D CA 1
ATOM 5519 C C . ASN D 1 172 ? 29.148 -3.184 52.579 1.00 23.13 153 ASN D C 1
ATOM 5520 O O . ASN D 1 172 ? 28.087 -2.779 52.118 1.00 23.74 153 ASN D O 1
ATOM 5525 N N . GLY D 1 173 ? 30.061 -2.371 53.102 1.00 25.03 154 GLY D N 1
ATOM 5526 C CA . GLY D 1 173 ? 29.937 -0.920 53.001 1.00 23.45 154 GLY D CA 1
ATOM 5527 C C . GLY D 1 173 ? 29.754 -0.190 54.320 1.00 24.03 154 GLY D C 1
ATOM 5528 O O . GLY D 1 173 ? 29.773 1.033 54.327 1.00 21.36 154 GLY D O 1
ATOM 5529 N N . VAL D 1 174 ? 29.601 -0.932 55.417 1.00 21.29 155 VAL D N 1
ATOM 5530 C CA . VAL D 1 174 ? 29.476 -0.335 56.743 1.00 21.46 155 VAL D CA 1
ATOM 5531 C C . VAL D 1 174 ? 30.735 0.436 57.128 1.00 22.58 155 VAL D C 1
ATOM 5532 O O . VAL D 1 174 ? 31.837 -0.093 57.060 1.00 21.09 155 VAL D O 1
ATOM 5536 N N . GLU D 1 175 ? 30.558 1.672 57.592 1.00 25.34 156 GLU D N 1
ATOM 5537 C CA . GLU D 1 175 ? 31.686 2.529 57.962 1.00 31.45 156 GLU D CA 1
ATOM 5538 C C . GLU D 1 175 ? 32.179 2.263 59.381 1.00 29.51 156 GLU D C 1
ATOM 5539 O O . GLU D 1 175 ? 31.899 3.030 60.298 1.00 33.72 156 GLU D O 1
ATOM 5545 N N . VAL D 1 176 ? 32.814 1.114 59.560 1.00 27.30 157 VAL D N 1
ATOM 5546 C CA . VAL D 1 176 ? 33.516 0.771 60.784 1.00 25.66 157 VAL D CA 1
ATOM 5547 C C . VAL D 1 176 ? 34.985 0.968 60.550 1.00 26.74 157 VAL D C 1
ATOM 5548 O O . VAL D 1 176 ? 35.477 0.765 59.448 1.00 29.22 157 VAL D O 1
ATOM 5552 N N . GLY D 1 177 ? 35.664 1.461 61.573 1.00 26.09 158 GLY D N 1
ATOM 5553 C CA . GLY D 1 177 ? 37.101 1.666 61.506 1.00 24.30 158 GLY D CA 1
ATOM 5554 C C . GLY D 1 177 ? 37.792 1.042 62.692 1.00 25.44 158 GLY D C 1
ATOM 5555 O O . GLY D 1 177 ? 37.144 0.412 63.539 1.00 28.36 158 GLY D O 1
ATOM 5556 N N . LYS D 1 178 ? 39.109 1.187 62.730 1.00 26.77 159 LYS D N 1
ATOM 5557 C CA . LYS D 1 178 ? 39.919 0.509 63.729 1.00 26.39 159 LYS D CA 1
ATOM 5558 C C . LYS D 1 178 ? 39.496 0.916 65.136 1.00 25.06 159 LYS D C 1
ATOM 5559 O O . LYS D 1 178 ? 39.567 0.123 66.040 1.00 24.27 159 LYS D O 1
ATOM 5565 N N . LYS D 1 179 ? 39.082 2.164 65.311 1.00 26.72 160 LYS D N 1
ATOM 5566 C CA . LYS D 1 179 ? 38.687 2.651 66.624 1.00 27.27 160 LYS D CA 1
ATOM 5567 C C . LYS D 1 179 ? 37.477 1.928 67.146 1.00 25.03 160 LYS D C 1
ATOM 5568 O O . LYS D 1 179 ? 37.319 1.783 68.354 1.00 26.28 160 LYS D O 1
ATOM 5571 N N . ASP D 1 180 ? 36.580 1.556 66.255 1.00 23.28 161 ASP D N 1
ATOM 5572 C CA . ASP D 1 180 ? 35.390 0.786 66.624 1.00 22.50 161 ASP D CA 1
ATOM 5573 C C . ASP D 1 180 ? 35.751 -0.613 67.080 1.00 24.05 161 ASP D C 1
ATOM 5574 O O . ASP D 1 180 ? 35.107 -1.172 67.923 1.00 24.35 161 ASP D O 1
ATOM 5579 N N . TYR D 1 181 ? 36.789 -1.209 66.492 1.00 25.47 162 TYR D N 1
ATOM 5580 C CA . TYR D 1 181 ? 37.266 -2.526 66.940 1.00 24.30 162 TYR D CA 1
ATOM 5581 C C . TYR D 1 181 ? 38.013 -2.456 68.283 1.00 22.37 162 TYR D C 1
ATOM 5582 O O . TYR D 1 181 ? 37.780 -3.286 69.161 1.00 25.81 162 TYR D O 1
ATOM 5591 N N . LEU D 1 182 ? 38.902 -1.477 68.441 1.00 22.74 163 LEU D N 1
ATOM 5592 C CA . LEU D 1 182 ? 39.715 -1.367 69.665 1.00 20.95 163 LEU D CA 1
ATOM 5593 C C . LEU D 1 182 ? 38.935 -0.810 70.843 1.00 23.95 163 LEU D C 1
ATOM 5594 O O . LEU D 1 182 ? 39.128 -1.230 71.989 1.00 24.67 163 LEU D O 1
ATOM 5599 N N . GLY D 1 183 ? 38.069 0.146 70.566 1.00 23.81 164 GLY D N 1
ATOM 5600 C CA . GLY D 1 183 ? 37.245 0.783 71.597 1.00 24.55 164 GLY D CA 1
ATOM 5601 C C . GLY D 1 183 ? 38.091 1.820 72.308 1.00 29.82 164 GLY D C 1
ATOM 5602 O O . GLY D 1 183 ? 39.204 2.143 71.858 1.00 31.28 164 GLY D O 1
ATOM 5603 N N . ALA D 1 184 ? 37.573 2.342 73.413 1.00 29.22 165 ALA D N 1
ATOM 5604 C CA . ALA D 1 184 ? 38.269 3.422 74.153 1.00 31.92 165 ALA D CA 1
ATOM 5605 C C . ALA D 1 184 ? 39.561 2.924 74.837 1.00 31.98 165 ALA D C 1
ATOM 5606 O O . ALA D 1 184 ? 39.607 1.784 75.291 1.00 33.68 165 ALA D O 1
ATOM 5616 N N . PRO D 1 186 ? 42.521 3.548 77.932 1.00 31.88 167 PRO D N 1
ATOM 5617 C CA . PRO D 1 186 ? 42.601 4.199 79.242 1.00 30.23 167 PRO D CA 1
ATOM 5618 C C . PRO D 1 186 ? 43.715 5.263 79.303 1.00 32.35 167 PRO D C 1
ATOM 5619 O O . PRO D 1 186 ? 44.590 5.191 80.160 1.00 33.10 167 PRO D O 1
ATOM 5623 N N . TYR D 1 187 ? 43.687 6.247 78.412 1.00 30.72 168 TYR D N 1
ATOM 5624 C CA . TYR D 1 187 ? 44.778 7.214 78.369 1.00 33.08 168 TYR D CA 1
ATOM 5625 C C . TYR D 1 187 ? 44.883 7.942 79.680 1.00 35.70 168 TYR D C 1
ATOM 5626 O O . TYR D 1 187 ? 43.860 8.329 80.274 1.00 36.03 168 TYR D O 1
ATOM 5635 N N . LYS D 1 188 ? 46.119 8.139 80.129 1.00 39.38 169 LYS D N 1
ATOM 5636 C CA . LYS D 1 188 ? 46.383 9.032 81.250 1.00 40.36 169 LYS D CA 1
ATOM 5637 C C . LYS D 1 188 ? 47.114 10.261 80.761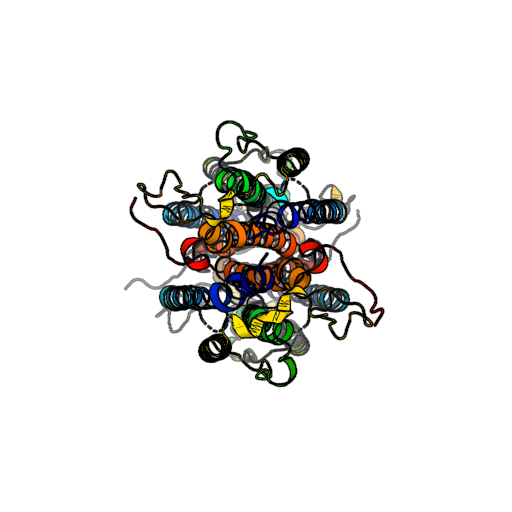 1.00 42.71 169 LYS D C 1
ATOM 5638 O O . LYS D 1 188 ? 47.924 10.194 79.823 1.00 39.75 169 LYS D O 1
ATOM 5644 N N . ALA D 1 189 ? 46.781 11.387 81.391 1.00 47.50 170 ALA D N 1
ATOM 5645 C CA . ALA D 1 189 ? 47.458 12.652 81.138 1.00 51.58 170 ALA D CA 1
ATOM 5646 C C . ALA D 1 189 ? 48.720 12.705 82.000 1.00 54.79 170 ALA D C 1
ATOM 5647 O O . ALA D 1 189 ? 48.740 12.177 83.124 1.00 53.88 170 ALA D O 1
ATOM 5649 N N . PRO D 1 190 ? 49.793 13.289 81.451 1.00 59.44 171 PRO D N 1
ATOM 5650 C CA . PRO D 1 190 ? 50.963 13.691 82.236 1.00 61.86 171 PRO D CA 1
ATOM 5651 C C . PRO D 1 190 ? 50.611 14.613 83.421 1.00 62.87 171 PRO D C 1
ATOM 5652 O O . PRO D 1 190 ? 50.626 14.174 84.580 1.00 64.40 171 PRO D O 1
#

CATH classification: 1.20.120.450

Radius of gyration: 30.26 Å; Cα contacts (8 Å, |Δi|>4): 1016; chains: 4; bounding box: 70×60×95 Å

Organism: Shewanella denitrificans (strain OS217 / ATCC BAA-1090 / DSM 15013) (NCBI:txid318161)

Sequence (699 aa):
HHENLYFQGLYDLTVVQFSKLKNLNNAIFDKAEAFAELKKKVDDDVLLNSSRLAADQFNLIRQVQIACDTAKVGVARLTGQLETAPKHDDSETTLAELRQRIASSVLTYLEGFSEADFANAATIQISQPRWQGKYLTGYEFAIEHAIPNLYFHITTAYGILRRHNGVEVGKKDYLGAPYKAPLYFQGLYDLTVVQFSKLKNLNNAIFDKAEAFAELLKKVDDVLLNSRLAADQFNLIRQVQIACDTAKVGVARLTGQLETAPKHDDSETTLAELRQRIASVLTYLEGFSEEADFANAATIQISQPRWQGKYLTGYEFAIEHAIPNLYFHITTAYGILRHNGVEVGKKDYLGAPYKAPILNLYFQGLYDLTVVQFSKLKNLNAIFDKAEAFAELKKVDDVLLNSSRLAADQFNLIRQVQIACDTAKVGVARLTGQLETAPKHDDDDSETTLAELRQQRIASVLTYLEGFSEADFANAATIQISQPRWQGKYLTGYEFAIEHAIPNLYFHITTAYGILRHNGVEVGKKDYLGAPYKAPILENLYFQGLYDLTVVQFSKLKNLNNAIFDKAEAFAELKKVDDVLLNSSRLAADQFNLIRQVQIACDTAKVGVARLTGQLETAPKHDDSETTLAELRQRIASVLTYLEGFSEADFANAATIQISQPRWQGKYLTGYEFAIEHAIPNLYFHITTAYGILRHNGVEVGKKDYLGAPYKAP

Nearest PDB structures (foldseek):
  2oqm-assembly2_D  TM=9.899E-01  e=2.159E-22  Shewanella denitrificans
  3qth-assembly1_A  TM=7.804E-01  e=1.220E-05  Colwellia psychrerythraea 34H
  3qth-assembly1_B  TM=7.626E-01  e=1.900E-05  Colwellia psychrerythraea 34H
  3gor-assembly2_D  TM=5.513E-01  e=9.450E-02  Geobacillus stearothermophilus
  2p1a-assembly1_B  TM=5.272E-01  e=4.562E-01  Bacillus cereus ATCC 10987

Solvent-accessible surface area: 29503 Å² total

Secondary structure (P-SEA, 3-state):
caaaaaaacccccccccccccaaaaaaaaaaaaaaaaacccccccccccccccccaaaaaaaaaaaaaaaaaaaacccccbbbbccccccaaaaaaaaaaaaaaaaacccccccccccbbbbccccccccccaaaaaaccaaaaaaaaaaaaaaaaaaaccccccccccccccccc/cccccccccccccccccaaaaaaaaaaaaaaaaacccccccccccccccccaaaaaaaaaaaaaaaaaaaacccccccccccccccaaaaaaaaaaaaaaaaacccccccccccbbbbccccccccccaaaaacccaaaaaaaaaaaaaaaaaaaccccccccccccccccccc/ccccccccccccccccccaaaaaaaaaaaaaaaaacccccccccccccccccaaaaaaaaaaaaaaaaaaaacccccccccccccccaaaaaaaaaaaaaaaaacccccccccccbbbbccccccccccaaaaacccaaaaaaaaaaaaaaaaaaaccccccccccccccccccc/cccccccccccccccccccaaaaaaaaaaaaaaaaacccccccccccccccccaaaaaaaaaaaaaaaaaaaacccccbbbbccccccaaaaaaaaaaaaaaaaacccccccccccbbbbccccccccccaaaaaaccaaaaaaaaaaaaaaaaaaaccccccccccccccccc

Foldseek 3Di:
DVVLLVQLVLLCLALVVLLCLVLLVLLVVLVVVCCVVVVNDLPLQQFADDPPDHGLLVLLVQLLCLRQCLLCQLLVNNVVGDDDPSPDSDPVVSVVSSVVSNVSSVVDDSVSNSQSQARWDDDPPRVPHTDGSVCCSVPPSNVSSCVSSVRSSVSSVVVPRPDDPCSVNDDDDDDD/DPPLVLLCLALNQLLCLVLLLVLVVLVVVCCVVVVNDLPLQQFADDPPDHGLLVLLVQLLCLRQVLLCQLLVPPPDDDDDDSPDSDPVVSVVSSVRSNVRSVPDDSVSNVQSQARWGDDPVRVPDTDRSVCCSPPPSNVSNCVSSVRSVVSCVVVPRPDDPCSVNDDDDDDDDD/DDDQLDLLCLALVVLLCLVLLLVLVVLVVVVCVVVVHDLPLQQFADDPPDDGLLVLLVQLLCLRQCLLCQLLVNNVPGDDDPSPDSDSVVSSVSSVVSNVVSVPDDSVSNVQSQARWDADPVNVPDTDGSVCCSPPPSNVSSCVSSVRSSVSCVVVPRPDDPCSVNPDDDDDDDD/DDLVQLVLLCLALVVLLCLVLLLVLVVLVVVVCVVVVNDLCLQCFADDPPDHGLLVLLVQLLCLRQCLLCQLLVNNVVGDDDDSPDSDPVVSVVSSVVSNVSSVPDDSVSNVQSQARWADDPVRVPHTDGSVCCSVPPSNVSNCVSSVRSSVSCVVVPRPDDPCSVNDDDDDDD

B-factor: mean 32.49, std 10.53, range [10.15, 89.55]